Protein AF-W4Q1V9-F1 (afdb_monomer_lite)

Sequence (516 aa):
MKSIEAEVHQLEKLLIAHEKKQRSFQIAVAKEKLAHKQEQLDQVKESLDREKEKRAEAERMYQSIRLALHKKDRDNGNDQLTVLKLQIDRLDQELDVDDLKGQLERNEREIRGYFITLKEQFDKEANELEHERRTQENLLNTEKDQLEKETKLWLELDKSCGILESRLDDWQDQLAKLADKLNLDLEKETIHDVQKRWSLEAQTLDESITKLKTSNKKLDQEAIEKTREREALQAKLVTVGSDLTRVESIKEQMEAQHDEVKGQLRFLDRRFELIASLFTQQETLLGQMSDQMKQLADKKEQLLKRERVAYRFVDDYQEIPTFFADRIIYDAMQNWKNQFHYLATGVEFLKHTGVELHSMQNQHYWPISLITTTEEKSHLIERINKLQAEMQFPIIVLSNDEAHALLEQTPHWDTIQPKHWERNLNAEVFQQWKEQLLAQATLIKEERIEAEATLEKWKTVYNQLKVFYDQHTLADYQEVVQEIQELKKAKEQEEEKKSVIKYTVARDSRKTLKPG

Structure (mmCIF, N/CA/C/O backbone):
data_AF-W4Q1V9-F1
#
_entry.id   AF-W4Q1V9-F1
#
loop_
_atom_site.group_PDB
_atom_site.id
_atom_site.type_symbol
_atom_site.label_atom_id
_atom_site.label_alt_id
_atom_site.label_comp_id
_atom_site.label_asym_id
_atom_site.label_entity_id
_atom_site.label_seq_id
_atom_site.pdbx_PDB_ins_code
_atom_site.Cartn_x
_atom_site.Cartn_y
_atom_site.Cartn_z
_atom_site.occupancy
_atom_site.B_iso_or_equiv
_atom_site.auth_seq_id
_atom_site.auth_comp_id
_atom_site.auth_asym_id
_atom_site.auth_atom_id
_atom_site.pdbx_PDB_model_num
ATOM 1 N N . MET A 1 1 ? 35.988 -14.933 -131.415 1.00 52.06 1 MET A N 1
ATOM 2 C CA . MET A 1 1 ? 36.087 -15.388 -130.009 1.00 52.06 1 MET A CA 1
ATOM 3 C C . MET A 1 1 ? 36.593 -14.303 -129.054 1.00 52.06 1 MET A C 1
ATOM 5 O O . MET A 1 1 ? 35.884 -14.046 -128.099 1.00 52.06 1 MET A O 1
ATOM 9 N N . LYS A 1 2 ? 37.681 -13.559 -129.336 1.00 54.12 2 LYS A N 1
ATOM 10 C CA . LYS A 1 2 ? 38.169 -12.464 -128.453 1.00 54.12 2 LYS A CA 1
ATOM 11 C C . LYS A 1 2 ? 37.204 -11.274 -128.220 1.00 54.12 2 LYS A C 1
ATOM 13 O O . LYS A 1 2 ? 37.379 -10.543 -127.257 1.00 54.12 2 LYS A O 1
ATOM 18 N N . SER A 1 3 ? 36.198 -11.073 -129.079 1.00 55.69 3 SER A N 1
ATOM 19 C CA . SER A 1 3 ? 35.201 -9.988 -128.941 1.00 55.69 3 SER A CA 1
ATOM 20 C C . SER A 1 3 ? 34.086 -10.308 -127.938 1.00 55.69 3 SER A C 1
ATOM 22 O O . SER A 1 3 ? 33.593 -9.412 -127.268 1.00 55.69 3 SER A O 1
ATOM 24 N N . ILE A 1 4 ? 33.713 -11.587 -127.809 1.00 59.28 4 ILE A N 1
ATOM 25 C CA . ILE A 1 4 ? 32.593 -12.022 -126.958 1.00 59.28 4 ILE A CA 1
ATOM 26 C C . ILE A 1 4 ? 33.042 -12.099 -125.491 1.00 59.28 4 ILE A C 1
ATOM 28 O O . ILE A 1 4 ? 32.313 -11.688 -124.598 1.00 59.28 4 ILE A O 1
ATOM 32 N N . GLU A 1 5 ? 34.280 -12.532 -125.229 1.00 60.00 5 GLU A N 1
ATOM 33 C CA . GLU A 1 5 ? 34.861 -12.527 -123.875 1.00 60.00 5 GLU A CA 1
ATOM 34 C C . GLU A 1 5 ? 35.038 -11.103 -123.320 1.00 60.00 5 GLU A C 1
ATOM 36 O O . GLU A 1 5 ? 34.852 -10.875 -122.126 1.00 60.00 5 GLU A O 1
ATOM 41 N N . ALA A 1 6 ? 35.337 -10.123 -124.182 1.00 64.62 6 ALA A N 1
ATOM 42 C CA . ALA A 1 6 ? 35.430 -8.719 -123.785 1.00 64.62 6 ALA A CA 1
ATOM 43 C C . ALA A 1 6 ? 34.059 -8.124 -123.411 1.00 64.62 6 ALA A C 1
ATOM 45 O O . ALA A 1 6 ? 33.968 -7.376 -122.436 1.00 64.62 6 ALA A O 1
ATOM 46 N N . GLU A 1 7 ? 32.998 -8.487 -124.137 1.00 67.25 7 GLU A N 1
ATOM 47 C CA . GLU A 1 7 ? 31.621 -8.065 -123.846 1.00 67.25 7 GLU A CA 1
ATOM 48 C C . GLU A 1 7 ? 31.065 -8.728 -122.579 1.00 67.25 7 GLU A C 1
ATOM 50 O O . GLU A 1 7 ? 30.489 -8.040 -121.738 1.00 67.25 7 GLU A O 1
ATOM 55 N N . VAL A 1 8 ? 31.302 -10.030 -122.376 1.00 71.25 8 VAL A N 1
ATOM 56 C CA . VAL A 1 8 ? 30.910 -10.731 -121.137 1.00 71.25 8 VAL A CA 1
ATOM 57 C C . VAL A 1 8 ? 31.622 -10.123 -119.929 1.00 71.25 8 VAL A C 1
ATOM 59 O O . VAL A 1 8 ? 30.982 -9.818 -118.924 1.00 71.25 8 VAL A O 1
ATOM 62 N N . HIS A 1 9 ? 32.919 -9.831 -120.044 1.00 71.62 9 HIS A N 1
ATOM 63 C CA . HIS A 1 9 ? 33.666 -9.212 -118.952 1.00 71.62 9 HIS A CA 1
ATOM 64 C C . HIS A 1 9 ? 33.253 -7.748 -118.691 1.00 71.62 9 HIS A C 1
ATOM 66 O O . HIS A 1 9 ? 33.325 -7.266 -117.557 1.00 71.62 9 HIS A O 1
ATOM 72 N N . GLN A 1 10 ? 32.786 -7.018 -119.712 1.00 75.50 10 GLN A N 1
ATOM 73 C CA . GLN A 1 10 ? 32.161 -5.703 -119.528 1.00 75.50 10 GLN A CA 1
ATOM 74 C C . GLN A 1 10 ? 30.795 -5.808 -118.838 1.00 75.50 10 GLN A C 1
ATOM 76 O O . GLN A 1 10 ? 30.519 -5.018 -117.934 1.00 75.50 10 GLN A O 1
ATOM 81 N N . LEU A 1 11 ? 29.968 -6.787 -119.204 1.00 73.38 11 LEU A N 1
ATOM 82 C CA . LEU A 1 11 ? 28.663 -7.019 -118.581 1.00 73.38 11 LEU A CA 1
ATOM 83 C C . LEU A 1 11 ? 28.792 -7.440 -117.112 1.00 73.38 11 LEU A C 1
ATOM 85 O O . LEU A 1 11 ? 28.078 -6.901 -116.270 1.00 73.38 11 LEU A O 1
ATOM 89 N N . GLU A 1 12 ? 29.746 -8.306 -116.770 1.00 77.44 12 GLU A N 1
ATOM 90 C CA . GLU A 1 12 ? 30.042 -8.668 -115.375 1.00 77.44 12 GLU A CA 1
ATOM 91 C C . GLU A 1 12 ? 30.489 -7.452 -114.553 1.00 77.44 12 GLU A C 1
ATOM 93 O O . GLU A 1 12 ? 30.021 -7.242 -113.431 1.00 77.44 12 GLU A O 1
ATOM 98 N N . LYS A 1 13 ? 31.342 -6.588 -115.120 1.00 79.44 13 LYS A N 1
ATOM 99 C CA . LYS A 1 13 ? 31.746 -5.333 -114.467 1.00 79.44 13 LYS A CA 1
ATOM 100 C C . LYS A 1 13 ? 30.565 -4.389 -114.253 1.00 79.44 13 LYS A C 1
ATOM 102 O O . LYS A 1 13 ? 30.482 -3.763 -113.195 1.00 79.44 13 LYS A O 1
ATOM 107 N N . LEU A 1 14 ? 29.653 -4.290 -115.221 1.00 79.88 14 LEU A N 1
ATOM 108 C CA . LEU A 1 14 ? 28.439 -3.479 -115.101 1.00 79.88 14 LEU A CA 1
ATOM 109 C C . LEU A 1 14 ? 27.470 -4.047 -114.058 1.00 79.88 14 LEU A C 1
ATOM 111 O O . LEU A 1 14 ? 26.904 -3.276 -113.283 1.00 79.88 14 LEU A O 1
ATOM 115 N N . LEU A 1 15 ? 27.328 -5.371 -113.980 1.00 81.25 15 LEU A N 1
ATOM 116 C CA . LEU A 1 15 ? 26.462 -6.044 -113.012 1.00 81.25 15 LEU A CA 1
ATOM 117 C C . LEU A 1 15 ? 26.983 -5.860 -111.579 1.00 81.25 15 LEU A C 1
ATOM 119 O O . LEU A 1 15 ? 26.242 -5.406 -110.709 1.00 81.25 15 LEU A O 1
ATOM 123 N N . ILE A 1 16 ? 28.288 -6.053 -111.358 1.00 81.94 16 ILE A N 1
ATOM 124 C CA . ILE A 1 16 ? 28.938 -5.772 -110.066 1.00 81.94 16 ILE A CA 1
ATOM 125 C C . ILE A 1 16 ? 28.814 -4.282 -109.699 1.00 81.94 16 ILE A C 1
ATOM 127 O O . ILE A 1 16 ? 28.589 -3.937 -108.536 1.00 81.94 16 ILE A O 1
ATOM 131 N N . ALA A 1 17 ? 28.947 -3.370 -110.669 1.00 81.25 17 ALA A N 1
ATOM 132 C CA . ALA A 1 17 ? 28.770 -1.938 -110.431 1.00 81.25 17 ALA A CA 1
ATOM 133 C C . ALA A 1 17 ? 27.319 -1.581 -110.061 1.00 81.25 17 ALA A C 1
ATOM 135 O O . ALA A 1 17 ? 27.103 -0.738 -109.186 1.00 81.25 17 ALA A O 1
ATOM 136 N N . HIS A 1 18 ? 26.329 -2.228 -110.681 1.00 81.38 18 HIS A N 1
ATOM 137 C CA . HIS A 1 18 ? 24.916 -2.051 -110.357 1.00 81.38 18 HIS A CA 1
ATOM 138 C C . HIS A 1 18 ? 24.583 -2.583 -108.957 1.00 81.38 18 HIS A C 1
ATOM 140 O O . HIS A 1 18 ? 23.968 -1.871 -108.165 1.00 81.38 18 HIS A O 1
ATOM 146 N N . GLU A 1 19 ? 25.057 -3.778 -108.595 1.00 82.50 19 GLU A N 1
ATOM 147 C CA . GLU A 1 19 ? 24.876 -4.335 -107.248 1.00 82.50 19 GLU A CA 1
ATOM 148 C C . GLU A 1 19 ? 25.516 -3.456 -106.167 1.00 82.50 19 GLU A C 1
ATOM 150 O O . GLU A 1 19 ? 24.910 -3.207 -105.121 1.00 82.50 19 GLU A O 1
ATOM 155 N N . LYS A 1 20 ? 26.716 -2.917 -106.424 1.00 82.25 20 LYS A N 1
ATOM 156 C CA . LYS A 1 20 ? 27.358 -1.945 -105.524 1.00 82.25 20 LYS A CA 1
ATOM 157 C C . LYS A 1 20 ? 26.512 -0.684 -105.361 1.00 82.25 20 LYS A C 1
ATOM 159 O O . LYS A 1 20 ? 26.343 -0.220 -104.233 1.00 82.25 20 LYS A O 1
ATOM 164 N N . LYS A 1 21 ? 25.940 -0.157 -106.450 1.00 84.56 21 LYS A N 1
ATOM 165 C CA . LYS A 1 21 ? 25.024 0.993 -106.394 1.00 84.56 21 LYS A CA 1
ATOM 166 C C . LYS A 1 21 ? 23.763 0.667 -105.593 1.00 84.56 21 LYS A C 1
ATOM 168 O O . LYS A 1 21 ? 23.415 1.434 -104.700 1.00 84.56 21 LYS A O 1
ATOM 173 N N . GLN A 1 22 ? 23.139 -0.487 -105.816 1.00 85.62 22 GLN A N 1
ATOM 174 C CA . GLN A 1 22 ? 21.941 -0.906 -105.086 1.00 85.62 22 GLN A CA 1
ATOM 175 C C . GLN A 1 22 ? 22.207 -1.082 -103.582 1.00 85.62 22 GLN A C 1
ATOM 177 O O . GLN A 1 22 ? 21.430 -0.590 -102.763 1.00 85.62 22 GLN A O 1
ATOM 182 N N . ARG A 1 23 ? 23.337 -1.692 -103.199 1.00 85.19 23 ARG A N 1
ATOM 183 C CA . ARG A 1 23 ? 23.751 -1.794 -101.788 1.00 85.19 23 ARG A CA 1
ATOM 184 C C . ARG A 1 23 ? 24.067 -0.428 -101.184 1.00 85.19 23 ARG A C 1
ATOM 186 O O . ARG A 1 23 ? 23.648 -0.155 -100.065 1.00 85.19 23 ARG A O 1
ATOM 193 N N . SER A 1 24 ? 24.749 0.457 -101.916 1.00 86.19 24 SER A N 1
ATOM 194 C CA . SER A 1 24 ? 25.021 1.821 -101.438 1.00 86.19 24 SER A CA 1
ATOM 195 C C . SER A 1 24 ? 23.741 2.635 -101.231 1.00 86.19 24 SER A C 1
ATOM 197 O O . SER A 1 24 ? 23.632 3.349 -100.238 1.00 86.19 24 SER A O 1
ATOM 199 N N . PHE A 1 25 ? 22.741 2.457 -102.099 1.00 89.50 25 PHE A N 1
ATOM 200 C CA . PHE A 1 25 ? 21.425 3.073 -101.958 1.00 89.50 25 PHE A CA 1
ATOM 201 C C . PHE A 1 25 ? 20.683 2.531 -100.730 1.00 89.50 25 PHE A C 1
ATOM 203 O O . PHE A 1 25 ? 20.179 3.308 -99.926 1.00 89.50 25 PHE A O 1
ATOM 210 N N . GLN A 1 26 ? 20.687 1.211 -100.515 1.00 89.56 26 GLN A N 1
ATOM 211 C CA . GLN A 1 26 ? 20.106 0.607 -99.309 1.00 89.56 26 GLN A CA 1
ATOM 212 C C . GLN A 1 26 ? 20.792 1.096 -98.024 1.00 89.56 26 GLN A C 1
ATOM 214 O O . GLN A 1 26 ? 20.110 1.383 -97.042 1.00 89.56 26 GLN A O 1
ATOM 219 N N . ILE A 1 27 ? 22.120 1.247 -98.036 1.00 88.38 27 ILE A N 1
ATOM 220 C CA . ILE A 1 27 ? 22.878 1.815 -96.913 1.00 88.38 27 ILE A CA 1
ATOM 221 C C . ILE A 1 27 ? 22.501 3.284 -96.690 1.00 88.38 27 ILE A C 1
ATOM 223 O O . ILE A 1 27 ? 22.335 3.688 -95.543 1.00 88.38 27 ILE A O 1
ATOM 227 N N . ALA A 1 28 ? 22.340 4.079 -97.750 1.00 90.56 28 ALA A N 1
ATOM 228 C CA . ALA A 1 28 ? 21.921 5.477 -97.639 1.00 90.56 28 ALA A CA 1
ATOM 229 C C . ALA A 1 28 ? 20.516 5.599 -97.025 1.00 90.56 28 ALA A C 1
ATOM 231 O O . ALA A 1 28 ? 20.345 6.311 -96.040 1.00 90.56 28 ALA A O 1
ATOM 232 N N . VAL A 1 29 ? 19.550 4.810 -97.508 1.00 92.25 29 VAL A N 1
ATOM 233 C CA . VAL A 1 29 ? 18.188 4.758 -96.948 1.00 92.25 29 VAL A CA 1
ATOM 234 C C . VAL A 1 29 ? 18.200 4.297 -95.485 1.00 92.25 29 VAL A C 1
ATOM 236 O O . VAL A 1 29 ? 17.456 4.821 -94.657 1.00 92.25 29 VAL A O 1
ATOM 239 N N . ALA A 1 30 ? 19.043 3.323 -95.130 1.00 87.88 30 ALA A N 1
ATOM 240 C CA . ALA A 1 30 ? 19.187 2.880 -93.744 1.00 87.88 30 ALA A CA 1
ATOM 241 C C . ALA A 1 30 ? 19.802 3.969 -92.847 1.00 87.88 30 ALA A C 1
ATOM 243 O O . ALA A 1 30 ? 19.355 4.140 -91.714 1.00 87.88 30 ALA A O 1
ATOM 244 N N . LYS A 1 31 ? 20.781 4.733 -93.353 1.00 92.31 31 LYS A N 1
ATOM 245 C CA . LYS A 1 31 ? 21.382 5.870 -92.640 1.00 92.31 31 LYS A CA 1
ATOM 246 C C . LYS A 1 31 ? 20.381 6.998 -92.414 1.00 92.31 31 LYS A C 1
ATOM 248 O O . LYS A 1 31 ? 20.322 7.506 -91.302 1.00 92.31 31 LYS A O 1
ATOM 253 N N . GLU A 1 32 ? 19.565 7.342 -93.408 1.00 91.31 32 GLU A N 1
ATOM 254 C CA . GLU A 1 32 ? 18.496 8.339 -93.244 1.00 91.31 32 GLU A CA 1
ATOM 255 C C . GLU A 1 32 ? 17.463 7.895 -92.203 1.00 91.31 32 GLU A C 1
ATOM 257 O O . GLU A 1 32 ? 17.096 8.669 -91.321 1.00 91.31 32 GLU A O 1
ATOM 262 N N . LYS A 1 33 ? 17.045 6.622 -92.233 1.00 92.25 33 LYS A N 1
ATOM 263 C CA . LYS A 1 33 ? 16.138 6.069 -91.213 1.00 92.25 33 LYS A CA 1
ATOM 264 C C . LYS A 1 33 ? 16.749 6.105 -89.813 1.00 92.25 33 LYS A C 1
ATOM 266 O O . LYS A 1 33 ? 16.036 6.395 -88.856 1.00 92.25 33 LYS A O 1
ATOM 271 N N . LEU A 1 34 ? 18.041 5.805 -89.687 1.00 92.88 34 LEU A N 1
ATOM 272 C CA . LEU A 1 34 ? 18.754 5.849 -88.412 1.00 92.88 34 LEU A CA 1
ATOM 273 C C . LEU A 1 34 ? 18.874 7.286 -87.895 1.00 92.88 34 LEU A C 1
ATOM 275 O O . LEU A 1 34 ? 18.575 7.517 -86.728 1.00 92.88 34 LEU A O 1
ATOM 279 N N . ALA A 1 35 ? 19.216 8.244 -88.760 1.00 92.38 35 ALA A N 1
ATOM 280 C CA . ALA A 1 35 ? 19.278 9.662 -88.412 1.00 92.38 35 ALA A CA 1
ATOM 281 C C . ALA A 1 35 ? 17.911 10.189 -87.947 1.00 92.38 35 ALA A C 1
ATOM 283 O O . ALA A 1 35 ? 17.816 10.798 -86.887 1.00 92.38 35 ALA A O 1
ATOM 284 N N . HIS A 1 36 ? 16.831 9.857 -88.663 1.00 93.31 36 HIS A N 1
ATOM 285 C CA . HIS A 1 36 ? 15.479 10.245 -88.256 1.00 93.31 36 HIS A CA 1
ATOM 286 C C . HIS A 1 36 ? 15.066 9.620 -86.912 1.00 93.31 36 HIS A C 1
ATOM 288 O O . HIS A 1 36 ? 14.396 10.252 -86.098 1.00 93.31 36 HIS A O 1
ATOM 294 N N . LYS A 1 37 ? 15.476 8.373 -86.642 1.00 91.88 37 LYS A N 1
ATOM 295 C CA . LYS A 1 37 ? 15.221 7.719 -85.349 1.00 91.88 37 LYS A CA 1
ATOM 296 C C . LYS A 1 37 ? 16.047 8.314 -84.211 1.00 91.88 37 LYS A C 1
ATOM 298 O O . LYS A 1 37 ? 15.538 8.376 -83.096 1.00 91.88 37 LYS A O 1
ATOM 303 N N . GLN A 1 38 ? 17.276 8.753 -84.478 1.00 93.06 38 GLN A N 1
ATOM 304 C CA . GLN A 1 38 ? 18.095 9.483 -83.508 1.00 93.06 38 GLN A CA 1
ATOM 305 C C . GLN A 1 38 ? 17.466 10.834 -83.169 1.00 93.06 38 GLN A C 1
ATOM 307 O O . GLN A 1 38 ? 17.289 11.127 -81.995 1.00 93.06 38 GLN A O 1
ATOM 312 N N . GLU A 1 39 ? 17.010 11.583 -84.172 1.00 92.81 39 GLU A N 1
ATOM 313 C CA . GLU A 1 39 ? 16.318 12.857 -83.961 1.00 92.81 39 GLU A CA 1
ATOM 314 C C . GLU A 1 39 ? 15.035 12.686 -83.128 1.00 92.81 39 GLU A C 1
ATOM 316 O O . GLU A 1 39 ? 14.808 13.424 -82.173 1.00 92.81 39 GLU A O 1
ATOM 321 N N . GLN A 1 40 ? 14.227 11.656 -83.415 1.00 92.81 40 GLN A N 1
ATOM 322 C CA . GLN A 1 40 ? 13.062 11.315 -82.587 1.00 92.81 40 GLN A CA 1
ATOM 323 C C . GLN A 1 40 ? 13.455 10.971 -81.143 1.00 92.81 40 GLN A C 1
ATOM 325 O O . GLN A 1 40 ? 12.761 11.348 -80.202 1.00 92.81 40 GLN A O 1
ATOM 330 N N . LEU A 1 41 ? 14.554 10.241 -80.957 1.00 92.75 41 LEU A N 1
ATOM 331 C CA . LEU A 1 41 ? 15.036 9.846 -79.638 1.00 92.75 41 LEU A CA 1
ATOM 332 C C . LEU A 1 41 ? 15.533 11.057 -78.838 1.00 92.75 41 LEU A C 1
ATOM 334 O O . LEU A 1 41 ? 15.259 11.139 -77.641 1.00 92.75 41 LEU A O 1
ATOM 338 N N . ASP A 1 42 ? 16.202 12.005 -79.487 1.00 94.19 42 ASP A N 1
ATOM 339 C CA . ASP A 1 42 ? 16.677 13.231 -78.847 1.00 94.19 42 ASP A CA 1
ATOM 340 C C . ASP A 1 42 ? 15.511 14.164 -78.486 1.00 94.19 42 ASP A C 1
ATOM 342 O O . ASP A 1 42 ? 15.451 14.645 -77.356 1.00 94.19 42 ASP A O 1
ATOM 346 N N . GLN A 1 43 ? 14.497 14.298 -79.351 1.00 93.94 43 GLN A N 1
ATOM 347 C CA . GLN A 1 43 ? 13.256 15.017 -79.017 1.00 93.94 43 GLN A CA 1
ATOM 348 C C . GLN A 1 43 ? 12.535 14.402 -77.805 1.00 93.94 43 GLN A C 1
ATOM 350 O O . GLN A 1 43 ? 12.046 15.119 -76.927 1.00 93.94 43 GLN A O 1
ATOM 355 N N . VAL A 1 44 ? 12.487 13.067 -77.720 1.00 92.88 44 VAL A N 1
ATOM 356 C CA . VAL A 1 44 ? 11.893 12.373 -76.568 1.00 92.88 44 VAL A CA 1
ATOM 357 C C . VAL A 1 44 ? 12.720 12.604 -75.302 1.00 92.88 44 VAL A C 1
ATOM 359 O O . VAL A 1 44 ? 12.131 12.867 -74.253 1.00 92.88 44 VAL A O 1
ATOM 362 N N . LYS A 1 45 ? 14.056 12.573 -75.373 1.00 93.19 45 LYS A N 1
ATOM 363 C CA . LYS A 1 45 ? 14.924 12.893 -74.225 1.00 93.19 45 LYS A CA 1
ATOM 364 C C . LYS A 1 45 ? 14.716 14.319 -73.727 1.00 93.19 45 LYS A C 1
ATOM 366 O O . LYS A 1 45 ? 14.514 14.503 -72.533 1.00 93.19 45 LYS A O 1
ATOM 371 N N . GLU A 1 46 ? 14.676 15.302 -74.623 1.00 93.69 46 GLU A N 1
ATOM 372 C CA . GLU A 1 46 ? 14.405 16.690 -74.238 1.00 93.69 46 GLU A CA 1
ATOM 373 C C . GLU A 1 46 ? 13.038 16.835 -73.560 1.00 93.69 46 GLU A C 1
ATOM 375 O O . GLU A 1 46 ? 12.910 17.536 -72.557 1.00 93.69 46 GLU A O 1
ATOM 380 N N . SER A 1 47 ? 12.007 16.148 -74.067 1.00 91.62 47 SER A N 1
ATOM 381 C CA . SER A 1 47 ? 10.686 16.157 -73.429 1.00 91.62 47 SER A CA 1
ATOM 382 C C . SER A 1 47 ? 10.702 15.506 -72.039 1.00 91.62 47 SER A C 1
ATOM 384 O O . SER A 1 47 ? 10.091 16.031 -71.110 1.00 91.62 47 SER A O 1
ATOM 386 N N . LEU A 1 48 ? 11.449 14.409 -71.873 1.00 93.75 48 LEU A N 1
ATOM 387 C CA . LEU A 1 48 ? 11.616 13.713 -70.599 1.00 93.75 48 LEU A CA 1
ATOM 388 C C . LEU A 1 48 ? 12.316 14.610 -69.574 1.00 93.75 48 LEU A C 1
ATOM 390 O O . LEU A 1 48 ? 11.894 14.664 -68.420 1.00 93.75 48 LEU A O 1
ATOM 394 N N . ASP A 1 49 ? 13.373 15.306 -69.982 1.00 93.62 49 ASP A N 1
ATOM 395 C CA . ASP A 1 49 ? 14.139 16.161 -69.080 1.00 93.62 49 ASP A CA 1
ATOM 396 C C . ASP A 1 49 ? 13.331 17.399 -68.665 1.00 93.62 49 ASP A C 1
ATOM 398 O O . ASP A 1 49 ? 13.299 17.720 -67.478 1.00 93.62 49 ASP A O 1
ATOM 402 N N . ARG A 1 50 ? 12.534 17.987 -69.571 1.00 94.25 50 ARG A N 1
ATOM 403 C CA . ARG A 1 50 ? 11.566 19.043 -69.210 1.00 94.25 50 ARG A CA 1
ATOM 404 C C . ARG A 1 50 ? 10.534 18.570 -68.184 1.00 94.25 50 ARG A C 1
ATOM 406 O O . ARG A 1 50 ? 10.199 19.310 -67.263 1.00 94.25 50 ARG A O 1
ATOM 413 N N . GLU A 1 51 ? 10.014 17.351 -68.315 1.00 92.12 51 GLU A N 1
ATOM 414 C CA . GLU A 1 51 ? 9.061 16.809 -67.334 1.00 92.12 51 GLU A CA 1
ATOM 415 C C . GLU A 1 51 ? 9.728 16.469 -65.990 1.00 92.12 51 GLU A C 1
ATOM 417 O O . GLU A 1 51 ? 9.121 16.663 -64.934 1.00 92.12 51 GLU A O 1
ATOM 422 N N . LYS A 1 52 ? 10.995 16.033 -65.988 1.00 92.44 52 LYS A N 1
ATOM 423 C CA . LYS A 1 52 ? 11.769 15.864 -64.745 1.00 92.44 52 LYS A CA 1
ATOM 424 C C . LYS A 1 52 ? 12.003 17.193 -64.033 1.00 92.44 52 LYS A C 1
ATOM 426 O O . LYS A 1 52 ? 11.869 17.241 -62.813 1.00 92.44 52 LYS A O 1
ATOM 431 N N . GLU A 1 53 ? 12.326 18.256 -64.766 1.00 93.62 53 GLU A N 1
ATOM 432 C CA . GLU A 1 53 ? 12.506 19.595 -64.196 1.00 93.62 53 GLU A CA 1
ATOM 433 C C . GLU A 1 53 ? 11.208 20.106 -63.567 1.00 93.62 53 GLU A C 1
ATOM 435 O O . GLU A 1 53 ? 11.207 20.471 -62.391 1.00 93.62 53 GLU A O 1
ATOM 440 N N . LYS A 1 54 ? 10.076 20.008 -64.280 1.00 94.25 54 LYS A N 1
ATOM 441 C CA . LYS A 1 54 ? 8.754 20.353 -63.726 1.00 94.25 54 LYS A CA 1
ATOM 442 C C . LYS A 1 54 ? 8.429 19.562 -62.461 1.00 94.25 54 LYS A C 1
ATOM 444 O O . LYS A 1 54 ? 7.901 20.116 -61.498 1.00 94.25 54 LYS A O 1
ATOM 449 N N . ARG A 1 55 ? 8.749 18.263 -62.440 1.00 92.94 55 ARG A N 1
ATOM 450 C CA . ARG A 1 55 ? 8.566 17.427 -61.250 1.00 92.94 55 ARG A CA 1
ATOM 451 C C . ARG A 1 55 ? 9.441 17.905 -60.090 1.00 92.94 55 ARG A C 1
ATOM 453 O O . ARG A 1 55 ? 8.942 18.014 -58.973 1.00 92.94 55 ARG A O 1
ATOM 460 N N . ALA A 1 56 ? 10.711 18.213 -60.341 1.00 92.19 56 ALA A N 1
ATOM 461 C CA . ALA A 1 56 ? 11.624 18.713 -59.316 1.00 92.19 56 ALA A CA 1
ATOM 462 C C . ALA A 1 56 ? 11.170 20.075 -58.758 1.00 92.19 56 ALA A C 1
ATOM 464 O O . ALA A 1 56 ? 11.244 20.307 -57.551 1.00 92.19 56 ALA A O 1
ATOM 465 N N . GLU A 1 57 ? 10.657 20.967 -59.606 1.00 94.62 57 GLU A N 1
ATOM 466 C CA . GLU A 1 57 ? 10.068 22.241 -59.183 1.00 94.62 57 GLU A CA 1
ATOM 467 C C . GLU A 1 57 ? 8.817 22.037 -58.321 1.00 94.62 57 GLU A C 1
ATOM 469 O O . GLU A 1 57 ? 8.704 22.639 -57.251 1.00 94.62 57 GLU A O 1
ATOM 474 N N . ALA A 1 58 ? 7.914 21.139 -58.728 1.00 92.44 58 ALA A N 1
ATOM 475 C CA . ALA A 1 58 ? 6.722 20.803 -57.955 1.00 92.44 58 ALA A CA 1
ATOM 476 C C . ALA A 1 58 ? 7.072 20.190 -56.586 1.00 92.44 58 ALA A C 1
ATOM 478 O O . ALA A 1 58 ? 6.469 20.553 -55.575 1.00 92.44 58 ALA A O 1
ATOM 479 N N . GLU A 1 59 ? 8.078 19.313 -56.521 1.00 92.75 59 GLU A N 1
ATOM 480 C CA . GLU A 1 59 ? 8.571 18.738 -55.263 1.00 92.75 59 GLU A CA 1
ATOM 481 C C . GLU A 1 59 ? 9.167 19.818 -54.343 1.00 92.75 59 GLU A C 1
ATOM 483 O O . GLU A 1 59 ? 8.869 19.839 -53.145 1.00 92.75 59 GLU A O 1
ATOM 488 N N . ARG A 1 60 ? 9.934 20.774 -54.888 1.00 93.62 60 ARG A N 1
ATOM 489 C CA . ARG A 1 60 ? 10.451 21.925 -54.123 1.00 93.62 60 ARG A CA 1
ATOM 490 C C . ARG A 1 60 ? 9.325 22.803 -53.577 1.00 93.62 60 ARG A C 1
ATOM 492 O O . ARG A 1 60 ? 9.376 23.191 -52.410 1.00 93.62 60 ARG A O 1
ATOM 499 N N . MET A 1 61 ? 8.302 23.094 -54.385 1.00 92.88 61 MET A N 1
ATOM 500 C CA . MET A 1 61 ? 7.127 23.856 -53.939 1.00 92.88 61 MET A CA 1
ATOM 501 C C . MET A 1 61 ? 6.340 23.108 -52.859 1.00 92.88 61 MET A C 1
ATOM 503 O O . MET A 1 61 ? 5.931 23.697 -51.863 1.00 92.88 61 MET A O 1
ATOM 507 N N . TYR A 1 62 ? 6.162 21.797 -53.008 1.00 93.94 62 TYR A N 1
ATOM 508 C CA . TYR A 1 62 ? 5.497 20.983 -51.996 1.00 93.94 62 TYR A CA 1
ATOM 509 C C . TYR A 1 62 ? 6.245 21.023 -50.655 1.00 93.94 62 TYR A C 1
ATOM 511 O O . TYR A 1 62 ? 5.637 21.236 -49.602 1.00 93.94 62 TYR A O 1
ATOM 519 N N . GLN A 1 63 ? 7.573 20.875 -50.683 1.00 91.62 63 GLN A N 1
ATOM 520 C CA . GLN A 1 63 ? 8.387 20.948 -49.469 1.00 91.62 63 GLN A CA 1
ATOM 521 C C . GLN A 1 63 ? 8.380 22.345 -48.837 1.00 91.62 63 GLN A C 1
ATOM 523 O O . GLN A 1 63 ? 8.318 22.448 -47.610 1.00 91.62 63 GLN A O 1
ATOM 528 N N . SER A 1 64 ? 8.383 23.417 -49.635 1.00 95.56 64 SER A N 1
ATOM 529 C CA . SER A 1 64 ? 8.319 24.783 -49.105 1.00 95.56 64 SER A CA 1
ATOM 530 C C . SER A 1 64 ? 6.975 25.079 -48.431 1.00 95.56 64 SER A C 1
ATOM 532 O O . SER A 1 64 ? 6.956 25.651 -47.339 1.00 95.56 64 SER A O 1
ATOM 534 N N . ILE A 1 65 ? 5.861 24.611 -49.007 1.00 94.19 65 ILE A N 1
ATOM 535 C CA . ILE A 1 65 ? 4.525 24.714 -48.400 1.00 94.19 65 ILE A CA 1
ATOM 536 C C . ILE A 1 65 ? 4.469 23.926 -47.090 1.00 94.19 65 ILE A C 1
ATOM 538 O O . ILE A 1 65 ? 4.002 24.442 -46.075 1.00 94.19 65 ILE A O 1
ATOM 542 N N . ARG A 1 66 ? 4.990 22.693 -47.074 1.00 92.38 66 ARG A N 1
ATOM 543 C CA . ARG A 1 66 ? 5.026 21.868 -45.859 1.00 92.38 66 ARG A CA 1
ATOM 544 C C . ARG A 1 66 ? 5.848 22.525 -44.748 1.00 92.38 66 ARG A C 1
ATOM 546 O O . ARG A 1 66 ? 5.426 22.531 -43.594 1.00 92.38 66 ARG A O 1
ATOM 553 N N . LEU A 1 67 ? 6.991 23.118 -45.091 1.00 93.88 67 LEU A N 1
ATOM 554 C CA . LEU A 1 67 ? 7.805 23.872 -44.141 1.00 93.88 67 LEU A CA 1
ATOM 555 C C . LEU A 1 67 ? 7.053 25.096 -43.597 1.00 93.88 67 LEU A C 1
ATOM 557 O O . LEU A 1 67 ? 7.123 25.367 -42.400 1.00 93.88 67 LEU A O 1
ATOM 561 N N . ALA A 1 68 ? 6.327 25.821 -44.451 1.00 93.75 68 ALA A N 1
ATOM 562 C CA . ALA A 1 68 ? 5.525 26.969 -44.036 1.00 93.75 68 ALA A CA 1
ATOM 563 C C . ALA A 1 68 ? 4.397 26.572 -43.066 1.00 93.75 68 ALA A C 1
ATOM 565 O O . ALA A 1 68 ? 4.185 27.265 -42.072 1.00 93.75 68 ALA A O 1
ATOM 566 N N . LEU A 1 69 ? 3.731 25.436 -43.302 1.00 91.56 69 LEU A N 1
ATOM 567 C CA . LEU A 1 69 ? 2.729 24.888 -42.380 1.00 91.56 69 LEU A CA 1
ATOM 568 C C . LEU A 1 69 ? 3.342 24.553 -41.016 1.00 91.56 69 LEU A C 1
ATOM 570 O O . LEU A 1 69 ? 2.852 25.024 -39.996 1.00 91.56 69 LEU A O 1
ATOM 574 N N . HIS A 1 70 ? 4.470 23.839 -40.995 1.00 91.56 70 HIS A N 1
ATOM 575 C CA . HIS A 1 70 ? 5.151 23.510 -39.740 1.00 91.56 70 HIS A CA 1
ATOM 576 C C . HIS A 1 70 ? 5.628 24.750 -38.968 1.00 91.56 70 HIS A C 1
ATOM 578 O O . HIS A 1 70 ? 5.591 24.751 -37.738 1.00 91.56 70 HIS A O 1
ATOM 584 N N . LYS A 1 71 ? 6.059 25.815 -39.660 1.00 94.62 71 LYS A N 1
ATOM 585 C CA . LYS A 1 71 ? 6.391 27.095 -39.013 1.00 94.62 71 LYS A CA 1
ATOM 586 C C . LYS A 1 71 ? 5.164 27.722 -38.357 1.00 94.62 71 LYS A C 1
ATOM 588 O O . LYS A 1 71 ? 5.229 28.069 -37.186 1.00 94.62 71 LYS A O 1
ATOM 593 N N . LYS A 1 72 ? 4.037 27.774 -39.072 1.00 95.00 72 LYS A N 1
ATOM 594 C CA . LYS A 1 72 ? 2.775 28.295 -38.537 1.00 95.00 72 LYS A CA 1
ATOM 595 C C . LYS A 1 72 ? 2.304 27.519 -37.301 1.00 95.00 72 LYS A C 1
ATOM 597 O O . LYS A 1 72 ? 1.883 28.132 -36.327 1.00 95.00 72 LYS A O 1
ATOM 602 N N . ASP A 1 73 ? 2.397 26.190 -37.320 1.00 90.75 73 ASP A N 1
ATOM 603 C CA . ASP A 1 73 ? 2.014 25.357 -36.172 1.00 90.75 73 ASP A CA 1
ATOM 604 C C . ASP A 1 73 ? 2.917 25.607 -34.958 1.00 90.75 73 ASP A C 1
ATOM 606 O O . ASP A 1 73 ? 2.439 25.675 -33.825 1.00 90.75 73 ASP A O 1
ATOM 610 N N . ARG A 1 74 ? 4.222 25.794 -35.191 1.00 91.44 74 ARG A N 1
ATOM 611 C CA . ARG A 1 74 ? 5.181 26.150 -34.140 1.00 91.44 74 ARG A CA 1
ATOM 612 C C . ARG A 1 74 ? 4.872 27.517 -33.529 1.00 91.44 74 ARG A C 1
ATOM 614 O O . ARG A 1 74 ? 4.930 27.644 -32.309 1.00 91.44 74 ARG A O 1
ATOM 621 N N . ASP A 1 75 ? 4.548 28.507 -34.354 1.00 93.44 75 ASP A N 1
ATOM 622 C CA . ASP A 1 75 ? 4.215 29.854 -33.885 1.00 93.44 75 ASP A CA 1
ATOM 623 C C . ASP A 1 75 ? 2.922 29.834 -33.054 1.00 93.44 75 ASP A C 1
ATOM 625 O O . ASP A 1 75 ? 2.924 30.301 -31.918 1.00 93.44 75 ASP A O 1
ATOM 629 N N . ASN A 1 76 ? 1.876 29.142 -33.524 1.00 93.38 76 ASN A N 1
ATOM 630 C CA . ASN A 1 76 ? 0.644 28.939 -32.752 1.00 93.38 76 ASN A CA 1
ATOM 631 C C . ASN A 1 76 ? 0.899 28.243 -31.400 1.00 93.38 76 ASN A C 1
ATOM 633 O O . ASN A 1 76 ? 0.298 28.601 -30.387 1.00 93.38 76 ASN A O 1
ATOM 637 N N . GLY A 1 77 ? 1.779 27.236 -31.370 1.00 89.81 77 GLY A N 1
ATOM 638 C CA . GLY A 1 77 ? 2.155 26.548 -30.133 1.00 89.81 77 GLY A CA 1
ATOM 639 C C . GLY A 1 77 ? 2.909 27.457 -29.156 1.00 89.81 77 GLY A C 1
ATOM 640 O O . GLY A 1 77 ? 2.662 27.411 -27.951 1.00 89.81 77 GLY A O 1
ATOM 641 N N . ASN A 1 78 ? 3.788 28.325 -29.663 1.00 92.19 78 ASN A N 1
ATOM 642 C CA . ASN A 1 78 ? 4.474 29.329 -28.848 1.00 92.19 78 ASN A CA 1
ATOM 643 C C . ASN A 1 78 ? 3.499 30.369 -28.284 1.00 92.19 78 ASN A C 1
ATOM 645 O O . ASN A 1 78 ? 3.601 30.718 -27.106 1.00 92.19 78 ASN A O 1
ATOM 649 N N . ASP A 1 79 ? 2.525 30.815 -29.076 1.00 93.12 79 ASP A N 1
ATOM 650 C CA . ASP A 1 79 ? 1.485 31.738 -28.618 1.00 93.12 79 ASP A CA 1
ATOM 651 C C . ASP A 1 79 ? 0.656 31.110 -27.485 1.00 93.12 79 ASP A C 1
ATOM 653 O O . ASP A 1 79 ? 0.444 31.731 -26.445 1.00 93.12 79 ASP A O 1
ATOM 657 N N . GLN A 1 80 ? 0.277 29.833 -27.602 1.00 92.50 80 GLN A N 1
ATOM 658 C CA . GLN A 1 80 ? -0.407 29.118 -26.515 1.00 92.50 80 GLN A CA 1
ATOM 659 C C . GLN A 1 80 ? 0.460 28.994 -25.257 1.00 92.50 80 GLN A C 1
ATOM 661 O O . GLN A 1 80 ? -0.028 29.211 -24.147 1.00 92.50 80 GLN A O 1
ATOM 666 N N . LEU A 1 81 ? 1.751 28.689 -25.412 1.00 89.62 81 LEU A N 1
ATOM 667 C CA . LEU A 1 81 ? 2.684 28.615 -24.287 1.00 89.62 81 LEU A CA 1
ATOM 668 C C . LEU A 1 81 ? 2.842 29.960 -23.575 1.00 89.62 81 LEU A C 1
ATOM 670 O O . LEU A 1 81 ? 2.923 29.987 -22.350 1.00 89.62 81 LEU A O 1
ATOM 674 N N . THR A 1 82 ? 2.892 31.072 -24.310 1.00 93.88 82 THR A N 1
ATOM 675 C CA . THR A 1 82 ? 2.992 32.403 -23.690 1.00 93.88 82 THR A CA 1
ATOM 676 C C . THR A 1 82 ? 1.725 32.767 -22.922 1.00 93.88 82 THR A C 1
ATOM 678 O O . THR A 1 82 ? 1.829 33.253 -21.797 1.00 93.88 82 THR A O 1
ATOM 681 N N . VAL A 1 83 ? 0.540 32.453 -23.456 1.00 92.31 83 VAL A N 1
ATOM 682 C CA . VAL A 1 83 ? -0.732 32.640 -22.738 1.00 92.31 83 VAL A CA 1
ATOM 683 C C . VAL A 1 83 ? -0.782 31.793 -21.464 1.00 92.31 83 VAL A C 1
ATOM 685 O O . VAL A 1 83 ? -1.146 32.311 -20.411 1.00 92.31 83 VAL A O 1
ATOM 688 N N . LEU A 1 84 ? -0.378 30.521 -21.530 1.00 86.94 84 LEU A N 1
ATOM 689 C CA . LEU A 1 84 ? -0.350 29.634 -20.362 1.00 86.94 84 LEU A CA 1
ATOM 690 C C . LEU A 1 84 ? 0.644 30.108 -19.298 1.00 86.94 84 LEU A C 1
ATOM 692 O O . LEU A 1 84 ? 0.313 30.090 -18.118 1.00 86.94 84 LEU A O 1
ATOM 696 N N . LYS A 1 85 ? 1.830 30.586 -19.693 1.00 90.12 85 LYS A N 1
ATOM 697 C CA . LYS A 1 85 ? 2.798 31.178 -18.753 1.00 90.12 85 LYS A CA 1
ATOM 698 C C . LYS A 1 85 ? 2.218 32.392 -18.036 1.00 90.12 85 LYS A C 1
ATOM 700 O O . LYS A 1 85 ? 2.272 32.451 -16.819 1.00 90.12 85 LYS A O 1
ATOM 705 N N . LEU A 1 86 ? 1.573 33.297 -18.773 1.00 88.88 86 LEU A N 1
ATOM 706 C CA . LEU A 1 86 ? 0.904 34.456 -18.175 1.00 88.88 86 LEU A CA 1
ATOM 707 C C . LEU A 1 86 ? -0.242 34.061 -17.232 1.00 88.88 86 LEU A C 1
ATOM 709 O O . LEU A 1 86 ? -0.520 34.783 -16.280 1.00 88.88 86 LEU A O 1
ATOM 713 N N . GLN A 1 87 ? -0.929 32.945 -17.492 1.00 86.00 87 GLN A N 1
ATOM 714 C CA . GLN A 1 87 ? -1.946 32.415 -16.580 1.00 86.00 87 GLN A CA 1
ATOM 715 C C . GLN A 1 87 ? -1.326 31.817 -15.315 1.00 86.00 87 GLN A C 1
ATOM 717 O O . GLN A 1 87 ? -1.854 32.056 -14.235 1.00 86.00 87 GLN A O 1
ATOM 722 N N . ILE A 1 88 ? -0.209 31.095 -15.431 1.00 78.56 88 ILE A N 1
ATOM 723 C CA . ILE A 1 88 ? 0.536 30.561 -14.282 1.00 78.56 88 ILE A CA 1
ATOM 724 C C . ILE A 1 88 ? 1.059 31.708 -13.414 1.00 78.56 88 ILE A C 1
ATOM 726 O O . ILE A 1 88 ? 0.778 31.729 -12.224 1.00 78.56 88 ILE A O 1
ATOM 730 N N . ASP A 1 89 ? 1.698 32.714 -14.014 1.00 81.19 89 ASP A N 1
ATOM 731 C CA . ASP A 1 89 ? 2.236 33.864 -13.278 1.00 81.19 89 ASP A CA 1
ATOM 732 C C . ASP A 1 89 ? 1.132 34.653 -12.549 1.00 81.19 89 ASP A C 1
ATOM 734 O O . ASP A 1 89 ? 1.355 35.189 -11.467 1.00 81.19 89 ASP A O 1
ATOM 738 N N . ARG A 1 90 ? -0.080 34.723 -13.121 1.00 78.56 90 ARG A N 1
ATOM 739 C CA . ARG A 1 90 ? -1.245 35.314 -12.441 1.00 78.56 90 ARG A CA 1
ATOM 740 C C . ARG A 1 90 ? -1.751 34.449 -11.294 1.00 78.56 90 ARG A C 1
ATOM 742 O O . ARG A 1 90 ? -2.107 35.001 -10.264 1.00 78.56 90 ARG A O 1
ATOM 749 N N . LEU A 1 91 ? -1.789 33.129 -11.457 1.00 71.75 91 LEU A N 1
ATOM 750 C CA . LEU A 1 91 ? -2.194 32.214 -10.386 1.00 71.75 91 LEU A CA 1
ATOM 751 C C . LEU A 1 91 ? -1.193 32.230 -9.224 1.00 71.75 91 LEU A C 1
ATOM 753 O O . LEU A 1 91 ? -1.614 32.195 -8.073 1.00 71.75 91 LEU A O 1
ATOM 757 N N . ASP A 1 92 ? 0.101 32.365 -9.518 1.00 68.00 92 ASP A N 1
ATOM 758 C CA . ASP A 1 92 ? 1.150 32.542 -8.510 1.00 68.00 92 ASP A CA 1
ATOM 759 C C . ASP A 1 92 ? 1.034 33.893 -7.780 1.00 68.00 92 ASP A C 1
ATOM 761 O O . ASP A 1 92 ? 1.426 33.996 -6.623 1.00 68.00 92 ASP A O 1
ATOM 765 N N . GLN A 1 93 ? 0.467 34.922 -8.423 1.00 67.50 93 GLN A N 1
ATOM 766 C CA . GLN A 1 93 ? 0.180 36.223 -7.799 1.00 67.50 93 GLN A CA 1
ATOM 767 C C . GLN A 1 93 ? -1.159 36.263 -7.044 1.00 67.50 93 GLN A C 1
ATOM 769 O O . GLN A 1 93 ? -1.282 37.014 -6.086 1.00 67.50 93 GLN A O 1
ATOM 774 N N . GLU A 1 94 ? -2.172 35.498 -7.464 1.00 62.06 94 GLU A N 1
ATOM 775 C CA . GLU A 1 94 ? -3.477 35.427 -6.781 1.00 62.06 94 GLU A CA 1
ATOM 776 C C . GLU A 1 94 ? -3.457 34.502 -5.551 1.00 62.06 94 GLU A C 1
ATOM 778 O O . GLU A 1 94 ? -4.323 34.603 -4.680 1.00 62.06 94 GLU A O 1
ATOM 783 N N . LEU A 1 95 ? -2.465 33.615 -5.446 1.00 57.94 95 LEU A N 1
ATOM 784 C CA . LEU A 1 95 ? -2.220 32.795 -4.266 1.00 57.94 95 LEU A CA 1
ATOM 785 C C . LEU A 1 95 ? -1.164 33.467 -3.374 1.00 57.94 95 LEU A C 1
ATOM 787 O O . LEU A 1 95 ? -0.002 33.066 -3.373 1.00 57.94 95 LEU A O 1
ATOM 791 N N . ASP A 1 96 ? -1.587 34.430 -2.546 1.00 66.56 96 ASP A N 1
ATOM 792 C CA . ASP A 1 96 ? -0.810 34.959 -1.408 1.00 66.56 96 ASP A CA 1
ATOM 793 C C . ASP A 1 96 ? -0.661 33.883 -0.309 1.00 66.56 96 ASP A C 1
ATOM 795 O O . ASP A 1 96 ? -1.135 33.994 0.827 1.00 66.56 96 ASP A O 1
ATOM 799 N N . VAL A 1 97 ? -0.009 32.773 -0.660 1.00 66.50 97 VAL A N 1
ATOM 800 C CA . VAL A 1 97 ? 0.296 31.650 0.232 1.00 66.50 97 VAL A CA 1
ATOM 801 C C . VAL A 1 97 ? 1.067 32.142 1.454 1.00 66.50 97 VAL A C 1
ATOM 803 O O . VAL A 1 97 ? 0.900 31.599 2.545 1.00 66.50 97 VAL A O 1
ATOM 806 N N . ASP A 1 98 ? 1.877 33.183 1.290 1.00 69.81 98 ASP A N 1
ATOM 807 C CA . ASP A 1 98 ? 2.655 33.765 2.374 1.00 69.81 98 ASP A CA 1
ATOM 808 C C . ASP A 1 98 ? 1.794 34.602 3.335 1.00 69.81 98 ASP A C 1
ATOM 810 O O . ASP A 1 98 ? 1.994 34.506 4.549 1.00 69.81 98 ASP A O 1
ATOM 814 N N . ASP A 1 99 ? 0.757 35.300 2.857 1.00 76.75 99 ASP A N 1
ATOM 815 C CA . ASP A 1 99 ? -0.191 35.984 3.749 1.00 76.75 99 ASP A CA 1
ATOM 816 C C . ASP A 1 99 ? -1.082 34.987 4.490 1.00 76.75 99 ASP A C 1
ATOM 818 O O . ASP A 1 99 ? -1.326 35.145 5.690 1.00 76.75 99 ASP A O 1
ATOM 822 N N . LEU A 1 100 ? -1.522 33.918 3.819 1.00 77.62 100 LEU A N 1
ATOM 823 C CA . LEU A 1 100 ? -2.296 32.849 4.455 1.00 77.62 100 LEU A CA 1
ATOM 824 C C . LEU A 1 100 ? -1.474 32.094 5.506 1.00 77.62 100 LEU A C 1
ATOM 826 O O . LEU A 1 100 ? -1.981 31.827 6.597 1.00 77.62 100 LEU A O 1
ATOM 830 N N . LYS A 1 101 ? -0.195 31.805 5.234 1.00 77.56 101 LYS A N 1
ATOM 831 C CA . LYS A 1 101 ? 0.731 31.258 6.241 1.00 77.56 101 LYS A CA 1
ATOM 832 C C . LYS A 1 101 ? 0.913 32.224 7.407 1.00 77.56 101 LYS A C 1
ATOM 834 O O . LYS A 1 101 ? 0.839 31.805 8.559 1.00 77.56 101 LYS A O 1
ATOM 839 N N . GLY A 1 102 ? 1.076 33.517 7.127 1.00 83.06 102 GLY A N 1
ATOM 840 C CA . GLY A 1 102 ? 1.186 34.546 8.157 1.00 83.06 102 GLY A CA 1
ATOM 841 C C . GLY A 1 102 ? -0.055 34.637 9.052 1.00 83.06 102 GLY A C 1
ATOM 842 O O . GLY A 1 102 ? 0.070 34.780 10.269 1.00 83.06 102 GLY A O 1
ATOM 843 N N . GLN A 1 103 ? -1.257 34.523 8.482 1.00 85.44 103 GLN A N 1
ATOM 844 C CA . GLN A 1 103 ? -2.510 34.480 9.245 1.00 85.44 103 GLN A CA 1
ATOM 845 C C . GLN A 1 103 ? -2.642 33.190 10.060 1.00 85.44 103 GLN A C 1
ATOM 847 O O . GLN A 1 103 ? -3.032 33.243 11.227 1.00 85.44 103 GLN A O 1
ATOM 852 N N . LEU A 1 104 ? -2.269 32.046 9.483 1.00 84.06 104 LEU A N 1
ATOM 853 C CA . LEU A 1 104 ? -2.293 30.760 10.174 1.00 84.06 104 LEU A CA 1
ATOM 854 C C . LEU A 1 104 ? -1.360 30.761 11.391 1.00 84.06 104 LEU A C 1
ATOM 856 O O . LEU A 1 104 ? -1.784 30.397 12.485 1.00 84.06 104 LEU A O 1
ATOM 860 N N . GLU A 1 105 ? -0.127 31.246 11.242 1.00 88.19 105 GLU A N 1
ATOM 861 C CA . GLU A 1 105 ? 0.829 31.335 12.350 1.00 88.19 105 GLU A CA 1
ATOM 862 C C . GLU A 1 105 ? 0.355 32.266 13.472 1.00 88.19 105 GLU A C 1
ATOM 864 O O . GLU A 1 105 ? 0.585 31.985 14.652 1.00 88.19 105 GLU A O 1
ATOM 869 N N . ARG A 1 106 ? -0.311 33.377 13.132 1.00 90.31 106 ARG A N 1
ATOM 870 C CA . ARG A 1 106 ? -0.904 34.279 14.133 1.00 90.31 106 ARG A CA 1
ATOM 871 C C . ARG A 1 106 ? -2.017 33.577 14.903 1.00 90.31 106 ARG A C 1
ATOM 873 O O . ARG A 1 106 ? -1.975 33.562 16.132 1.00 90.31 106 ARG A O 1
ATOM 880 N N . ASN A 1 107 ? -2.931 32.921 14.191 1.00 88.62 107 ASN A N 1
ATOM 881 C CA . ASN A 1 107 ? -4.031 32.180 14.803 1.00 88.62 107 ASN A CA 1
ATOM 882 C C . ASN A 1 107 ? -3.513 31.043 15.697 1.00 88.62 107 ASN A C 1
ATOM 884 O O . ASN A 1 107 ? -3.998 30.860 16.812 1.00 88.62 107 ASN A O 1
ATOM 888 N N . GLU A 1 108 ? -2.483 30.313 15.262 1.00 83.69 108 GLU A N 1
ATOM 889 C CA . GLU A 1 108 ? -1.858 29.274 16.083 1.00 83.69 108 GLU A CA 1
ATOM 890 C C . GLU A 1 108 ? -1.282 29.830 17.389 1.00 83.69 108 GLU A C 1
ATOM 892 O O . GLU A 1 108 ? -1.435 29.211 18.445 1.00 83.69 108 GLU A O 1
ATOM 897 N N . ARG A 1 109 ? -0.619 30.991 17.344 1.00 92.31 109 ARG A N 1
ATOM 898 C CA . ARG A 1 109 ? -0.050 31.623 18.543 1.00 92.31 109 ARG A CA 1
ATOM 899 C C . ARG A 1 109 ? -1.135 32.085 19.509 1.00 92.31 109 ARG A C 1
ATOM 901 O O . ARG A 1 109 ? -0.989 31.864 20.709 1.00 92.31 109 ARG A O 1
ATOM 908 N N . GLU A 1 110 ? -2.216 32.675 19.006 1.00 92.44 110 GLU A N 1
ATOM 909 C CA . GLU A 1 110 ? -3.345 33.119 19.832 1.00 92.44 110 GLU A CA 1
ATOM 910 C C . GLU A 1 110 ? -4.045 31.942 20.517 1.00 92.44 110 GLU A C 1
ATOM 912 O O . GLU A 1 110 ? -4.252 31.966 21.731 1.00 92.44 110 GLU A O 1
ATOM 917 N N . ILE A 1 111 ? -4.321 30.871 19.768 1.00 91.38 111 ILE A N 1
ATOM 918 C CA . ILE A 1 111 ? -4.942 29.654 20.304 1.00 91.38 111 ILE A CA 1
ATOM 919 C C . ILE A 1 111 ? -4.046 29.016 21.373 1.00 91.38 111 ILE A C 1
ATOM 921 O O . ILE A 1 111 ? -4.522 28.658 22.452 1.00 91.38 111 ILE A O 1
ATOM 925 N N . ARG A 1 112 ? -2.735 28.907 21.119 1.00 91.88 112 ARG A N 1
ATOM 926 C CA . ARG A 1 112 ? -1.784 28.385 22.115 1.00 91.88 112 ARG A CA 1
ATOM 927 C C . ARG A 1 112 ? -1.749 29.253 23.370 1.00 91.88 112 ARG A C 1
ATOM 929 O O . ARG A 1 112 ? -1.769 28.707 24.470 1.00 91.88 112 ARG A O 1
ATOM 936 N N . GLY A 1 113 ? -1.730 30.577 23.217 1.00 93.75 113 GLY A N 1
ATOM 937 C CA . GLY A 1 113 ? -1.784 31.513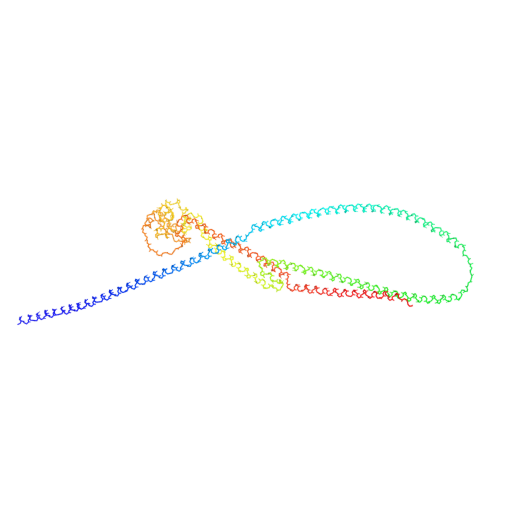 24.339 1.00 93.75 113 GLY A CA 1
ATOM 938 C C . GLY A 1 113 ? -3.036 31.308 25.192 1.00 93.75 113 GLY A C 1
ATOM 939 O O . GLY A 1 113 ? -2.930 31.156 26.408 1.00 93.75 113 GLY A O 1
ATOM 940 N N . TYR A 1 114 ? -4.202 31.198 24.552 1.00 94.44 114 TYR A N 1
ATOM 941 C CA . TYR A 1 114 ? -5.467 30.934 25.235 1.00 94.44 114 TYR A CA 1
ATOM 942 C C . TYR A 1 114 ? -5.428 29.629 26.042 1.00 94.44 114 TYR A C 1
ATOM 944 O O . TYR A 1 114 ? -5.745 29.629 27.233 1.00 94.44 114 TYR A O 1
ATOM 952 N N . PHE A 1 115 ? -4.959 28.527 25.449 1.00 92.25 115 PHE A N 1
ATOM 953 C CA . PHE A 1 115 ? -4.880 27.247 26.159 1.00 92.25 115 PHE A CA 1
ATOM 954 C C . PHE A 1 115 ? -3.878 27.245 27.316 1.00 92.25 115 PHE A C 1
ATOM 956 O O . PHE A 1 115 ? -4.136 26.597 28.327 1.00 92.25 115 PHE A O 1
ATOM 963 N N . ILE A 1 116 ? -2.769 27.982 27.209 1.00 94.81 116 ILE A N 1
ATOM 964 C CA . ILE A 1 116 ? -1.831 28.149 28.327 1.00 94.81 116 ILE A CA 1
ATOM 965 C C . ILE A 1 116 ? -2.519 28.888 29.477 1.00 94.81 116 ILE A C 1
ATOM 967 O O . ILE A 1 116 ? -2.485 28.408 30.607 1.00 94.81 116 ILE A O 1
ATOM 971 N N . THR A 1 117 ? -3.213 29.994 29.192 1.00 93.88 117 THR A N 1
ATOM 972 C CA . THR A 1 117 ? -3.928 30.745 30.237 1.00 93.88 117 THR A CA 1
ATOM 973 C C . THR A 1 117 ? -5.047 29.931 30.883 1.00 93.88 117 THR A C 1
ATOM 975 O O . THR A 1 117 ? -5.219 29.981 32.097 1.00 93.88 117 THR A O 1
ATOM 978 N N . LEU A 1 118 ? -5.769 29.133 30.093 1.00 92.81 118 LEU A N 1
ATOM 979 C CA . LEU A 1 118 ? -6.829 28.262 30.590 1.00 92.81 118 LEU A CA 1
ATOM 980 C C . LEU A 1 118 ? -6.261 27.146 31.477 1.00 92.81 118 LEU A C 1
ATOM 982 O O . LEU A 1 118 ? -6.820 26.834 32.523 1.00 92.81 118 LEU A O 1
ATOM 986 N N . LYS A 1 119 ? -5.112 26.578 31.096 1.00 92.44 119 LYS A N 1
ATOM 987 C CA . LYS A 1 119 ? -4.413 25.587 31.915 1.00 92.44 119 LYS A CA 1
ATOM 988 C C . LYS A 1 119 ? -3.973 26.178 33.255 1.00 92.44 119 LYS A C 1
ATOM 990 O O . LYS A 1 119 ? -4.210 25.566 34.287 1.00 92.44 119 LYS A O 1
ATOM 995 N N . GLU A 1 120 ? -3.392 27.376 33.252 1.00 93.75 120 GLU A N 1
ATOM 996 C CA . GLU A 1 120 ? -3.001 28.061 34.489 1.00 93.75 120 GLU A CA 1
ATOM 997 C C . GLU A 1 120 ? -4.199 28.372 35.399 1.00 93.75 120 GLU A C 1
ATOM 999 O O . GLU A 1 120 ? -4.055 28.360 36.621 1.00 93.75 120 GLU A O 1
ATOM 1004 N N . GLN A 1 121 ? -5.375 28.652 34.828 1.00 94.44 121 GLN A N 1
ATOM 1005 C CA . GLN A 1 121 ? -6.615 28.819 35.593 1.00 94.44 121 GLN A CA 1
ATOM 1006 C C . GLN A 1 121 ? -7.046 27.502 36.243 1.00 94.44 121 GLN A C 1
ATOM 1008 O O . GLN A 1 121 ? -7.247 27.474 37.455 1.00 94.44 121 GLN A O 1
ATOM 1013 N N . PHE A 1 122 ? -7.092 26.405 35.483 1.00 92.12 122 PHE A N 1
ATOM 1014 C CA . PHE A 1 122 ? -7.439 25.094 36.038 1.00 92.12 122 PHE A CA 1
ATOM 1015 C C . PHE A 1 122 ? -6.441 24.606 37.089 1.00 92.12 122 PHE A C 1
ATOM 1017 O O . PHE A 1 122 ? -6.851 24.041 38.099 1.00 92.12 122 PHE A O 1
ATOM 1024 N N . ASP A 1 123 ? -5.144 24.856 36.902 1.00 92.44 123 ASP A N 1
ATOM 1025 C CA . ASP A 1 123 ? -4.126 24.497 37.892 1.00 92.44 123 ASP A CA 1
ATOM 1026 C C . ASP A 1 123 ? -4.315 25.294 39.199 1.00 92.44 123 ASP A C 1
ATOM 1028 O O . ASP A 1 123 ? -4.112 24.760 40.290 1.00 92.44 123 ASP A O 1
ATOM 1032 N N . LYS A 1 124 ? -4.741 26.564 39.126 1.00 94.56 124 LYS A N 1
ATOM 1033 C CA . LYS A 1 124 ? -5.082 27.360 40.319 1.00 94.56 124 LYS A CA 1
ATOM 1034 C C . LYS A 1 124 ? -6.330 26.829 41.018 1.00 94.56 124 LYS A C 1
ATOM 1036 O O . LYS A 1 124 ? -6.268 26.582 42.218 1.00 94.56 124 LYS A O 1
ATOM 1041 N N . GLU A 1 125 ? -7.408 26.590 40.274 1.00 93.56 125 GLU A N 1
ATOM 1042 C CA . GLU A 1 125 ? -8.655 26.033 40.819 1.00 93.56 125 GLU A CA 1
ATOM 1043 C C . GLU A 1 125 ? -8.425 24.660 41.470 1.00 93.56 125 GLU A C 1
ATOM 1045 O O . GLU A 1 125 ? -8.923 24.393 42.562 1.00 93.56 125 GLU A O 1
ATOM 1050 N N . ALA A 1 126 ? -7.613 23.798 40.852 1.00 91.19 126 ALA A N 1
ATOM 1051 C CA . ALA A 1 126 ? -7.267 22.492 41.407 1.00 91.19 126 ALA A CA 1
ATOM 1052 C C . ALA A 1 126 ? -6.509 22.608 42.739 1.00 91.19 126 ALA A C 1
ATOM 1054 O O . ALA A 1 126 ? -6.810 21.878 43.684 1.00 91.19 126 ALA A O 1
ATOM 1055 N N . ASN A 1 127 ? -5.555 23.540 42.833 1.00 93.38 127 ASN A N 1
ATOM 1056 C CA . ASN A 1 127 ? -4.823 23.790 44.074 1.00 93.38 127 ASN A CA 1
ATOM 1057 C C . ASN A 1 127 ? -5.739 24.360 45.169 1.00 93.38 127 ASN A C 1
ATOM 1059 O O . ASN A 1 127 ? -5.639 23.945 46.324 1.00 93.38 127 ASN A O 1
ATOM 1063 N N . GLU A 1 128 ? -6.647 25.277 44.826 1.00 94.12 128 GLU A N 1
ATOM 1064 C CA . GLU A 1 128 ? -7.640 25.825 45.760 1.00 94.12 128 GLU A CA 1
ATOM 1065 C C . GLU A 1 128 ? -8.565 24.724 46.299 1.00 94.12 128 GLU A C 1
ATOM 1067 O O . GLU A 1 128 ? -8.698 24.575 47.515 1.00 94.12 128 GLU A O 1
ATOM 1072 N N . LEU A 1 129 ? -9.103 23.873 45.420 1.00 92.44 129 LEU A N 1
ATOM 1073 C CA . LEU A 1 129 ? -9.924 22.723 45.808 1.00 92.44 129 LEU A CA 1
ATOM 1074 C C . LEU A 1 129 ? -9.149 21.706 46.655 1.00 92.44 129 LEU A C 1
ATOM 1076 O O . LEU A 1 129 ? -9.705 21.114 47.582 1.00 92.44 129 LEU A O 1
ATOM 1080 N N . GLU A 1 130 ? -7.861 21.487 46.380 1.00 91.69 130 GLU A N 1
ATOM 1081 C CA . GLU A 1 130 ? -7.039 20.605 47.208 1.00 91.69 130 GLU A CA 1
ATOM 1082 C C . GLU A 1 130 ? -6.822 21.191 48.610 1.00 91.69 130 GLU A C 1
ATOM 1084 O O . GLU A 1 130 ? -6.887 20.461 49.607 1.00 91.69 130 GLU A O 1
ATOM 1089 N N . HIS A 1 131 ? -6.609 22.505 48.709 1.00 93.12 131 HIS A N 1
ATOM 1090 C CA . HIS A 1 131 ? -6.541 23.201 49.989 1.00 93.12 131 HIS A CA 1
ATOM 1091 C C . HIS A 1 131 ? -7.860 23.093 50.763 1.00 93.12 131 HIS A C 1
ATOM 1093 O O . HIS A 1 131 ? -7.826 22.750 51.946 1.00 93.12 131 HIS A O 1
ATOM 1099 N N . GLU A 1 132 ? -9.007 23.301 50.112 1.00 92.56 132 GLU A N 1
ATOM 1100 C CA . GLU A 1 132 ? -10.332 23.119 50.721 1.00 92.56 132 GLU A CA 1
ATOM 1101 C C . GLU A 1 132 ? -10.572 21.675 51.173 1.00 92.56 132 GLU A C 1
ATOM 1103 O O . GLU A 1 132 ? -11.039 21.431 52.285 1.00 92.56 132 GLU A O 1
ATOM 1108 N N . ARG A 1 133 ? -10.189 20.683 50.364 1.00 92.06 133 ARG A N 1
ATOM 1109 C CA . ARG A 1 133 ? -10.299 19.273 50.756 1.00 92.06 133 ARG A CA 1
ATOM 1110 C C . ARG A 1 133 ? -9.497 18.983 52.023 1.00 92.06 133 ARG A C 1
ATOM 1112 O O . ARG A 1 133 ? -10.008 18.339 52.935 1.00 92.06 133 ARG A O 1
ATOM 1119 N N . ARG A 1 134 ? -8.257 19.478 52.108 1.00 92.81 134 ARG A N 1
ATOM 1120 C CA . ARG A 1 134 ? -7.397 19.285 53.289 1.00 92.81 134 ARG A CA 1
ATOM 1121 C C . ARG A 1 134 ? -7.970 19.959 54.536 1.00 92.81 134 ARG A C 1
ATOM 1123 O O . ARG A 1 134 ? -7.862 19.401 55.626 1.00 92.81 134 ARG A O 1
ATOM 1130 N N . THR A 1 135 ? -8.577 21.142 54.411 1.00 93.19 135 THR A N 1
ATOM 1131 C CA . THR A 1 135 ? -9.214 21.801 55.564 1.00 93.19 135 THR A CA 1
ATOM 1132 C C . THR A 1 135 ? -10.443 21.028 56.038 1.00 93.19 135 THR A C 1
ATOM 1134 O O . THR A 1 135 ? -10.582 20.818 57.243 1.00 93.19 135 THR A O 1
ATOM 1137 N N . GLN A 1 136 ? -11.273 20.521 55.122 1.00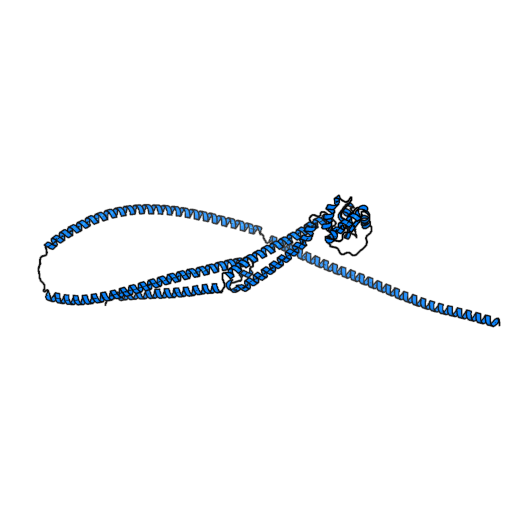 89.88 136 GLN A N 1
ATOM 1138 C CA . GLN A 1 136 ? -12.428 19.681 55.457 1.00 89.88 136 GLN A CA 1
ATOM 1139 C C . GLN A 1 136 ? -12.022 18.335 56.076 1.00 89.88 136 GLN A C 1
ATOM 1141 O O . GLN A 1 136 ? -12.623 17.910 57.060 1.00 89.88 136 GLN A O 1
ATOM 1146 N N . GLU A 1 137 ? -10.971 17.680 55.572 1.00 91.00 137 GLU A N 1
ATOM 1147 C CA . GLU A 1 137 ? -10.435 16.446 56.170 1.00 91.00 137 GLU A CA 1
ATOM 1148 C C . GLU A 1 137 ? -9.950 16.673 57.611 1.00 91.00 137 GLU A C 1
ATOM 1150 O O . GLU A 1 137 ? -10.214 15.853 58.494 1.00 91.00 137 GLU A O 1
ATOM 1155 N N . ASN A 1 138 ? -9.293 17.806 57.876 1.00 92.19 138 ASN A N 1
ATOM 1156 C CA . ASN A 1 138 ? -8.871 18.167 59.227 1.00 92.19 138 ASN A CA 1
ATOM 1157 C C . ASN A 1 138 ? -10.068 18.415 60.156 1.00 92.19 138 ASN A C 1
ATOM 1159 O O . ASN A 1 138 ? -10.063 17.921 61.282 1.00 92.19 138 ASN A O 1
ATOM 1163 N N . LEU A 1 139 ? -11.102 19.126 59.688 1.00 93.25 139 LEU A N 1
ATOM 1164 C CA . LEU A 1 139 ? -12.334 19.342 60.455 1.00 93.25 139 LEU A CA 1
ATOM 1165 C C . LEU A 1 139 ? -13.027 18.013 60.779 1.00 93.25 139 LEU A C 1
ATOM 1167 O O . LEU A 1 139 ? -13.319 17.745 61.944 1.00 93.25 139 LEU A O 1
ATOM 1171 N N . LEU A 1 140 ? -13.184 17.134 59.788 1.00 91.50 140 LEU A N 1
ATOM 1172 C CA . LEU A 1 140 ? -13.780 15.812 59.975 1.00 91.50 140 LEU A CA 1
ATOM 1173 C C . LEU A 1 140 ? -13.015 14.977 61.011 1.00 91.50 140 LEU A C 1
ATOM 1175 O O . LEU A 1 140 ? -13.628 14.292 61.828 1.00 91.50 140 LEU A O 1
ATOM 1179 N N . ASN A 1 141 ? -11.681 15.021 60.996 1.00 91.50 141 ASN A N 1
ATOM 1180 C CA . ASN A 1 141 ? -10.876 14.321 61.996 1.00 91.50 141 ASN A CA 1
ATOM 1181 C C . ASN A 1 141 ? -11.096 14.899 63.401 1.00 91.50 141 ASN A C 1
ATOM 1183 O O . ASN A 1 141 ? -11.262 14.133 64.347 1.00 91.50 141 ASN A O 1
ATOM 1187 N N . THR A 1 142 ? -11.195 16.225 63.542 1.00 92.69 142 THR A N 1
ATOM 1188 C CA . THR A 1 142 ? -11.514 16.832 64.845 1.00 92.69 142 THR A CA 1
ATOM 1189 C C . THR A 1 142 ? -12.918 16.480 65.344 1.00 92.69 142 THR A C 1
ATOM 1191 O O . THR A 1 142 ? -13.088 16.256 66.541 1.00 92.69 142 THR A O 1
ATOM 1194 N N . GLU A 1 143 ? -13.911 16.377 64.457 1.00 90.88 143 GLU A N 1
ATOM 1195 C CA . GLU A 1 143 ? -15.268 15.938 64.812 1.00 90.88 143 GLU A CA 1
ATOM 1196 C C . GLU A 1 143 ? -15.303 14.459 65.209 1.00 90.88 143 GLU A C 1
ATOM 1198 O O . GLU A 1 143 ? -15.949 14.102 66.193 1.00 90.88 143 GLU A O 1
ATOM 1203 N N . LYS A 1 144 ? -14.560 13.592 64.507 1.00 90.75 144 LYS A N 1
ATOM 1204 C CA . LYS A 1 144 ? -14.400 12.180 64.894 1.00 90.75 144 LYS A CA 1
ATOM 1205 C C . LYS A 1 144 ? -13.791 12.046 66.287 1.00 90.75 144 LYS A C 1
ATOM 1207 O O . LYS A 1 144 ? -14.327 11.305 67.107 1.00 90.75 144 LYS A O 1
ATOM 1212 N N . ASP A 1 145 ? -12.739 12.807 66.584 1.00 91.81 145 ASP A N 1
ATOM 1213 C CA . ASP A 1 145 ? -12.110 12.816 67.909 1.00 91.81 145 ASP A CA 1
ATOM 1214 C C . ASP A 1 145 ? -13.072 13.304 69.010 1.00 91.81 145 ASP A C 1
ATOM 1216 O O . ASP A 1 145 ? -12.998 12.851 70.156 1.00 91.81 145 ASP A O 1
ATOM 1220 N N . GLN A 1 146 ? -13.975 14.241 68.695 1.00 91.75 146 GLN A N 1
ATOM 1221 C CA . GLN A 1 146 ? -15.026 14.689 69.617 1.00 91.75 146 GLN A CA 1
ATOM 1222 C C . GLN A 1 146 ? -16.085 13.606 69.828 1.00 91.75 146 GLN A C 1
ATOM 1224 O O . GLN A 1 146 ? -16.399 13.286 70.975 1.00 91.75 146 GLN A O 1
ATOM 1229 N N . LEU A 1 147 ? -16.564 12.976 68.754 1.00 90.81 147 LEU A N 1
ATOM 1230 C CA . LEU A 1 147 ? -17.532 11.882 68.825 1.00 90.81 147 LEU A CA 1
ATOM 1231 C C . LEU A 1 147 ? -16.979 10.692 69.626 1.00 90.81 147 LEU A C 1
ATOM 1233 O O . LEU A 1 147 ? -17.680 10.102 70.447 1.00 90.81 147 LEU A O 1
ATOM 1237 N N . GLU A 1 148 ? -15.699 10.353 69.460 1.00 90.94 148 GLU A N 1
ATOM 1238 C CA . GLU A 1 148 ? -15.038 9.320 70.265 1.00 90.94 148 GLU A CA 1
ATOM 1239 C C . GLU A 1 148 ? -14.989 9.663 71.760 1.00 90.94 148 GLU A C 1
ATOM 1241 O O . GLU A 1 148 ? -15.070 8.775 72.611 1.00 90.94 148 GLU A O 1
ATOM 1246 N N . LYS A 1 149 ? -14.854 10.944 72.115 1.00 92.12 149 LYS A N 1
ATOM 1247 C CA . LYS A 1 149 ? -14.926 11.381 73.517 1.00 92.12 149 LYS A CA 1
ATOM 1248 C C . LYS A 1 149 ? -16.354 11.305 74.049 1.00 92.12 149 LYS A C 1
ATOM 1250 O O . LYS A 1 149 ? -16.555 10.798 75.149 1.00 92.12 149 LYS A O 1
ATOM 1255 N N . GLU A 1 150 ? -17.339 11.753 73.277 1.00 88.19 150 GLU A N 1
ATOM 1256 C CA . GLU A 1 150 ? -18.751 11.701 73.670 1.00 88.19 150 GLU A CA 1
ATOM 1257 C C . GLU A 1 150 ? -19.260 10.267 73.820 1.00 88.19 150 GLU A C 1
ATOM 1259 O O . GLU A 1 150 ? -19.942 9.956 74.790 1.00 88.19 150 GLU A O 1
ATOM 1264 N N . THR A 1 151 ? -18.887 9.365 72.913 1.00 88.62 151 THR A N 1
ATOM 1265 C CA . THR A 1 151 ? -19.245 7.940 73.008 1.00 88.62 151 THR A CA 1
ATOM 1266 C C . THR A 1 151 ? -18.648 7.277 74.249 1.00 88.62 151 THR A C 1
ATOM 1268 O O . THR A 1 151 ? -19.331 6.483 74.895 1.00 88.62 151 THR A O 1
ATOM 1271 N N . LYS A 1 152 ? -17.416 7.632 74.645 1.00 91.00 152 LYS A N 1
ATOM 1272 C CA . LYS A 1 152 ? -16.823 7.180 75.918 1.00 91.00 152 LYS A CA 1
ATOM 1273 C C . LYS A 1 152 ? -17.617 7.687 77.123 1.00 91.00 152 LYS A C 1
ATOM 1275 O O . LYS A 1 152 ? -17.917 6.891 78.009 1.00 91.00 152 LYS A O 1
ATOM 1280 N N . LEU A 1 153 ? -18.011 8.962 77.127 1.00 91.94 153 LEU A N 1
ATOM 1281 C CA . LEU A 1 153 ? -18.850 9.539 78.187 1.00 91.94 153 LEU A CA 1
ATOM 1282 C C . LEU A 1 153 ? -20.227 8.866 78.259 1.00 91.94 153 LEU A C 1
ATOM 1284 O O . LEU A 1 153 ? -20.691 8.533 79.346 1.00 91.94 153 LEU A O 1
ATOM 1288 N N . TRP A 1 154 ? -20.861 8.610 77.114 1.00 86.94 154 TRP A N 1
ATOM 1289 C CA . TRP A 1 154 ? -22.124 7.874 77.043 1.00 86.94 154 TRP A CA 1
ATOM 1290 C C . TRP A 1 154 ? -21.997 6.458 77.595 1.00 86.94 154 TRP A C 1
ATOM 1292 O O . TRP A 1 154 ? -22.858 6.032 78.357 1.00 86.94 154 TRP A O 1
ATOM 1302 N N . LEU A 1 155 ? -20.916 5.745 77.270 1.00 90.44 155 LEU A N 1
ATOM 1303 C CA . LEU A 1 155 ? -20.658 4.404 77.796 1.00 90.44 155 LEU A CA 1
ATOM 1304 C C . LEU A 1 155 ? -20.462 4.412 79.322 1.00 90.44 155 LEU A C 1
ATOM 1306 O O . LEU A 1 155 ? -20.860 3.474 80.011 1.00 90.44 155 LEU A O 1
ATOM 1310 N N . GLU A 1 156 ? -19.824 5.448 79.867 1.00 90.38 156 GLU A N 1
ATOM 1311 C CA . GLU A 1 156 ? -19.695 5.634 81.316 1.00 90.38 156 GLU A CA 1
ATOM 1312 C C . GLU A 1 156 ? -21.047 5.935 81.975 1.00 90.38 156 GLU A C 1
ATOM 1314 O O . GLU A 1 156 ? -21.354 5.375 83.032 1.00 90.38 156 GLU A O 1
ATOM 1319 N N . LEU A 1 157 ? -21.879 6.758 81.333 1.00 87.94 157 LEU A N 1
ATOM 1320 C CA . LEU A 1 157 ? -23.216 7.089 81.815 1.00 87.94 157 LEU A CA 1
ATOM 1321 C C . LEU A 1 157 ? -24.153 5.873 81.776 1.00 87.94 157 LEU A C 1
ATOM 1323 O O . LEU A 1 157 ? -24.829 5.599 82.763 1.00 87.94 157 LEU A O 1
ATOM 1327 N N . ASP A 1 158 ? -24.137 5.102 80.693 1.00 86.31 158 ASP A N 1
ATOM 1328 C CA . ASP A 1 158 ? -24.923 3.875 80.523 1.00 86.31 158 ASP A CA 1
ATOM 1329 C C . ASP A 1 158 ? -24.596 2.836 81.605 1.00 86.31 158 ASP A C 1
ATOM 1331 O O . ASP A 1 158 ? -25.485 2.311 82.274 1.00 86.31 158 ASP A O 1
ATOM 1335 N N . LYS A 1 159 ? -23.303 2.644 81.904 1.00 87.75 159 LYS A N 1
ATOM 1336 C CA . LYS A 1 159 ? -22.866 1.821 83.044 1.00 87.75 159 LYS A CA 1
ATOM 1337 C C . LYS A 1 159 ? -23.435 2.324 84.370 1.00 87.75 159 LYS A C 1
ATOM 1339 O O . LYS A 1 159 ? -23.802 1.514 85.218 1.00 87.75 159 LYS A O 1
ATOM 1344 N N . SER A 1 160 ? -23.498 3.640 84.572 1.00 83.38 160 SER A N 1
ATOM 1345 C CA . SER A 1 160 ? -24.061 4.215 85.798 1.00 83.38 160 SER A CA 1
ATOM 1346 C C . SER A 1 160 ? -25.581 4.025 85.894 1.00 83.38 160 SER A C 1
ATOM 1348 O O . SER A 1 160 ? -26.077 3.686 86.969 1.00 83.38 160 SER A O 1
ATOM 1350 N N . CYS A 1 161 ? -26.305 4.153 84.776 1.00 84.12 161 CYS A N 1
ATOM 1351 C CA . CYS A 1 161 ? -27.737 3.877 84.689 1.00 84.12 161 CYS A CA 1
ATOM 1352 C C . CYS A 1 161 ? -28.033 2.399 84.956 1.00 84.12 161 CYS A C 1
ATOM 1354 O O . CYS A 1 161 ? -28.882 2.113 85.792 1.00 84.12 161 CYS A O 1
ATOM 1356 N N . GLY A 1 162 ? -27.269 1.471 84.372 1.00 80.94 162 GLY A N 1
ATOM 1357 C CA . GLY A 1 162 ? -27.430 0.035 84.628 1.00 80.94 162 GLY A CA 1
ATOM 1358 C C . GLY A 1 162 ? -27.237 -0.348 86.104 1.00 80.94 162 GLY A C 1
ATOM 1359 O O . GLY A 1 162 ? -27.955 -1.198 86.623 1.00 80.94 162 GLY A O 1
ATOM 1360 N N . ILE A 1 163 ? -26.329 0.324 86.825 1.00 86.25 163 ILE A N 1
ATOM 1361 C CA . ILE A 1 163 ? -26.161 0.143 88.283 1.00 86.25 163 ILE A CA 1
ATOM 1362 C C . ILE A 1 163 ? -27.375 0.677 89.064 1.00 86.25 163 ILE A C 1
ATOM 1364 O O . ILE A 1 163 ? -27.716 0.159 90.130 1.00 86.25 163 ILE A O 1
ATOM 1368 N N . LEU A 1 164 ? -28.013 1.746 88.583 1.00 81.50 164 LEU A N 1
ATOM 1369 C CA . LEU A 1 164 ? -29.216 2.299 89.207 1.00 81.50 164 LEU A CA 1
ATOM 1370 C C . LEU A 1 164 ? -30.453 1.447 88.911 1.00 81.50 164 LEU A C 1
ATOM 1372 O O . LEU A 1 164 ? -31.252 1.239 89.819 1.00 81.50 164 LEU A O 1
ATOM 1376 N N . GLU A 1 165 ? -30.587 0.921 87.695 1.00 82.62 165 GLU A N 1
ATOM 1377 C CA . GLU A 1 165 ? -31.657 -0.001 87.302 1.00 82.62 165 GLU A CA 1
ATOM 1378 C C . GLU A 1 165 ? -31.573 -1.314 88.074 1.00 82.62 165 GLU A C 1
ATOM 1380 O O . GLU A 1 165 ? -32.575 -1.733 88.642 1.00 82.62 165 GLU A O 1
ATOM 1385 N N . SER A 1 166 ? -30.378 -1.899 88.228 1.00 75.31 166 SER A N 1
ATOM 1386 C CA . SER A 1 166 ? -30.217 -3.111 89.042 1.00 75.31 166 SER A CA 1
ATOM 1387 C C . SER A 1 166 ? -30.626 -2.879 90.499 1.00 75.31 166 SER A C 1
ATOM 1389 O O . SER A 1 166 ? -31.232 -3.739 91.129 1.00 75.31 166 SER A O 1
ATOM 1391 N N . ARG A 1 167 ? -30.340 -1.686 91.042 1.00 83.25 167 ARG A N 1
ATOM 1392 C CA . ARG A 1 167 ? -30.843 -1.294 92.364 1.00 83.25 167 ARG A CA 1
ATOM 1393 C C . ARG A 1 167 ? -32.357 -1.128 92.349 1.00 83.25 167 ARG A C 1
ATOM 1395 O O . ARG A 1 167 ? -32.999 -1.496 93.317 1.00 83.25 167 ARG A O 1
ATOM 1402 N N . LEU A 1 168 ? -32.943 -0.564 91.303 1.00 79.31 168 LEU A N 1
ATOM 1403 C CA . LEU A 1 168 ? -34.390 -0.383 91.221 1.00 79.31 168 LEU A CA 1
ATOM 1404 C C . LEU A 1 168 ? -35.113 -1.739 91.174 1.00 79.31 168 LEU A C 1
ATOM 1406 O O . LEU A 1 168 ? -36.089 -1.914 91.903 1.00 79.31 168 LEU A O 1
ATOM 1410 N N . ASP A 1 169 ? -34.579 -2.708 90.430 1.00 80.00 169 ASP A N 1
ATOM 1411 C CA . ASP A 1 169 ? -35.053 -4.096 90.406 1.00 80.00 169 ASP A CA 1
ATOM 1412 C C . ASP A 1 169 ? -34.919 -4.766 91.782 1.00 80.00 169 ASP A C 1
ATOM 1414 O O . ASP A 1 169 ? -35.886 -5.345 92.274 1.00 80.00 169 ASP A O 1
ATOM 1418 N N . ASP A 1 170 ? -33.790 -4.596 92.481 1.00 78.31 170 ASP A N 1
ATOM 1419 C CA . ASP A 1 170 ? -33.625 -5.100 93.855 1.00 78.31 170 ASP A CA 1
ATOM 1420 C C . ASP A 1 170 ? -34.694 -4.534 94.815 1.00 78.31 170 ASP A C 1
ATOM 1422 O O . ASP A 1 170 ? -35.158 -5.223 95.731 1.00 78.31 170 ASP A O 1
ATOM 1426 N N . TRP A 1 171 ? -35.094 -3.272 94.628 1.00 74.75 171 TRP A N 1
ATOM 1427 C CA . TRP A 1 171 ? -36.141 -2.621 95.423 1.00 74.75 171 TRP A CA 1
ATOM 1428 C C . TRP A 1 171 ? -37.546 -3.069 95.010 1.00 74.75 171 TRP A C 1
ATOM 1430 O O . TRP A 1 171 ? -38.409 -3.232 95.876 1.00 74.75 171 TRP A O 1
ATOM 1440 N N . GLN A 1 172 ? -37.787 -3.307 93.719 1.00 78.06 172 GLN A N 1
ATOM 1441 C CA . GLN A 1 172 ? -39.039 -3.888 93.234 1.00 78.06 172 GLN A CA 1
ATOM 1442 C C . GLN A 1 172 ? -39.221 -5.320 93.735 1.00 78.06 172 GLN A C 1
ATOM 1444 O O . GLN A 1 172 ? -40.305 -5.655 94.203 1.00 78.06 172 GLN A O 1
ATOM 1449 N N . ASP A 1 173 ? -38.164 -6.127 93.768 1.00 74.50 173 ASP A N 1
ATOM 1450 C CA . ASP A 1 173 ? -38.182 -7.466 94.357 1.00 74.50 173 ASP A CA 1
ATOM 1451 C C . ASP A 1 173 ? -38.457 -7.429 95.867 1.00 74.50 173 ASP A C 1
ATOM 1453 O O . ASP A 1 173 ? -39.142 -8.301 96.410 1.00 74.50 173 ASP A O 1
ATOM 1457 N N . GLN A 1 174 ? -37.953 -6.415 96.577 1.00 70.00 174 GLN A N 1
ATOM 1458 C CA . GLN A 1 174 ? -38.287 -6.190 97.988 1.00 70.00 174 GLN A CA 1
ATOM 1459 C C . GLN A 1 174 ? -39.752 -5.767 98.175 1.00 70.00 174 GLN A C 1
ATOM 1461 O O . GLN A 1 174 ? -40.397 -6.222 99.123 1.00 70.00 174 GLN A O 1
ATOM 1466 N N . LEU A 1 175 ? -40.293 -4.950 97.267 1.00 64.31 175 LEU A N 1
ATOM 1467 C CA . LEU A 1 175 ? -41.700 -4.544 97.253 1.00 64.31 175 LEU A CA 1
ATOM 1468 C C . LEU A 1 175 ? -42.639 -5.696 96.876 1.00 64.31 175 LEU A C 1
ATOM 1470 O O . LEU A 1 175 ? -43.671 -5.849 97.518 1.00 64.31 175 LEU A O 1
ATOM 1474 N N . ALA A 1 176 ? -42.279 -6.550 95.918 1.00 65.94 176 ALA A N 1
ATOM 1475 C CA . ALA A 1 176 ? -43.035 -7.748 95.554 1.00 65.94 176 ALA A CA 1
ATOM 1476 C C . ALA A 1 176 ? -43.073 -8.754 96.716 1.00 65.94 176 ALA A C 1
ATOM 1478 O O . ALA A 1 176 ? -44.135 -9.257 97.072 1.00 65.94 176 ALA A O 1
ATOM 1479 N N . LYS A 1 177 ? -41.947 -8.939 97.423 1.00 62.69 177 LYS A N 1
ATOM 1480 C CA . LYS A 1 177 ? -41.879 -9.732 98.669 1.00 62.69 177 LYS A CA 1
ATOM 1481 C C . LYS A 1 177 ? -42.691 -9.133 99.831 1.00 62.69 177 LYS A C 1
ATOM 1483 O O . LYS A 1 177 ? -42.985 -9.850 100.791 1.00 62.69 177 LYS A O 1
ATOM 1488 N N . LEU A 1 178 ? -43.023 -7.839 99.784 1.00 52.12 178 LEU A N 1
ATOM 1489 C CA . LEU A 1 178 ? -43.947 -7.171 100.713 1.00 52.12 178 LEU A CA 1
ATOM 1490 C C . LEU A 1 178 ? -45.407 -7.264 100.238 1.00 52.12 178 LEU A C 1
ATOM 1492 O O . LEU A 1 178 ? -46.292 -7.448 101.070 1.00 52.12 178 LEU A O 1
ATOM 1496 N N . ALA A 1 179 ? -45.655 -7.193 98.930 1.00 52.22 179 ALA A N 1
ATOM 1497 C CA . ALA A 1 179 ? -46.976 -7.310 98.315 1.00 52.22 179 ALA A CA 1
ATOM 1498 C C . ALA A 1 179 ? -47.548 -8.735 98.436 1.00 52.22 179 ALA A C 1
ATOM 1500 O O . ALA A 1 179 ? -48.708 -8.892 98.813 1.00 52.22 179 ALA A O 1
ATOM 1501 N N . ASP A 1 180 ? -46.717 -9.768 98.261 1.00 52.97 180 ASP A N 1
ATOM 1502 C CA . ASP A 1 180 ? -47.096 -11.176 98.470 1.00 52.97 180 ASP A CA 1
ATOM 1503 C C . ASP A 1 180 ? -47.409 -11.506 99.942 1.00 52.97 180 ASP A C 1
ATOM 1505 O O . ASP A 1 180 ? -48.047 -12.513 100.241 1.00 52.97 180 ASP A O 1
ATOM 1509 N N . LYS A 1 181 ? -47.008 -10.645 100.888 1.00 53.44 181 LYS A N 1
ATOM 1510 C CA . LYS A 1 181 ? -47.382 -10.757 102.310 1.00 53.44 181 LYS A CA 1
ATOM 1511 C C . LYS A 1 181 ? -48.699 -10.055 102.655 1.00 53.44 181 LYS A C 1
ATOM 1513 O O . LYS A 1 181 ? -49.170 -10.208 103.779 1.00 53.44 181 LYS A O 1
ATOM 1518 N N . LEU A 1 182 ? -49.274 -9.280 101.733 1.00 42.91 182 LEU A N 1
ATOM 1519 C CA . LEU A 1 182 ? -50.407 -8.385 101.995 1.00 42.91 182 LEU A CA 1
ATOM 1520 C C . LEU A 1 182 ? -51.719 -8.795 101.316 1.00 42.91 182 LEU A C 1
ATOM 1522 O O . LEU A 1 182 ? -52.740 -8.181 101.607 1.00 42.91 182 LEU A O 1
ATOM 1526 N N . ASN A 1 183 ? -51.733 -9.850 100.498 1.00 41.38 183 ASN A N 1
ATOM 1527 C CA . ASN A 1 183 ? -52.957 -10.340 99.863 1.00 41.38 183 ASN A CA 1
ATOM 1528 C C . ASN A 1 183 ? -53.324 -11.757 100.326 1.00 41.38 183 ASN A C 1
ATOM 1530 O O . ASN A 1 183 ? -52.992 -12.751 99.686 1.00 41.38 183 ASN A O 1
ATOM 1534 N N . LEU A 1 184 ? -54.072 -11.815 101.431 1.00 34.25 184 LEU A N 1
ATOM 1535 C CA . LEU A 1 184 ? -55.029 -12.883 101.720 1.00 34.25 184 LEU A CA 1
ATOM 1536 C C . LEU A 1 184 ? -56.446 -12.307 101.581 1.00 34.25 184 LEU A C 1
ATOM 1538 O O . LEU A 1 184 ? -56.817 -11.398 102.318 1.00 34.25 184 LEU A O 1
ATOM 1542 N N . ASP A 1 185 ? -57.160 -12.869 100.604 1.00 34.06 185 ASP A N 1
ATOM 1543 C CA . ASP A 1 185 ? -58.608 -13.040 100.419 1.00 34.06 185 ASP A CA 1
ATOM 1544 C C . ASP A 1 185 ? -59.606 -11.936 100.799 1.00 34.06 185 ASP A C 1
ATOM 1546 O O . ASP A 1 185 ? -59.773 -11.597 101.965 1.00 34.06 185 ASP A O 1
ATOM 1550 N N . LEU A 1 186 ? -60.453 -11.572 99.821 1.00 34.75 186 LEU A N 1
ATOM 1551 C CA . LEU A 1 186 ? -61.909 -11.466 100.018 1.00 34.75 186 LEU A CA 1
ATOM 1552 C C . LEU A 1 186 ? -62.672 -11.517 98.672 1.00 34.75 186 LEU A C 1
ATOM 1554 O O . LEU A 1 186 ? -62.799 -10.528 97.957 1.00 34.75 186 LEU A O 1
ATOM 1558 N N . GLU A 1 187 ? -63.134 -12.725 98.321 1.00 36.41 187 GLU A N 1
ATOM 1559 C CA . GLU A 1 187 ? -64.551 -13.076 98.071 1.00 36.41 187 GLU A CA 1
ATOM 1560 C C . GLU A 1 187 ? -65.540 -11.892 97.887 1.00 36.41 187 GLU A C 1
ATOM 1562 O O . GLU A 1 187 ? -65.577 -10.997 98.719 1.00 36.41 187 GLU A O 1
ATOM 1567 N N . LYS A 1 188 ? -66.494 -11.817 96.949 1.00 36.59 188 LYS A N 1
ATOM 1568 C CA . LYS A 1 188 ? -67.239 -12.785 96.126 1.00 36.59 188 LYS A CA 1
ATOM 1569 C C . LYS A 1 188 ? -68.100 -11.961 95.149 1.00 36.59 188 LYS A C 1
ATOM 1571 O O . LYS A 1 188 ? -68.891 -11.140 95.599 1.00 36.59 188 LYS A O 1
ATOM 1576 N N . GLU A 1 189 ? -68.069 -12.285 93.862 1.00 36.22 189 GLU A N 1
ATOM 1577 C CA . GLU A 1 189 ? -69.242 -12.180 92.985 1.00 36.22 189 GLU A CA 1
ATOM 1578 C C . GLU A 1 189 ? -69.389 -13.516 92.250 1.00 36.22 189 GLU A C 1
ATOM 1580 O O . GLU A 1 189 ? -68.421 -14.248 92.046 1.00 36.22 189 GLU A O 1
ATOM 1585 N N . THR A 1 190 ? -70.628 -13.899 91.974 1.00 49.94 190 THR A N 1
ATOM 1586 C CA . THR A 1 190 ? -71.084 -15.256 91.663 1.00 49.94 190 THR A CA 1
ATOM 1587 C C . THR A 1 190 ? -70.297 -15.913 90.518 1.00 49.94 190 THR A C 1
ATOM 1589 O O . THR A 1 190 ? -70.581 -15.712 89.340 1.00 49.94 190 THR A O 1
ATOM 1592 N N . ILE A 1 191 ? -69.326 -16.754 90.888 1.00 54.31 191 ILE A N 1
ATOM 1593 C CA . ILE A 1 191 ? -68.356 -17.404 89.991 1.00 54.31 191 ILE A CA 1
ATOM 1594 C C . ILE A 1 191 ? -69.048 -18.206 88.874 1.00 54.31 191 ILE A C 1
ATOM 1596 O O . ILE A 1 191 ? -68.543 -18.263 87.765 1.00 54.31 191 ILE A O 1
ATOM 1600 N N . HIS A 1 192 ? -70.231 -18.778 89.103 1.00 52.59 192 HIS A N 1
ATOM 1601 C CA . HIS A 1 192 ? -70.799 -19.787 88.202 1.00 52.59 192 HIS A CA 1
ATOM 1602 C C . HIS A 1 192 ? -71.310 -19.260 86.840 1.00 52.59 192 HIS A C 1
ATOM 1604 O O . HIS A 1 192 ? -71.154 -19.947 85.829 1.00 52.59 192 HIS A O 1
ATOM 1610 N N . ASP A 1 193 ? -71.881 -18.051 86.778 1.00 52.38 193 ASP A N 1
ATOM 1611 C CA . ASP A 1 193 ? -72.456 -17.507 85.530 1.00 52.38 193 ASP A CA 1
ATOM 1612 C C . ASP A 1 193 ? -71.414 -16.777 84.674 1.00 52.38 193 ASP A C 1
ATOM 1614 O O . ASP A 1 193 ? -71.399 -16.910 83.447 1.00 52.38 193 ASP A O 1
ATOM 1618 N N . VAL A 1 194 ? -70.474 -16.085 85.322 1.00 57.66 194 VAL A N 1
ATOM 1619 C CA . VAL A 1 194 ? -69.306 -15.483 84.665 1.00 57.66 194 VAL A CA 1
ATOM 1620 C C . VAL A 1 194 ? -68.394 -16.577 84.101 1.00 57.66 194 VAL A C 1
ATOM 1622 O O . VAL A 1 194 ? -67.940 -16.478 82.965 1.00 57.66 194 VAL A O 1
ATOM 1625 N N . GLN A 1 195 ? -68.224 -17.688 84.823 1.00 59.19 195 GLN A N 1
ATOM 1626 C CA . GLN A 1 195 ? -67.418 -18.833 84.393 1.00 59.19 195 GLN A CA 1
ATOM 1627 C C . GLN A 1 195 ? -68.032 -19.580 83.200 1.00 59.19 195 GLN A C 1
ATOM 1629 O O . GLN A 1 195 ? -67.290 -20.036 82.333 1.00 59.19 195 GLN A O 1
ATOM 1634 N N . LYS A 1 196 ? -69.368 -19.653 83.080 1.00 67.12 196 LYS A N 1
ATOM 1635 C CA . LYS A 1 196 ? -70.025 -20.191 81.872 1.00 67.12 196 LYS A CA 1
ATOM 1636 C C . LYS A 1 196 ? -69.883 -19.265 80.666 1.00 67.12 196 LYS A C 1
ATOM 1638 O O . LYS A 1 196 ? -69.614 -19.751 79.570 1.00 67.12 196 LYS A O 1
ATOM 1643 N N . ARG A 1 197 ? -70.028 -17.948 80.849 1.00 66.44 197 ARG A N 1
ATOM 1644 C CA . ARG A 1 197 ? -69.870 -16.974 79.756 1.00 66.44 197 ARG A CA 1
ATOM 1645 C C . ARG A 1 197 ? -68.425 -16.907 79.264 1.00 66.44 197 ARG A C 1
ATOM 1647 O O . ARG A 1 197 ? -68.199 -16.995 78.063 1.00 66.44 197 ARG A O 1
ATOM 1654 N N . TRP A 1 198 ? -67.465 -16.881 80.187 1.00 70.31 198 TRP A N 1
ATOM 1655 C CA . TRP A 1 198 ? -66.039 -16.981 79.880 1.00 70.31 198 TRP A CA 1
ATOM 1656 C C . TRP A 1 198 ? -65.658 -18.331 79.290 1.00 70.31 198 TRP A C 1
ATOM 1658 O O . TRP A 1 198 ? -64.812 -18.363 78.413 1.00 70.31 198 TRP A O 1
ATOM 1668 N N . SER A 1 199 ? -66.286 -19.438 79.700 1.00 73.25 199 SER A N 1
ATOM 1669 C CA . SER A 1 199 ? -66.048 -20.747 79.078 1.00 73.25 199 SER A CA 1
ATOM 1670 C C . SER A 1 199 ? -66.476 -20.766 77.611 1.00 73.25 199 SER A C 1
ATOM 1672 O O . SER A 1 199 ? -65.792 -21.377 76.797 1.00 73.25 199 SER A O 1
ATOM 1674 N N . LEU A 1 200 ? -67.597 -20.124 77.272 1.00 76.81 200 LEU A N 1
ATOM 1675 C CA . LEU A 1 200 ? -68.132 -20.099 75.910 1.00 76.81 200 LEU A CA 1
ATOM 1676 C C . LEU A 1 200 ? -67.368 -19.093 75.034 1.00 76.81 200 LEU A C 1
ATOM 1678 O O . LEU A 1 200 ? -66.976 -19.432 73.920 1.00 76.81 200 LEU A O 1
ATOM 1682 N N . GLU A 1 201 ? -67.054 -17.904 75.563 1.00 77.75 201 GLU A N 1
ATOM 1683 C CA . GLU A 1 201 ? -66.140 -16.947 74.920 1.00 77.75 201 GLU A CA 1
ATOM 1684 C C . GLU A 1 201 ? -64.747 -17.559 74.717 1.00 77.75 201 GLU A C 1
ATOM 1686 O O . GLU A 1 201 ? -64.218 -17.482 73.611 1.00 77.75 201 GLU A O 1
ATOM 1691 N N . ALA A 1 202 ? -64.187 -18.250 75.714 1.00 77.69 202 ALA A N 1
ATOM 1692 C CA . ALA A 1 202 ? -62.898 -18.934 75.600 1.00 77.69 202 ALA A CA 1
ATOM 1693 C C . ALA A 1 202 ? -62.919 -20.025 74.526 1.00 77.69 202 ALA A C 1
ATOM 1695 O O . ALA A 1 202 ? -61.970 -20.125 73.759 1.00 77.69 202 ALA A O 1
ATOM 1696 N N . GLN A 1 203 ? -64.007 -20.792 74.405 1.00 80.25 203 GLN A N 1
ATOM 1697 C CA . GLN A 1 203 ? -64.128 -21.830 73.380 1.00 80.25 203 GLN A CA 1
ATOM 1698 C C . GLN A 1 203 ? -64.229 -21.228 71.968 1.00 80.25 203 GLN A C 1
ATOM 1700 O O . GLN A 1 203 ? -63.553 -21.689 71.050 1.00 80.25 203 GLN A O 1
ATOM 1705 N N . THR A 1 204 ? -64.997 -20.144 71.794 1.00 82.06 204 THR A N 1
ATOM 1706 C CA . THR A 1 204 ? -65.049 -19.415 70.511 1.00 82.06 204 THR A CA 1
ATOM 1707 C C . THR A 1 204 ? -63.719 -18.740 70.166 1.00 82.06 204 THR A C 1
ATOM 1709 O O . THR A 1 204 ? -63.307 -18.742 69.002 1.00 82.06 204 THR A O 1
ATOM 1712 N N . LEU A 1 205 ? -63.007 -18.216 71.168 1.00 80.50 205 LEU A N 1
ATOM 1713 C CA . LEU A 1 205 ? -61.672 -17.653 71.008 1.00 80.50 205 LEU A CA 1
ATOM 1714 C C . LEU A 1 205 ? -60.662 -18.744 70.649 1.00 80.50 205 LEU A C 1
ATOM 1716 O O . LEU A 1 205 ? -59.919 -18.550 69.694 1.00 80.50 205 LEU A O 1
ATOM 1720 N N . ASP A 1 206 ? -60.679 -19.911 71.291 1.00 81.50 206 ASP A N 1
ATOM 1721 C CA . ASP A 1 206 ? -59.793 -21.037 70.966 1.00 81.50 206 ASP A CA 1
ATOM 1722 C C . ASP A 1 206 ? -60.041 -21.583 69.552 1.00 81.50 206 ASP A C 1
ATOM 1724 O O . ASP A 1 206 ? -59.097 -21.850 68.799 1.00 81.50 206 ASP A O 1
ATOM 1728 N N . GLU A 1 207 ? -61.301 -21.685 69.123 1.00 85.44 207 GLU A N 1
ATOM 1729 C CA . GLU A 1 207 ? -61.638 -22.024 67.738 1.00 85.44 207 GLU A CA 1
ATOM 1730 C C . GLU A 1 207 ? -61.157 -20.956 66.745 1.00 85.44 207 GLU A C 1
ATOM 1732 O O . GLU A 1 207 ? -60.653 -21.282 65.666 1.00 85.44 207 GLU A O 1
ATOM 1737 N N . SER A 1 208 ? -61.270 -19.672 67.094 1.00 83.69 208 SER A N 1
ATOM 1738 C CA . SER A 1 208 ? -60.751 -18.583 66.259 1.00 83.69 208 SER A CA 1
ATOM 1739 C C . SER A 1 208 ? -59.218 -18.602 66.194 1.00 83.69 208 SER A C 1
ATOM 1741 O O . SER A 1 208 ? -58.645 -18.474 65.113 1.00 83.69 208 SER A O 1
ATOM 1743 N N . ILE A 1 209 ? -58.542 -18.878 67.312 1.00 84.06 209 ILE A N 1
ATOM 1744 C CA . ILE A 1 209 ? -57.084 -18.964 67.427 1.00 84.06 209 ILE A CA 1
ATOM 1745 C C . ILE A 1 209 ? -56.559 -20.159 66.632 1.00 84.06 209 ILE A C 1
ATOM 1747 O O . ILE A 1 209 ? -55.548 -20.038 65.945 1.00 84.06 209 ILE A O 1
ATOM 1751 N N . THR A 1 210 ? -57.224 -21.313 66.678 1.00 84.56 210 THR A N 1
ATOM 1752 C CA . THR A 1 210 ? -56.825 -22.496 65.895 1.00 84.56 210 THR A CA 1
ATOM 1753 C C . THR A 1 210 ? -57.037 -22.289 64.391 1.00 84.56 210 THR A C 1
ATOM 1755 O O . THR A 1 210 ? -56.154 -22.633 63.596 1.00 84.56 210 THR A O 1
ATOM 1758 N N . LYS A 1 211 ? -58.139 -21.646 63.977 1.00 86.12 211 LYS A N 1
ATOM 1759 C CA . LYS A 1 211 ? -58.370 -21.230 62.578 1.00 86.12 211 LYS A CA 1
ATOM 1760 C C . LYS A 1 211 ? -57.330 -20.208 62.103 1.00 86.12 211 LYS A C 1
ATOM 1762 O O . LYS A 1 211 ? -56.748 -20.382 61.035 1.00 86.12 211 LYS A O 1
ATOM 1767 N N . LEU A 1 212 ? -57.015 -19.199 62.914 1.00 81.06 212 LEU A N 1
ATOM 1768 C CA . LEU A 1 212 ? -55.976 -18.211 62.603 1.00 81.06 212 LEU A CA 1
ATOM 1769 C C . LEU A 1 212 ? -54.581 -18.848 62.548 1.00 81.06 212 LEU A C 1
ATOM 1771 O O . LEU A 1 212 ? -53.832 -18.586 61.613 1.00 81.06 212 LEU A O 1
ATOM 1775 N N . LYS A 1 213 ? -54.243 -19.755 63.474 1.00 86.25 213 LYS A N 1
ATOM 1776 C CA . LYS A 1 213 ? -52.967 -20.494 63.464 1.00 86.25 213 LYS A CA 1
ATOM 1777 C C . LYS A 1 213 ? -52.818 -21.383 62.230 1.00 86.25 213 LYS A C 1
ATOM 1779 O O . LYS A 1 213 ? -51.728 -21.465 61.673 1.00 86.25 213 LYS A O 1
ATOM 1784 N N . THR A 1 214 ? -53.881 -22.061 61.798 1.00 86.38 214 THR A N 1
ATOM 1785 C CA . THR A 1 214 ? -53.844 -22.884 60.576 1.00 86.38 214 THR A CA 1
ATOM 1786 C C . THR A 1 214 ? -53.779 -22.030 59.311 1.00 86.38 214 THR A C 1
ATOM 1788 O O . THR A 1 214 ? -53.052 -22.392 58.389 1.00 86.38 214 THR A O 1
ATOM 1791 N N . SER A 1 215 ? -54.456 -20.878 59.284 1.00 84.81 215 SER A N 1
ATOM 1792 C CA . SER A 1 215 ? -54.344 -19.900 58.196 1.00 84.81 215 SER A CA 1
ATOM 1793 C C . SER A 1 215 ? -52.940 -19.294 58.107 1.00 84.81 215 SER A C 1
ATOM 1795 O O . SER A 1 215 ? -52.376 -19.260 57.019 1.00 84.81 215 SER A O 1
ATOM 1797 N N . ASN A 1 216 ? -52.339 -18.888 59.233 1.00 82.44 216 ASN A N 1
ATOM 1798 C CA . ASN A 1 216 ? -50.962 -18.380 59.261 1.00 82.44 216 ASN A CA 1
ATOM 1799 C C . ASN A 1 216 ? -49.965 -19.429 58.774 1.00 82.44 216 ASN A C 1
ATOM 1801 O O . ASN A 1 216 ? -49.142 -19.120 57.928 1.00 82.44 216 ASN A O 1
ATOM 1805 N N . LYS A 1 217 ? -50.089 -20.690 59.209 1.00 87.19 217 LYS A N 1
ATOM 1806 C CA . LYS A 1 217 ? -49.208 -21.765 58.723 1.00 87.19 217 LYS A CA 1
ATOM 1807 C C . LYS A 1 217 ? -49.281 -21.966 57.205 1.00 87.19 217 LYS A C 1
ATOM 1809 O O . LYS A 1 217 ? -48.259 -22.266 56.598 1.00 87.19 217 LYS A O 1
ATOM 1814 N N . LYS A 1 218 ? -50.464 -21.822 56.597 1.00 87.12 218 LYS A N 1
ATOM 1815 C CA . LYS A 1 218 ? -50.624 -21.899 55.134 1.00 87.12 218 LYS A CA 1
ATOM 1816 C C . LYS A 1 218 ? -49.989 -20.697 54.434 1.00 87.12 218 LYS A C 1
ATOM 1818 O O . LYS A 1 218 ? -49.255 -20.890 53.475 1.00 87.12 218 LYS A O 1
ATOM 1823 N N . LEU A 1 219 ? -50.210 -19.489 54.952 1.00 82.44 219 LEU A N 1
ATOM 1824 C CA . LEU A 1 219 ? -49.594 -18.267 54.426 1.00 82.44 219 LEU A CA 1
ATOM 1825 C C . LEU A 1 219 ? -48.063 -18.290 54.553 1.00 82.44 219 LEU A C 1
ATOM 1827 O O . LEU A 1 219 ? -47.378 -17.872 53.627 1.00 82.44 219 LEU A O 1
ATOM 1831 N N . ASP A 1 220 ? -47.524 -18.824 55.650 1.00 82.94 220 ASP A N 1
ATOM 1832 C CA . ASP A 1 220 ? -46.081 -19.001 55.841 1.00 82.94 220 ASP A CA 1
ATOM 1833 C C . ASP A 1 220 ? -45.502 -19.985 54.814 1.00 82.94 220 ASP A C 1
ATOM 1835 O O . ASP A 1 220 ? -44.440 -19.737 54.245 1.00 82.94 220 ASP A O 1
ATOM 1839 N N . GLN A 1 221 ? -46.205 -21.088 54.528 1.00 87.94 221 GLN A N 1
ATOM 1840 C CA . GLN A 1 221 ? -45.802 -22.047 53.493 1.00 87.94 221 GLN A CA 1
ATOM 1841 C C . GLN A 1 221 ? -45.836 -21.425 52.090 1.00 87.94 221 GLN A C 1
ATOM 1843 O O . GLN A 1 221 ? -44.852 -21.537 51.361 1.00 87.94 221 GLN A O 1
ATOM 1848 N N . GLU A 1 222 ? -46.910 -20.712 51.740 1.00 86.44 222 GLU A N 1
ATOM 1849 C CA . GLU A 1 222 ? -47.029 -19.993 50.464 1.00 86.44 222 GLU A CA 1
ATOM 1850 C C . GLU A 1 222 ? -45.956 -18.900 50.326 1.00 86.44 222 GLU A C 1
ATOM 1852 O O . GLU A 1 222 ? -45.369 -18.732 49.256 1.00 86.44 222 GLU A O 1
ATOM 1857 N N . ALA A 1 223 ? -45.635 -18.185 51.410 1.00 82.06 223 ALA A N 1
ATOM 1858 C CA . ALA A 1 223 ? -44.566 -17.194 51.427 1.00 82.06 223 ALA A CA 1
ATOM 1859 C C . ALA A 1 223 ? -43.193 -17.836 51.179 1.00 82.06 223 ALA A C 1
ATOM 1861 O O . ALA A 1 223 ? -42.421 -17.307 50.380 1.00 82.06 223 ALA A O 1
ATOM 1862 N N . ILE A 1 224 ? -42.905 -18.984 51.807 1.00 87.88 224 ILE A N 1
ATOM 1863 C CA . ILE A 1 224 ? -41.660 -19.744 51.605 1.00 87.88 224 ILE A CA 1
ATOM 1864 C C . ILE A 1 224 ? -41.564 -20.297 50.173 1.00 87.88 224 ILE A C 1
ATOM 1866 O O . ILE A 1 224 ? -40.490 -20.287 49.571 1.00 87.88 224 ILE A O 1
ATOM 1870 N N . GLU A 1 225 ? -42.664 -20.781 49.596 1.00 88.75 225 GLU A N 1
ATOM 1871 C CA . GLU A 1 225 ? -42.684 -21.236 48.201 1.00 88.75 225 GLU A CA 1
ATOM 1872 C C . GLU A 1 225 ? -42.444 -20.074 47.231 1.00 88.75 225 GLU A C 1
ATOM 1874 O O . GLU A 1 225 ? -41.606 -20.181 46.335 1.00 88.75 225 GLU A O 1
ATOM 1879 N N . LYS A 1 226 ? -43.093 -18.924 47.449 1.00 84.81 226 LYS A N 1
ATOM 1880 C CA . LYS A 1 226 ? -42.908 -17.732 46.609 1.00 84.81 226 LYS A CA 1
ATOM 1881 C C . LYS A 1 226 ? -41.516 -17.120 46.741 1.00 84.81 226 LYS A C 1
ATOM 1883 O O . LYS A 1 226 ? -40.989 -16.620 45.745 1.00 84.81 226 LYS A O 1
ATOM 1888 N N . THR A 1 227 ? -40.889 -17.156 47.920 1.00 85.56 227 THR A N 1
ATOM 1889 C CA . THR A 1 227 ? -39.491 -16.721 48.071 1.00 85.56 227 THR A CA 1
ATOM 1890 C C . THR A 1 227 ? -38.533 -17.660 47.349 1.00 85.56 227 THR A C 1
ATOM 1892 O O . THR A 1 227 ? -37.675 -17.168 46.620 1.00 85.56 227 THR A O 1
ATOM 1895 N N . ARG A 1 228 ? -38.731 -18.983 47.435 1.00 89.12 228 ARG A N 1
ATOM 1896 C CA . ARG A 1 228 ? -37.943 -19.966 46.666 1.00 89.12 228 ARG A CA 1
ATOM 1897 C C . ARG A 1 228 ? -38.103 -19.796 45.157 1.00 89.12 228 ARG A C 1
ATOM 1899 O O . ARG A 1 228 ? -37.107 -19.802 44.438 1.00 89.12 228 ARG A O 1
ATOM 1906 N N . GLU A 1 229 ? -39.329 -19.598 44.667 1.00 88.88 229 GLU A N 1
ATOM 1907 C CA . GLU A 1 229 ? -39.581 -19.281 43.254 1.00 88.88 229 GLU A CA 1
ATOM 1908 C C . GLU A 1 229 ? -38.845 -17.999 42.839 1.00 88.88 229 GLU A C 1
ATOM 1910 O O . GLU A 1 229 ? -38.187 -17.970 41.797 1.00 88.88 229 GLU A O 1
ATOM 1915 N N . ARG A 1 230 ? -38.891 -16.949 43.673 1.00 85.38 230 ARG A N 1
ATOM 1916 C CA . ARG A 1 230 ? -38.188 -15.684 43.418 1.00 85.38 230 ARG A CA 1
ATOM 1917 C C . ARG A 1 230 ? -36.673 -15.867 43.358 1.00 85.38 230 ARG A C 1
ATOM 1919 O O . ARG A 1 230 ? -36.039 -15.283 42.484 1.00 85.38 230 ARG A O 1
ATOM 1926 N N . GLU A 1 231 ? -36.096 -16.633 44.276 1.00 89.12 231 GLU A N 1
ATOM 1927 C CA . GLU A 1 231 ? -34.659 -16.924 44.317 1.00 89.12 231 GLU A CA 1
ATOM 1928 C C . GLU A 1 231 ? -34.214 -17.740 43.099 1.00 89.12 231 GLU A C 1
ATOM 1930 O O . GLU A 1 231 ? -33.213 -17.399 42.471 1.00 89.12 231 GLU A O 1
ATOM 1935 N N . ALA A 1 232 ? -34.994 -18.747 42.693 1.00 90.38 232 ALA A N 1
ATOM 1936 C CA . ALA A 1 232 ? -34.717 -19.533 41.493 1.00 90.38 232 ALA A CA 1
ATOM 1937 C C . ALA A 1 232 ? -34.777 -18.683 40.209 1.00 90.38 232 ALA A C 1
ATOM 1939 O O . ALA A 1 232 ? -33.903 -18.799 39.349 1.00 90.38 232 ALA A O 1
ATOM 1940 N N . LEU A 1 233 ? -35.769 -17.793 40.082 1.00 90.00 233 LEU A N 1
ATOM 1941 C CA . LEU A 1 233 ? -35.856 -16.826 38.978 1.00 90.00 233 LEU A CA 1
ATOM 1942 C C . LEU A 1 233 ? -34.709 -15.812 39.001 1.00 90.00 233 LEU A C 1
ATOM 1944 O O . LEU A 1 233 ? -34.158 -15.479 37.955 1.00 90.00 233 LEU A O 1
ATOM 1948 N N . GLN A 1 234 ? -34.321 -15.330 40.184 1.00 89.50 234 GLN A N 1
ATOM 1949 C CA . GLN A 1 234 ? -33.177 -14.434 40.339 1.00 89.50 234 GLN A CA 1
ATOM 1950 C C . GLN A 1 234 ? -31.884 -15.120 39.873 1.00 89.50 234 GLN A C 1
ATOM 1952 O O . GLN A 1 234 ? -31.114 -14.500 39.146 1.00 89.50 234 GLN A O 1
ATOM 1957 N N . ALA A 1 235 ? -31.671 -16.389 40.233 1.00 91.69 235 ALA A N 1
ATOM 1958 C CA . ALA A 1 235 ? -30.518 -17.163 39.782 1.00 91.69 235 ALA A CA 1
ATOM 1959 C C . ALA A 1 235 ? -30.504 -17.331 38.253 1.00 91.69 235 ALA A C 1
ATOM 1961 O O . ALA A 1 235 ? -29.482 -17.061 37.629 1.00 91.69 235 ALA A O 1
ATOM 1962 N N . LYS A 1 236 ? -31.645 -17.676 37.638 1.00 92.00 236 LYS A N 1
ATOM 1963 C CA . LYS A 1 236 ? -31.770 -17.775 36.171 1.00 92.00 236 LYS A CA 1
ATOM 1964 C C . LYS A 1 236 ? -31.509 -16.449 35.455 1.00 92.00 236 LYS A C 1
ATOM 1966 O O . LYS A 1 236 ? -30.841 -16.428 34.430 1.00 92.00 236 LYS A O 1
ATOM 1971 N N . LEU A 1 237 ? -32.005 -15.333 35.990 1.00 90.88 237 LEU A N 1
ATOM 1972 C CA . LEU A 1 237 ? -31.729 -14.007 35.426 1.00 90.88 237 LEU A CA 1
ATOM 1973 C C . LEU A 1 237 ? -30.245 -13.649 35.496 1.00 90.88 237 LEU A C 1
ATOM 1975 O O . LEU A 1 237 ? -29.730 -13.022 34.575 1.00 90.88 237 LEU A O 1
ATOM 1979 N N . VAL A 1 238 ? -29.557 -14.050 36.569 1.00 93.00 238 VAL A N 1
ATOM 1980 C CA . VAL A 1 238 ? -28.109 -13.853 36.690 1.00 93.00 238 VAL A CA 1
ATOM 1981 C C . VAL A 1 238 ? -27.362 -14.695 35.657 1.00 93.00 238 VAL A C 1
ATOM 1983 O O . VAL A 1 238 ? -26.488 -14.148 34.995 1.00 93.00 238 VAL A O 1
ATOM 1986 N N . THR A 1 239 ? -27.726 -15.968 35.457 1.00 93.75 239 THR A N 1
ATOM 1987 C CA . THR A 1 239 ? -27.061 -16.828 34.459 1.00 93.75 239 THR A CA 1
ATOM 1988 C C . THR A 1 239 ? -27.313 -16.355 33.027 1.00 93.75 239 THR A C 1
ATOM 1990 O O . THR A 1 239 ? -26.369 -16.176 32.268 1.00 93.75 239 THR A O 1
ATOM 1993 N N . VAL A 1 240 ? -28.568 -16.051 32.672 1.00 93.50 240 VAL A N 1
ATOM 1994 C CA . VAL A 1 240 ? -28.903 -15.493 31.349 1.00 93.50 240 VAL A CA 1
ATOM 1995 C C . VAL A 1 240 ? -28.213 -14.143 31.145 1.00 93.50 240 VAL A C 1
ATOM 1997 O O . VAL A 1 240 ? -27.731 -13.851 30.055 1.00 93.50 240 VAL A O 1
ATOM 2000 N N . GLY A 1 241 ? -28.124 -13.324 32.197 1.00 90.88 241 GLY A N 1
ATOM 2001 C CA . GLY A 1 241 ? -27.392 -12.063 32.172 1.00 90.88 241 GLY A CA 1
ATOM 2002 C C . GLY A 1 241 ? -25.899 -12.254 31.909 1.00 90.88 241 GLY A C 1
ATOM 2003 O O . GLY A 1 241 ? -25.357 -11.574 31.042 1.00 90.88 241 GLY A O 1
ATOM 2004 N N . SER A 1 242 ? -25.240 -13.188 32.603 1.00 93.44 242 SER A N 1
ATOM 2005 C CA . SER A 1 242 ? -23.819 -13.474 32.381 1.00 93.44 242 SER A CA 1
ATOM 2006 C C . SER A 1 242 ? -23.559 -14.034 30.985 1.00 93.44 242 SER A C 1
ATOM 2008 O O . SER A 1 242 ? -22.622 -13.592 30.323 1.00 93.44 242 SER A O 1
ATOM 2010 N N . ASP A 1 243 ? -24.413 -14.939 30.505 1.00 93.62 243 ASP A N 1
ATOM 2011 C CA . ASP A 1 243 ? -24.291 -15.505 29.161 1.00 93.62 243 ASP A CA 1
ATOM 2012 C C . ASP A 1 243 ? -24.471 -14.425 28.093 1.00 93.62 243 ASP A C 1
ATOM 2014 O O . ASP A 1 243 ? -23.663 -14.338 27.171 1.00 93.62 243 ASP A O 1
ATOM 2018 N N . LEU A 1 244 ? -25.444 -13.526 28.271 1.00 93.75 244 LEU A N 1
ATOM 2019 C CA . LEU A 1 244 ? -25.640 -12.388 27.377 1.00 93.75 244 LEU A CA 1
ATOM 2020 C C . LEU A 1 244 ? -24.397 -11.491 27.333 1.00 93.75 244 LEU A C 1
ATOM 2022 O O . LEU A 1 244 ? -23.912 -11.199 26.245 1.00 93.75 244 LEU A O 1
ATOM 2026 N N . THR A 1 245 ? -23.830 -11.119 28.488 1.00 93.12 245 THR A N 1
ATOM 2027 C CA . THR A 1 245 ? -22.601 -10.303 28.518 1.00 93.12 245 THR A CA 1
ATOM 2028 C C . THR A 1 245 ? -21.407 -11.006 27.872 1.00 93.12 245 THR A C 1
ATOM 2030 O O . THR A 1 245 ? -20.584 -10.365 27.219 1.00 93.12 245 THR A O 1
ATOM 2033 N N . ARG A 1 246 ? -21.321 -12.336 27.997 1.00 96.06 246 ARG A N 1
ATOM 2034 C CA . ARG A 1 246 ? -20.266 -13.134 27.367 1.00 96.06 246 ARG A CA 1
ATOM 2035 C C . ARG A 1 246 ? -20.399 -13.087 25.847 1.00 96.06 246 ARG A C 1
ATOM 2037 O O . ARG A 1 246 ? -19.422 -12.786 25.172 1.00 96.06 246 ARG A O 1
ATOM 2044 N N . VAL A 1 247 ? -21.588 -13.344 25.308 1.00 94.38 247 VAL A N 1
ATOM 2045 C CA . VAL A 1 247 ? -21.813 -13.365 23.853 1.00 94.38 247 VAL A CA 1
ATOM 2046 C C . VAL A 1 247 ? -21.733 -11.954 23.255 1.00 94.38 247 VAL A C 1
ATOM 2048 O O . VAL A 1 247 ? -21.156 -11.775 22.185 1.00 94.38 247 VAL A O 1
ATOM 2051 N N . GLU A 1 248 ? -22.212 -10.928 23.966 1.00 93.69 248 GLU A N 1
ATOM 2052 C CA . GLU A 1 248 ? -22.043 -9.526 23.559 1.00 93.69 248 GLU A CA 1
ATOM 2053 C C . GLU A 1 248 ? -20.560 -9.130 23.487 1.00 93.69 248 GLU A C 1
ATOM 2055 O O . GLU A 1 248 ? -20.158 -8.508 22.507 1.00 93.69 248 GLU A O 1
ATOM 2060 N N . SER A 1 249 ? -19.719 -9.575 24.430 1.00 94.31 249 SER A N 1
ATOM 2061 C CA . SER A 1 249 ? -18.275 -9.297 24.351 1.00 94.31 249 SER A CA 1
ATOM 2062 C C . SER A 1 249 ? -17.583 -10.013 23.181 1.00 94.31 249 SER A C 1
ATOM 2064 O O . SER A 1 249 ? -16.689 -9.440 22.562 1.00 94.31 249 SER A O 1
ATOM 2066 N N . ILE A 1 250 ? -18.021 -11.224 22.811 1.00 93.38 250 ILE A N 1
ATOM 2067 C CA . ILE A 1 250 ? -17.549 -11.912 21.594 1.00 93.38 250 ILE A CA 1
ATOM 2068 C C . ILE A 1 250 ? -17.930 -11.108 20.343 1.00 93.38 250 ILE A C 1
ATOM 2070 O O . ILE A 1 250 ? -17.088 -10.893 19.471 1.00 93.38 250 ILE A O 1
ATOM 2074 N N . LYS A 1 251 ? -19.174 -10.615 20.262 1.00 93.81 251 LYS A N 1
ATOM 2075 C CA . LYS A 1 251 ? -19.624 -9.765 19.148 1.00 93.81 251 LYS A CA 1
ATOM 2076 C C . LYS A 1 251 ? -18.791 -8.487 19.039 1.00 93.81 251 LYS A C 1
ATOM 2078 O O . LYS A 1 251 ? -18.374 -8.136 17.940 1.00 93.81 251 LYS A O 1
ATOM 2083 N N . GLU A 1 252 ? -18.535 -7.811 20.156 1.00 94.06 252 GLU A N 1
ATOM 2084 C CA . GLU A 1 252 ? -17.707 -6.599 20.181 1.00 94.06 252 GLU A CA 1
ATOM 2085 C C . GLU A 1 252 ? -16.276 -6.871 19.702 1.00 94.06 252 GLU A C 1
ATOM 2087 O O . GLU A 1 252 ? -15.726 -6.076 18.944 1.00 94.06 252 GLU A O 1
ATOM 2092 N N . GLN A 1 253 ? -15.682 -8.009 20.076 1.00 92.94 253 GLN A N 1
ATOM 2093 C CA . GLN A 1 253 ? -14.359 -8.407 19.581 1.00 92.94 253 GLN A CA 1
ATOM 2094 C C . GLN A 1 253 ? -14.355 -8.639 18.065 1.00 92.94 253 GLN A C 1
ATOM 2096 O O . GLN A 1 253 ? -13.462 -8.141 17.378 1.00 92.94 253 GLN A O 1
ATOM 2101 N N . MET A 1 254 ? -15.365 -9.339 17.536 1.00 92.38 254 MET A N 1
ATOM 2102 C CA . MET A 1 254 ? -15.518 -9.546 16.091 1.00 92.38 254 MET A CA 1
ATOM 2103 C C . MET A 1 254 ? -15.686 -8.217 15.340 1.00 92.38 254 MET A C 1
ATOM 2105 O O . MET A 1 254 ? -15.092 -8.023 14.280 1.00 92.38 254 MET A O 1
ATOM 2109 N N . GLU A 1 255 ? -16.478 -7.286 15.882 1.00 91.75 255 GLU A N 1
ATOM 2110 C CA . GLU A 1 255 ? -16.709 -5.961 15.289 1.00 91.75 255 GLU A CA 1
ATOM 2111 C C . GLU A 1 255 ? -15.454 -5.076 15.350 1.00 91.75 255 GLU A C 1
ATOM 2113 O O . GLU A 1 255 ? -15.126 -4.413 14.366 1.00 91.75 255 GLU A O 1
ATOM 2118 N N . ALA A 1 256 ? -14.689 -5.131 16.443 1.00 92.50 256 ALA A N 1
ATOM 2119 C CA . ALA A 1 256 ? -13.422 -4.414 16.564 1.00 92.50 256 ALA A CA 1
ATOM 2120 C C . ALA A 1 256 ? -12.387 -4.890 15.530 1.00 92.50 256 ALA A C 1
ATOM 2122 O O . ALA A 1 256 ? -11.755 -4.071 14.862 1.00 92.50 256 ALA A O 1
ATOM 2123 N N . GLN A 1 257 ? -12.245 -6.206 15.350 1.00 91.06 257 GLN A N 1
ATOM 2124 C CA . GLN A 1 257 ? -11.344 -6.770 14.340 1.00 91.06 257 GLN A CA 1
ATOM 2125 C C . GLN A 1 257 ? -11.823 -6.493 12.913 1.00 91.06 257 GLN A C 1
ATOM 2127 O O . GLN A 1 257 ? -11.013 -6.199 12.032 1.00 91.06 257 GLN A O 1
ATOM 2132 N N . HIS A 1 258 ? -13.138 -6.535 12.680 1.00 92.06 258 HIS A N 1
ATOM 2133 C CA . HIS A 1 258 ? -13.729 -6.114 11.414 1.00 92.06 258 HIS A CA 1
ATOM 2134 C C . HIS A 1 258 ? -13.331 -4.671 11.073 1.00 92.06 258 HIS A C 1
ATOM 2136 O O . HIS A 1 258 ? -12.881 -4.399 9.957 1.00 92.06 258 HIS A O 1
ATOM 2142 N N . ASP A 1 259 ? -13.464 -3.748 12.026 1.00 90.75 259 ASP A N 1
ATOM 2143 C CA . ASP A 1 259 ? -13.155 -2.336 11.813 1.00 90.75 259 ASP A CA 1
ATOM 2144 C C . ASP A 1 259 ? -11.652 -2.076 11.654 1.00 90.75 259 ASP A C 1
ATOM 2146 O O . ASP A 1 259 ? -11.263 -1.240 10.834 1.00 90.75 259 ASP A O 1
ATOM 2150 N N . GLU A 1 260 ? -10.800 -2.833 12.351 1.00 92.12 260 GLU A N 1
ATOM 2151 C CA . GLU A 1 260 ? -9.346 -2.786 12.177 1.00 92.12 260 GLU A CA 1
ATOM 2152 C C . GLU A 1 260 ? -8.939 -3.175 10.746 1.00 92.12 260 GLU A C 1
ATOM 2154 O O . GLU A 1 260 ? -8.273 -2.401 10.047 1.00 92.12 260 GLU A O 1
ATOM 2159 N N . VAL A 1 261 ? -9.392 -4.341 10.272 1.00 91.75 261 VAL A N 1
ATOM 2160 C CA . VAL A 1 261 ? -9.080 -4.839 8.921 1.00 91.75 261 VAL A CA 1
ATOM 2161 C C . VAL A 1 261 ? -9.674 -3.914 7.856 1.00 91.75 261 VAL A C 1
ATOM 2163 O O . VAL A 1 261 ? -9.025 -3.593 6.856 1.00 91.75 261 VAL A O 1
ATOM 2166 N N . LYS A 1 262 ? -10.888 -3.404 8.080 1.00 90.88 262 LYS A N 1
ATOM 2167 C CA . LYS A 1 262 ? -11.525 -2.425 7.192 1.00 90.88 262 LYS A CA 1
ATOM 2168 C C . LYS A 1 262 ? -10.753 -1.105 7.145 1.00 90.88 262 LYS A C 1
ATOM 2170 O O . LYS A 1 262 ? -10.629 -0.512 6.072 1.00 90.88 262 LYS A O 1
ATOM 2175 N N . GLY A 1 263 ? -10.205 -0.650 8.270 1.00 89.94 263 GLY A N 1
ATOM 2176 C CA . GLY A 1 263 ? -9.331 0.521 8.341 1.00 89.94 263 GLY A CA 1
ATOM 2177 C C . GLY A 1 263 ? -8.058 0.348 7.511 1.00 89.94 263 GLY A C 1
ATOM 2178 O O . GLY A 1 263 ? -7.692 1.238 6.742 1.00 89.94 263 GLY A O 1
ATOM 2179 N N . GLN A 1 264 ? -7.429 -0.824 7.588 1.00 90.38 264 GLN A N 1
ATOM 2180 C CA . GLN A 1 264 ? -6.242 -1.154 6.791 1.00 90.38 264 GLN A CA 1
ATOM 2181 C C . GLN A 1 264 ? -6.554 -1.212 5.288 1.00 90.38 264 GLN A C 1
ATOM 2183 O O . GLN A 1 264 ? -5.802 -0.668 4.478 1.00 90.38 264 GLN A O 1
ATOM 2188 N N . LEU A 1 265 ? -7.697 -1.791 4.907 1.00 90.25 265 LEU A N 1
ATOM 2189 C CA . LEU A 1 265 ? -8.159 -1.805 3.516 1.00 90.25 265 LEU A CA 1
ATOM 2190 C C . LEU A 1 265 ? -8.396 -0.392 2.965 1.00 90.25 265 LEU A C 1
ATOM 2192 O O . LEU A 1 265 ? -7.998 -0.103 1.837 1.00 90.25 265 LEU A O 1
ATOM 2196 N N . ARG A 1 266 ? -8.982 0.509 3.765 1.00 88.62 266 ARG A N 1
ATOM 2197 C CA . ARG A 1 266 ? -9.184 1.920 3.384 1.00 88.62 266 ARG A CA 1
ATOM 2198 C C . ARG A 1 266 ? -7.876 2.650 3.105 1.00 88.62 266 ARG A C 1
ATOM 2200 O O . ARG A 1 266 ? -7.829 3.483 2.205 1.00 88.62 266 ARG A O 1
ATOM 2207 N N . PHE A 1 267 ? -6.826 2.346 3.866 1.00 87.62 267 PHE A N 1
ATOM 2208 C CA . PHE A 1 267 ? -5.512 2.949 3.658 1.00 87.62 267 PHE A CA 1
ATOM 2209 C C . PHE A 1 267 ? -4.828 2.444 2.377 1.00 87.62 267 PHE A C 1
ATOM 2211 O O . PHE A 1 267 ? -4.035 3.172 1.783 1.00 87.62 267 PHE A O 1
ATOM 2218 N N . LEU A 1 268 ? -5.136 1.219 1.929 1.00 88.19 268 LEU A N 1
ATOM 2219 C CA . LEU A 1 268 ? -4.602 0.675 0.678 1.00 88.19 268 LEU A CA 1
ATOM 2220 C C . LEU A 1 268 ? -5.251 1.275 -0.569 1.00 88.19 268 LEU A C 1
ATOM 2222 O O . LEU A 1 268 ? -4.545 1.685 -1.488 1.00 88.19 268 LEU A O 1
ATOM 2226 N N . ASP A 1 269 ? -6.582 1.286 -0.628 1.00 85.19 269 ASP A N 1
ATOM 2227 C CA . ASP A 1 269 ? -7.328 1.875 -1.740 1.00 85.19 269 ASP A CA 1
ATOM 2228 C C . ASP A 1 269 ? -8.666 2.416 -1.231 1.00 85.19 269 ASP A C 1
ATOM 2230 O O . ASP A 1 269 ? -9.439 1.736 -0.550 1.00 85.19 269 ASP A O 1
ATOM 2234 N N . ARG A 1 270 ? -8.978 3.647 -1.637 1.00 84.19 270 ARG A N 1
ATOM 2235 C CA . ARG A 1 270 ? -10.236 4.326 -1.330 1.00 84.19 270 ARG A CA 1
ATOM 2236 C C . ARG A 1 270 ? -11.461 3.545 -1.813 1.00 84.19 270 ARG A C 1
ATOM 2238 O O . ARG A 1 270 ? -12.534 3.675 -1.235 1.00 84.19 270 ARG A O 1
ATOM 2245 N N . ARG A 1 271 ? -11.330 2.695 -2.837 1.00 83.94 271 ARG A N 1
ATOM 2246 C CA . ARG A 1 271 ? -12.430 1.832 -3.310 1.00 83.94 271 ARG A CA 1
ATOM 2247 C C . ARG A 1 271 ? -12.975 0.905 -2.222 1.00 83.94 271 ARG A C 1
ATOM 2249 O O . ARG A 1 271 ? -14.172 0.627 -2.222 1.00 83.94 271 ARG A O 1
ATOM 2256 N N . PHE A 1 272 ? -12.137 0.477 -1.278 1.00 84.69 272 PHE A N 1
ATOM 2257 C CA . PHE A 1 272 ? -12.561 -0.381 -0.171 1.00 84.69 272 PHE A CA 1
ATOM 2258 C C . PHE A 1 272 ? -13.353 0.371 0.912 1.00 84.69 272 PHE A C 1
ATOM 2260 O O . PHE A 1 272 ? -13.976 -0.252 1.768 1.00 84.69 272 PHE A O 1
ATOM 2267 N N . GLU A 1 273 ? -13.404 1.705 0.865 1.00 81.19 273 GLU A N 1
ATOM 2268 C CA . GLU A 1 273 ? -14.215 2.512 1.782 1.00 81.19 273 GLU A CA 1
ATOM 2269 C C . GLU A 1 273 ? -15.719 2.253 1.620 1.00 81.19 273 GLU A C 1
ATOM 2271 O O . GLU A 1 273 ? -16.455 2.257 2.609 1.00 81.19 273 GLU A O 1
ATOM 2276 N N . LEU A 1 274 ? -16.151 1.970 0.385 1.00 82.38 274 LEU A N 1
ATOM 2277 C CA . LEU A 1 274 ? -17.549 1.745 0.004 1.00 82.38 274 LEU A CA 1
ATOM 2278 C C . LEU A 1 274 ? -18.113 0.410 0.511 1.00 82.38 274 LEU A C 1
ATOM 2280 O O . LEU A 1 274 ? -19.312 0.154 0.391 1.00 82.38 274 LEU A O 1
ATOM 2284 N N . ILE A 1 275 ? -17.267 -0.456 1.065 1.00 82.31 275 ILE A N 1
ATOM 2285 C CA . ILE A 1 275 ? -17.676 -1.776 1.531 1.00 82.31 275 ILE A CA 1
ATOM 2286 C C . ILE A 1 275 ? -18.397 -1.635 2.865 1.00 82.31 275 ILE A C 1
ATOM 2288 O O . ILE A 1 275 ? -17.843 -1.152 3.854 1.00 82.31 275 ILE A O 1
ATOM 2292 N N . ALA A 1 276 ? -19.656 -2.072 2.897 1.00 78.00 276 ALA A N 1
ATOM 2293 C CA . ALA A 1 276 ? -20.477 -2.017 4.098 1.00 78.00 276 ALA A CA 1
ATOM 2294 C C . ALA A 1 276 ? -19.966 -2.996 5.168 1.00 78.00 276 ALA A C 1
ATOM 2296 O O . ALA A 1 276 ? -19.687 -2.572 6.289 1.00 78.00 276 ALA A O 1
ATOM 2297 N N . SER A 1 277 ? -19.772 -4.265 4.800 1.00 84.62 277 SER A N 1
ATOM 2298 C CA . SER A 1 277 ? -19.395 -5.349 5.711 1.00 84.62 277 SER A CA 1
ATOM 2299 C C . SER A 1 277 ? -18.419 -6.317 5.046 1.00 84.62 277 SER A C 1
ATOM 2301 O O . SER A 1 277 ? -18.653 -6.742 3.911 1.00 84.62 277 SER A O 1
ATOM 2303 N N . LEU A 1 278 ? -17.349 -6.683 5.760 1.00 86.75 278 LEU A N 1
ATOM 2304 C CA . LEU A 1 278 ? -16.391 -7.693 5.297 1.00 86.75 278 LEU A CA 1
ATOM 2305 C C . LEU A 1 278 ? -17.035 -9.086 5.252 1.00 86.75 278 LEU A C 1
ATOM 2307 O O . LEU A 1 278 ? -16.825 -9.830 4.299 1.00 86.75 278 LEU A O 1
ATOM 2311 N N . PHE A 1 279 ? -17.910 -9.403 6.210 1.00 83.75 279 PHE A N 1
ATOM 2312 C CA . PHE A 1 279 ? -18.532 -10.726 6.346 1.00 83.75 279 PHE A CA 1
ATOM 2313 C C . PHE A 1 279 ? -19.321 -11.170 5.104 1.00 83.75 279 PHE A C 1
ATOM 2315 O O . PHE A 1 279 ? -19.425 -12.357 4.823 1.00 83.75 279 PHE A O 1
ATOM 2322 N N . THR A 1 280 ? -19.892 -10.235 4.340 1.00 83.75 280 THR A N 1
ATOM 2323 C CA . THR A 1 280 ? -20.751 -10.562 3.187 1.00 83.75 280 THR A CA 1
ATOM 2324 C C . THR A 1 280 ? -19.978 -10.688 1.872 1.00 83.75 280 THR A C 1
ATOM 2326 O O . THR A 1 280 ? -20.474 -11.298 0.930 1.00 83.75 280 THR A O 1
ATOM 2329 N N . GLN A 1 281 ? -18.783 -10.097 1.771 1.00 83.38 281 GLN A N 1
ATOM 2330 C CA . GLN A 1 281 ? -18.074 -9.916 0.495 1.00 83.38 281 GLN A CA 1
ATOM 2331 C C . GLN A 1 281 ? -16.755 -10.696 0.399 1.00 83.38 281 GLN A C 1
ATOM 2333 O O . GLN A 1 281 ? -15.901 -10.342 -0.413 1.00 83.38 281 GLN A O 1
ATOM 2338 N N . GLN A 1 282 ? -16.593 -11.770 1.176 1.00 86.44 282 GLN A N 1
ATOM 2339 C CA . GLN A 1 282 ? -15.348 -12.540 1.282 1.00 86.44 282 GLN A CA 1
ATOM 2340 C C . GLN A 1 282 ? -14.722 -12.913 -0.071 1.00 86.44 282 GLN A C 1
ATOM 2342 O O . GLN A 1 282 ? -13.599 -12.499 -0.362 1.00 86.44 282 GLN A O 1
ATOM 2347 N N . GLU A 1 283 ? -15.432 -13.666 -0.916 1.00 85.62 283 GLU A N 1
ATOM 2348 C CA . GLU A 1 283 ? -14.877 -14.153 -2.190 1.00 85.62 283 GLU A CA 1
ATOM 2349 C C . GLU A 1 283 ? -14.536 -13.009 -3.149 1.00 85.62 283 GLU A C 1
ATOM 2351 O O . GLU A 1 283 ? -13.504 -13.030 -3.819 1.00 85.62 283 GLU A O 1
ATOM 2356 N N . THR A 1 284 ? -15.383 -11.976 -3.182 1.00 87.88 284 THR A N 1
ATOM 2357 C CA . THR A 1 284 ? -15.184 -10.815 -4.057 1.00 87.88 284 THR A CA 1
ATOM 2358 C C . THR A 1 284 ? -13.958 -10.014 -3.626 1.00 87.88 284 THR A C 1
ATOM 2360 O O . THR A 1 284 ? -13.136 -9.659 -4.466 1.00 87.88 284 THR A O 1
ATOM 2363 N N . LEU A 1 285 ? -13.800 -9.771 -2.323 1.00 89.25 285 LEU A N 1
ATOM 2364 C CA . LEU A 1 285 ? -12.666 -9.040 -1.761 1.00 89.25 285 LEU A CA 1
ATOM 2365 C C . LEU A 1 285 ? -11.349 -9.792 -1.936 1.00 89.25 285 LEU A C 1
ATOM 2367 O O . LEU A 1 285 ? -10.369 -9.212 -2.406 1.00 89.25 285 LEU A O 1
ATOM 2371 N N . LEU A 1 286 ? -11.328 -11.086 -1.607 1.00 90.62 286 LEU A N 1
ATOM 2372 C CA . LEU A 1 286 ? -10.142 -11.921 -1.788 1.00 90.62 286 LEU A CA 1
ATOM 2373 C C . LEU A 1 286 ? -9.749 -12.010 -3.267 1.00 90.62 286 LEU A C 1
ATOM 2375 O O . LEU A 1 286 ? -8.566 -11.894 -3.586 1.00 90.62 286 LEU A O 1
ATOM 2379 N N . GLY A 1 287 ? -10.726 -12.146 -4.169 1.00 89.81 287 GLY A N 1
ATOM 2380 C CA . GLY A 1 287 ? -10.500 -12.125 -5.614 1.00 89.81 287 GLY A CA 1
ATOM 2381 C C . GLY A 1 287 ? -9.911 -10.798 -6.095 1.00 89.81 287 GLY A C 1
ATOM 2382 O O . GLY A 1 287 ? -8.849 -10.786 -6.716 1.00 89.81 287 GLY A O 1
ATOM 2383 N N . GLN A 1 288 ? -10.536 -9.672 -5.733 1.00 90.69 288 GLN A N 1
ATOM 2384 C CA . GLN A 1 288 ? -10.062 -8.333 -6.100 1.00 90.69 288 GLN A CA 1
ATOM 2385 C C . GLN A 1 288 ? -8.638 -8.063 -5.603 1.00 90.69 288 GLN A C 1
ATOM 2387 O O . GLN A 1 288 ? -7.803 -7.577 -6.368 1.00 90.69 288 GLN A O 1
ATOM 2392 N N . MET A 1 289 ? -8.335 -8.402 -4.346 1.00 92.56 289 MET A N 1
ATOM 2393 C CA . MET A 1 289 ? -6.983 -8.251 -3.809 1.00 92.56 289 MET A CA 1
ATOM 2394 C C . MET A 1 289 ? -5.984 -9.188 -4.487 1.00 92.56 289 MET A C 1
ATOM 2396 O O . MET A 1 289 ? -4.869 -8.767 -4.788 1.00 92.56 289 MET A O 1
ATOM 2400 N N . SER A 1 290 ? -6.370 -10.437 -4.764 1.00 93.25 290 SER A N 1
ATOM 2401 C CA . SER A 1 290 ? -5.521 -11.394 -5.481 1.00 93.25 290 SER A CA 1
ATOM 2402 C C . SER A 1 290 ? -5.146 -10.881 -6.868 1.00 93.25 290 SER A C 1
ATOM 2404 O O . SER A 1 290 ? -3.973 -10.908 -7.242 1.00 93.25 290 SER A O 1
ATOM 2406 N N . ASP A 1 291 ? -6.113 -10.354 -7.614 1.00 93.69 291 ASP A N 1
ATOM 2407 C CA . ASP A 1 291 ? -5.875 -9.846 -8.961 1.00 93.69 291 ASP A CA 1
ATOM 2408 C C . ASP A 1 291 ? -5.032 -8.569 -8.955 1.00 93.69 291 ASP A C 1
ATOM 2410 O O . ASP A 1 291 ? -4.114 -8.443 -9.766 1.00 93.69 291 ASP A O 1
ATOM 2414 N N . GLN A 1 292 ? -5.254 -7.664 -7.998 1.00 93.56 292 GLN A N 1
ATOM 2415 C CA . GLN A 1 292 ? -4.384 -6.498 -7.817 1.00 93.56 292 GLN A CA 1
ATOM 2416 C C . GLN A 1 292 ? -2.952 -6.898 -7.451 1.00 93.56 292 GLN A C 1
ATOM 2418 O O . GLN A 1 292 ? -1.996 -6.378 -8.027 1.00 93.56 292 GLN A O 1
ATOM 2423 N N . MET A 1 293 ? -2.771 -7.878 -6.564 1.00 95.06 293 MET A N 1
ATOM 2424 C CA . MET A 1 293 ? -1.440 -8.398 -6.247 1.00 95.06 293 MET A CA 1
ATOM 2425 C C . MET A 1 293 ? -0.752 -9.022 -7.465 1.00 95.06 293 MET A C 1
ATOM 2427 O O . MET A 1 293 ? 0.450 -8.821 -7.631 1.00 95.06 293 MET A O 1
ATOM 2431 N N . LYS A 1 294 ? -1.479 -9.741 -8.333 1.00 95.38 294 LYS A N 1
ATOM 2432 C CA . LYS A 1 294 ? -0.920 -10.265 -9.594 1.00 95.38 294 LYS A CA 1
ATOM 2433 C C . LYS A 1 294 ? -0.469 -9.130 -10.510 1.00 95.38 294 LYS A C 1
ATOM 2435 O O . LYS A 1 294 ? 0.666 -9.148 -10.968 1.00 95.38 294 LYS A O 1
ATOM 2440 N N . GLN A 1 295 ? -1.305 -8.107 -10.703 1.00 95.38 295 GLN A N 1
ATOM 2441 C CA . GLN A 1 295 ? -0.954 -6.936 -11.517 1.00 95.38 295 GLN A CA 1
ATOM 2442 C C . GLN A 1 295 ? 0.297 -6.221 -10.988 1.00 95.38 295 GLN A C 1
ATOM 2444 O O . GLN A 1 295 ? 1.188 -5.859 -11.759 1.00 95.38 295 GLN A O 1
ATOM 2449 N N . LEU A 1 296 ? 0.398 -6.049 -9.669 1.00 94.88 296 LEU A N 1
ATOM 2450 C CA . LEU A 1 296 ? 1.573 -5.460 -9.027 1.00 94.88 296 LEU A CA 1
ATOM 2451 C C . LEU A 1 296 ? 2.815 -6.356 -9.149 1.00 94.88 296 LEU A C 1
ATOM 2453 O O . LEU A 1 296 ? 3.915 -5.844 -9.361 1.00 94.88 296 LEU A O 1
ATOM 2457 N N . ALA A 1 297 ? 2.658 -7.678 -9.055 1.00 96.00 297 ALA A N 1
ATOM 2458 C CA . ALA A 1 297 ? 3.749 -8.630 -9.249 1.00 96.00 297 ALA A CA 1
ATOM 2459 C C . ALA A 1 297 ? 4.274 -8.607 -10.693 1.00 96.00 297 ALA A C 1
ATOM 2461 O O . ALA A 1 297 ? 5.486 -8.532 -10.897 1.00 96.00 297 ALA A O 1
ATOM 2462 N N . ASP A 1 298 ? 3.381 -8.572 -11.682 1.00 96.50 298 ASP A N 1
ATOM 2463 C CA . ASP A 1 298 ? 3.745 -8.449 -13.095 1.00 96.50 298 ASP A CA 1
ATOM 2464 C C . ASP A 1 298 ? 4.450 -7.118 -13.371 1.00 96.50 298 ASP A C 1
ATOM 2466 O O . ASP A 1 298 ? 5.470 -7.081 -14.063 1.00 96.50 298 ASP A O 1
ATOM 2470 N N . LYS A 1 299 ? 3.962 -6.019 -12.778 1.00 95.56 299 LYS A N 1
ATOM 2471 C CA . LYS A 1 299 ? 4.616 -4.707 -12.863 1.00 95.56 299 LYS A CA 1
ATOM 2472 C C . LYS A 1 299 ? 6.026 -4.747 -12.270 1.00 95.56 299 LYS A C 1
ATOM 2474 O O . LYS A 1 299 ? 6.957 -4.255 -12.905 1.00 95.56 299 LYS A O 1
ATOM 2479 N N . LYS A 1 300 ? 6.206 -5.355 -11.090 1.00 96.69 300 LYS A N 1
ATOM 2480 C CA . LYS A 1 300 ? 7.530 -5.548 -10.476 1.00 96.69 300 LYS A CA 1
ATOM 2481 C C . LYS A 1 300 ? 8.454 -6.335 -11.407 1.00 96.69 300 LYS A C 1
ATOM 2483 O O . LYS A 1 300 ? 9.597 -5.932 -11.601 1.00 96.69 300 LYS A O 1
ATOM 2488 N N . GLU A 1 301 ? 7.975 -7.431 -11.987 1.00 96.25 301 GLU A N 1
ATOM 2489 C CA . GLU A 1 301 ? 8.770 -8.283 -12.878 1.00 96.25 301 GLU A CA 1
ATOM 2490 C C . GLU A 1 301 ? 9.173 -7.548 -14.166 1.00 96.25 301 GLU A C 1
ATOM 2492 O O . GLU A 1 301 ? 10.313 -7.641 -14.623 1.00 96.25 301 GLU A O 1
ATOM 2497 N N . GLN A 1 302 ? 8.265 -6.753 -14.740 1.00 96.31 302 GLN A N 1
ATOM 2498 C CA . GLN A 1 302 ? 8.576 -5.888 -15.878 1.00 96.31 302 GLN A CA 1
ATOM 2499 C C . GLN A 1 302 ? 9.627 -4.833 -15.521 1.00 96.31 302 GLN A C 1
ATOM 2501 O O . GLN A 1 302 ? 10.567 -4.631 -16.290 1.00 96.31 302 GLN A O 1
ATOM 2506 N N . LEU A 1 303 ? 9.501 -4.185 -14.360 1.00 95.31 303 LEU A N 1
ATOM 2507 C CA . LEU A 1 303 ? 10.479 -3.206 -13.884 1.00 95.31 303 LEU A CA 1
ATOM 2508 C C . LEU A 1 303 ? 11.841 -3.848 -13.625 1.00 95.31 303 LEU A C 1
ATOM 2510 O O . LEU A 1 303 ? 12.848 -3.284 -14.028 1.00 95.31 303 LEU A O 1
ATOM 2514 N N . LEU A 1 304 ? 11.885 -5.058 -13.066 1.00 95.56 304 LEU A N 1
ATOM 2515 C CA . LEU A 1 304 ? 13.126 -5.808 -12.864 1.00 95.56 304 LEU A CA 1
ATOM 2516 C C . LEU A 1 304 ? 13.811 -6.142 -14.198 1.00 95.56 304 LEU A C 1
ATOM 2518 O O . LEU A 1 304 ? 15.023 -5.987 -14.334 1.00 95.56 304 LEU A O 1
ATOM 2522 N N . LYS A 1 305 ? 13.046 -6.539 -15.222 1.00 95.44 305 LYS A N 1
ATOM 2523 C CA . LYS A 1 305 ? 13.585 -6.746 -16.577 1.00 95.44 305 LYS A CA 1
ATOM 2524 C C . LYS A 1 305 ? 14.125 -5.449 -17.179 1.00 95.44 305 LYS A C 1
ATOM 2526 O O . LYS A 1 305 ? 15.203 -5.457 -17.769 1.00 95.44 305 LYS A O 1
ATOM 2531 N N . ARG A 1 306 ? 13.404 -4.334 -17.020 1.00 93.81 306 ARG A N 1
ATOM 2532 C CA . ARG A 1 306 ? 13.848 -3.012 -17.495 1.00 93.81 306 ARG A CA 1
ATOM 2533 C C . ARG A 1 306 ? 15.094 -2.535 -16.755 1.00 93.81 306 ARG A C 1
ATOM 2535 O O . ARG A 1 306 ? 16.002 -2.035 -17.409 1.00 93.81 306 ARG A O 1
ATOM 2542 N N . GLU A 1 307 ? 15.169 -2.757 -15.445 1.00 93.81 307 GLU A N 1
ATOM 2543 C CA . GLU A 1 307 ? 16.345 -2.476 -14.619 1.00 93.81 307 GLU A CA 1
ATOM 2544 C C . GLU A 1 307 ? 17.554 -3.242 -15.160 1.00 93.81 307 GLU A C 1
ATOM 2546 O O . GLU A 1 307 ? 18.576 -2.633 -15.447 1.00 93.81 307 GLU A O 1
ATOM 2551 N N . ARG A 1 308 ? 17.427 -4.552 -15.410 1.00 94.06 308 ARG A N 1
ATOM 2552 C CA . ARG A 1 308 ? 18.524 -5.361 -15.970 1.00 94.06 308 ARG A CA 1
ATOM 2553 C C . ARG A 1 308 ? 19.007 -4.863 -17.328 1.00 94.06 308 ARG A C 1
ATOM 2555 O O . ARG A 1 308 ? 20.209 -4.833 -17.569 1.00 94.06 308 ARG A O 1
ATOM 2562 N N . VAL A 1 309 ? 18.095 -4.461 -18.211 1.00 91.31 309 VAL A N 1
ATOM 2563 C CA . VAL A 1 309 ? 18.470 -3.904 -19.521 1.00 91.31 309 VAL A CA 1
ATOM 2564 C C . VAL A 1 309 ? 19.156 -2.544 -19.372 1.00 91.31 309 VAL A C 1
ATOM 2566 O O . VAL A 1 309 ? 20.127 -2.287 -20.078 1.00 91.31 309 VAL A O 1
ATOM 2569 N N . ALA A 1 310 ? 18.685 -1.692 -18.459 1.00 90.88 310 ALA A N 1
ATOM 2570 C CA . ALA A 1 310 ? 19.279 -0.381 -18.206 1.00 90.88 310 ALA A CA 1
ATOM 2571 C C . ALA A 1 310 ? 20.674 -0.495 -17.573 1.00 90.88 310 ALA A C 1
ATOM 2573 O O . ALA A 1 310 ? 21.607 0.170 -18.020 1.00 90.88 310 ALA A O 1
ATOM 2574 N N . TYR A 1 311 ? 20.834 -1.389 -16.593 1.00 92.62 311 TYR A N 1
ATOM 2575 C CA . TYR A 1 311 ? 22.114 -1.635 -15.936 1.00 92.62 311 TYR A CA 1
ATOM 2576 C C . TYR A 1 311 ? 23.113 -2.388 -16.808 1.00 92.62 311 TYR A C 1
ATOM 2578 O O . TYR A 1 311 ? 24.297 -2.223 -16.574 1.00 92.62 311 TYR A O 1
ATOM 2586 N N . ARG A 1 312 ? 22.694 -3.121 -17.852 1.00 90.25 312 ARG A N 1
ATOM 2587 C CA . ARG A 1 312 ? 23.623 -3.837 -18.747 1.00 90.25 312 ARG A CA 1
ATOM 2588 C C . ARG A 1 312 ? 24.794 -2.955 -19.195 1.00 90.25 312 ARG A C 1
ATOM 2590 O O . ARG A 1 312 ? 25.946 -3.320 -19.019 1.00 90.25 312 ARG A O 1
ATOM 2597 N N . PHE A 1 313 ? 24.496 -1.779 -19.749 1.00 87.12 313 PHE A N 1
ATOM 2598 C CA . PHE A 1 313 ? 25.537 -0.869 -20.230 1.00 87.12 313 PHE A CA 1
ATOM 2599 C C . PHE A 1 313 ? 26.253 -0.129 -19.097 1.00 87.12 313 PHE A C 1
ATOM 2601 O O . PHE A 1 313 ? 27.412 0.240 -19.254 1.00 87.12 313 PHE A O 1
ATOM 2608 N N . VAL A 1 314 ? 25.588 0.099 -17.963 1.00 91.00 314 VAL A N 1
ATOM 2609 C CA . VAL A 1 314 ? 26.240 0.686 -16.785 1.00 91.00 314 VAL A CA 1
ATOM 2610 C C . VAL A 1 314 ? 27.304 -0.278 -16.276 1.00 91.00 314 VAL A C 1
ATOM 2612 O O . VAL A 1 314 ? 28.468 0.099 -16.202 1.00 91.00 314 VAL A O 1
ATOM 2615 N N . ASP A 1 315 ? 26.924 -1.530 -16.037 1.00 90.31 315 ASP A N 1
ATOM 2616 C CA . ASP A 1 315 ? 27.812 -2.591 -15.583 1.00 90.31 315 ASP A CA 1
ATOM 2617 C C . ASP A 1 315 ? 28.988 -2.738 -16.552 1.00 90.31 315 ASP A C 1
ATOM 2619 O O . ASP A 1 315 ? 30.131 -2.779 -16.100 1.00 90.31 315 ASP A O 1
ATOM 2623 N N . ASP A 1 316 ? 28.729 -2.750 -17.866 1.00 88.31 316 ASP A N 1
ATOM 2624 C CA . ASP A 1 316 ? 29.756 -2.938 -18.893 1.00 88.31 316 ASP A CA 1
ATOM 2625 C C . ASP A 1 316 ? 30.743 -1.759 -19.022 1.00 88.31 316 ASP A C 1
ATOM 2627 O O . ASP A 1 316 ? 31.928 -1.975 -19.266 1.00 88.31 316 ASP A O 1
ATOM 2631 N N . TYR A 1 317 ? 30.286 -0.512 -18.871 1.00 88.56 317 TYR A N 1
ATOM 2632 C CA . TYR A 1 317 ? 31.078 0.670 -19.242 1.00 88.56 317 TYR A CA 1
ATOM 2633 C C . TYR A 1 317 ? 31.495 1.577 -18.083 1.00 88.56 317 TYR A C 1
ATOM 2635 O O . TYR A 1 317 ? 32.336 2.453 -18.293 1.00 88.56 317 TYR A O 1
ATOM 2643 N N . GLN A 1 318 ? 30.942 1.417 -16.877 1.00 86.06 318 GLN A N 1
ATOM 2644 C CA . GLN A 1 318 ? 31.156 2.352 -15.764 1.00 86.06 318 GLN A CA 1
ATOM 2645 C C . GLN A 1 318 ? 32.643 2.557 -15.438 1.00 86.06 318 GLN A C 1
ATOM 2647 O O . GLN A 1 318 ? 33.092 3.699 -15.299 1.00 86.06 318 GLN A O 1
ATOM 2652 N N . GLU A 1 319 ? 33.404 1.465 -15.383 1.00 86.56 319 GLU A N 1
ATOM 2653 C CA . GLU A 1 319 ? 34.828 1.456 -15.019 1.00 86.56 319 GLU A CA 1
ATOM 2654 C C . GLU A 1 319 ? 35.762 1.724 -16.209 1.00 86.56 319 GLU A C 1
ATOM 2656 O O . GLU A 1 319 ? 36.951 1.982 -16.024 1.00 86.56 319 GLU A O 1
ATOM 2661 N N . ILE A 1 320 ? 35.235 1.716 -17.438 1.00 88.12 320 ILE A N 1
ATOM 2662 C CA . ILE A 1 320 ? 36.033 1.892 -18.649 1.00 88.12 320 ILE A CA 1
ATOM 2663 C C . ILE A 1 320 ? 36.267 3.399 -18.905 1.00 88.12 320 ILE A C 1
ATOM 2665 O O . ILE A 1 320 ? 35.306 4.179 -18.973 1.00 88.12 320 ILE A O 1
ATOM 2669 N N . PRO A 1 321 ? 37.526 3.853 -19.077 1.00 86.44 321 PRO A N 1
ATOM 2670 C CA . PRO A 1 321 ? 37.848 5.261 -19.327 1.00 86.44 321 PRO A CA 1
ATOM 2671 C C . PRO A 1 321 ? 37.656 5.685 -20.791 1.00 86.44 321 PRO A C 1
ATOM 2673 O O . PRO A 1 321 ? 37.317 6.837 -21.061 1.00 86.44 321 PRO A O 1
ATOM 2676 N N . THR A 1 322 ? 37.864 4.777 -21.747 1.00 86.88 322 THR A N 1
ATOM 2677 C CA . THR A 1 322 ? 37.720 5.051 -23.184 1.00 86.88 322 THR A CA 1
ATOM 2678 C C . THR A 1 322 ? 36.761 4.054 -23.804 1.00 86.88 322 THR A C 1
ATOM 2680 O O . THR A 1 322 ? 36.917 2.856 -23.608 1.00 86.88 322 THR A O 1
ATOM 2683 N N . PHE A 1 323 ? 35.792 4.542 -24.576 1.00 89.69 323 PHE A N 1
ATOM 2684 C CA . PHE A 1 323 ? 34.808 3.685 -25.219 1.00 89.69 323 PHE A CA 1
ATOM 2685 C C . PHE A 1 323 ? 35.462 2.606 -26.093 1.00 89.69 323 PHE A C 1
ATOM 2687 O O . PHE A 1 323 ? 36.305 2.902 -26.938 1.00 89.69 323 PHE A O 1
ATOM 2694 N N . PHE A 1 324 ? 35.038 1.362 -25.898 1.00 90.31 324 PHE A N 1
ATOM 2695 C CA . PHE A 1 324 ? 35.417 0.209 -26.704 1.00 90.31 324 PHE A CA 1
ATOM 2696 C C . PHE A 1 324 ? 34.254 -0.782 -26.699 1.00 90.31 324 PHE A C 1
ATOM 2698 O O . PHE A 1 324 ? 33.669 -1.023 -25.654 1.00 90.31 324 PHE A O 1
ATOM 2705 N N . ALA A 1 325 ? 33.878 -1.335 -27.846 1.00 88.06 325 ALA A N 1
ATOM 2706 C CA . ALA A 1 325 ? 32.623 -2.063 -28.001 1.00 88.06 325 ALA A CA 1
ATOM 2707 C C . ALA A 1 325 ? 32.509 -3.295 -27.087 1.00 88.06 325 ALA A C 1
ATOM 2709 O O . ALA A 1 325 ? 31.428 -3.545 -26.564 1.00 88.06 325 ALA A O 1
ATOM 2710 N N . ASP A 1 326 ? 33.599 -4.032 -26.863 1.00 89.50 326 ASP A N 1
ATOM 2711 C CA . ASP A 1 326 ? 33.582 -5.289 -26.109 1.00 89.50 326 ASP A CA 1
ATOM 2712 C C . ASP A 1 326 ? 34.376 -5.196 -24.795 1.00 89.50 326 ASP A C 1
ATOM 2714 O O . ASP A 1 326 ? 35.608 -5.171 -24.794 1.00 89.50 326 ASP A O 1
ATOM 2718 N N . ARG A 1 327 ? 33.674 -5.178 -23.655 1.00 89.19 327 ARG A N 1
ATOM 2719 C CA . ARG A 1 327 ? 34.309 -5.099 -22.330 1.00 89.19 327 ARG A CA 1
ATOM 2720 C C . ARG A 1 327 ? 35.292 -6.238 -22.070 1.00 89.19 327 ARG A C 1
ATOM 2722 O O . ARG A 1 327 ? 36.372 -5.988 -21.550 1.00 89.19 327 ARG A O 1
ATOM 2729 N N . ILE A 1 328 ? 34.934 -7.475 -22.407 1.00 89.19 328 ILE A N 1
ATOM 2730 C CA . ILE A 1 328 ? 35.735 -8.656 -22.045 1.00 89.19 328 ILE A CA 1
ATOM 2731 C C . ILE A 1 328 ? 37.106 -8.565 -22.713 1.00 89.19 328 ILE A C 1
ATOM 2733 O O . ILE A 1 328 ? 38.143 -8.817 -22.099 1.00 89.19 328 ILE A O 1
ATOM 2737 N N . ILE A 1 329 ? 37.111 -8.120 -23.967 1.00 90.44 329 ILE A N 1
ATOM 2738 C CA . ILE A 1 329 ? 38.334 -7.885 -24.725 1.00 90.44 329 ILE A CA 1
ATOM 2739 C C . ILE A 1 329 ? 39.095 -6.663 -24.204 1.00 90.44 329 ILE A C 1
ATOM 2741 O O . ILE A 1 329 ? 40.323 -6.710 -24.150 1.00 90.44 329 ILE A O 1
ATOM 2745 N N . TYR A 1 330 ? 38.406 -5.601 -23.774 1.00 90.56 330 TYR A N 1
ATOM 2746 C CA . TYR A 1 330 ? 39.051 -4.456 -23.125 1.00 90.56 330 TYR A CA 1
ATOM 2747 C C . TYR A 1 330 ? 39.801 -4.869 -21.849 1.00 90.56 330 TYR A C 1
ATOM 2749 O O . TYR A 1 330 ? 40.983 -4.553 -21.702 1.00 90.56 330 TYR A O 1
ATOM 2757 N N . ASP A 1 331 ? 39.155 -5.630 -20.965 1.00 89.94 331 ASP A N 1
ATOM 2758 C CA . ASP A 1 331 ? 39.735 -6.095 -19.702 1.00 89.94 331 ASP A CA 1
ATOM 2759 C C . ASP A 1 331 ? 40.908 -7.060 -19.951 1.00 89.94 331 ASP A C 1
ATOM 2761 O O . ASP A 1 331 ? 41.981 -6.937 -19.348 1.00 89.94 331 ASP A O 1
ATOM 2765 N N . ALA A 1 332 ? 40.757 -7.987 -20.905 1.00 89.69 332 ALA A N 1
ATOM 2766 C CA . ALA A 1 332 ? 41.839 -8.870 -21.337 1.00 89.69 332 ALA A CA 1
ATOM 2767 C C . ALA A 1 332 ? 43.031 -8.084 -21.911 1.00 89.69 332 ALA A C 1
ATOM 2769 O O . ALA A 1 332 ? 44.184 -8.382 -21.594 1.00 89.69 332 ALA A O 1
ATOM 2770 N N . MET A 1 333 ? 42.760 -7.042 -22.700 1.00 90.31 333 MET A N 1
ATOM 2771 C CA . MET A 1 333 ? 43.778 -6.162 -23.266 1.00 90.31 333 MET A CA 1
ATOM 2772 C C . MET A 1 333 ? 44.553 -5.411 -22.179 1.00 90.31 333 MET A C 1
ATOM 2774 O O . MET A 1 333 ? 45.783 -5.396 -22.235 1.00 90.31 333 MET A O 1
ATOM 2778 N N . GLN A 1 334 ? 43.885 -4.872 -21.152 1.00 89.31 334 GLN A N 1
ATOM 2779 C CA . GLN A 1 334 ? 44.579 -4.212 -20.036 1.00 89.31 334 GLN A CA 1
ATOM 2780 C C . GLN A 1 334 ? 45.545 -5.165 -19.320 1.00 89.31 334 GLN A C 1
ATOM 2782 O O . GLN A 1 334 ? 46.670 -4.781 -18.997 1.00 89.31 334 GLN A O 1
ATOM 2787 N N . ASN A 1 335 ? 45.163 -6.434 -19.156 1.00 89.50 335 ASN A N 1
ATOM 2788 C CA . ASN A 1 335 ? 46.035 -7.461 -18.579 1.00 89.50 335 ASN A CA 1
ATOM 2789 C C . ASN A 1 335 ? 47.226 -7.822 -19.485 1.00 89.50 335 ASN A C 1
ATOM 2791 O O . ASN A 1 335 ? 48.297 -8.202 -19.003 1.00 89.50 335 ASN A O 1
ATOM 2795 N N . TRP A 1 336 ? 47.057 -7.725 -20.804 1.00 90.94 336 TRP A N 1
ATOM 2796 C CA . TRP A 1 336 ? 48.104 -8.027 -21.781 1.00 90.94 336 TRP A CA 1
ATOM 2797 C C . TRP A 1 336 ? 49.006 -6.841 -22.104 1.00 90.94 336 TRP A C 1
ATOM 2799 O O . TRP A 1 336 ? 50.072 -7.054 -22.671 1.00 90.94 336 TRP A O 1
ATOM 2809 N N . LYS A 1 337 ? 48.640 -5.619 -21.713 1.00 86.06 337 LYS A N 1
ATOM 2810 C CA . LYS A 1 337 ? 49.344 -4.382 -22.078 1.00 86.06 337 LYS A CA 1
ATOM 2811 C C . LYS A 1 337 ? 50.844 -4.383 -21.748 1.00 86.06 337 LYS A C 1
ATOM 2813 O O . LYS A 1 337 ? 51.622 -3.788 -22.478 1.00 86.06 337 LYS A O 1
ATOM 2818 N N . ASN A 1 338 ? 51.260 -5.105 -20.704 1.00 84.81 338 ASN A N 1
ATOM 2819 C CA . ASN A 1 338 ? 52.671 -5.243 -20.304 1.00 84.81 338 ASN A CA 1
ATOM 2820 C C . ASN A 1 338 ? 53.450 -6.327 -21.077 1.00 84.81 338 ASN A C 1
ATOM 2822 O O . ASN A 1 338 ? 54.648 -6.490 -20.864 1.00 84.81 338 ASN A O 1
ATOM 2826 N N . GLN A 1 339 ? 52.770 -7.122 -21.905 1.00 87.25 339 GLN A N 1
ATOM 2827 C CA . GLN A 1 339 ? 53.326 -8.274 -22.627 1.00 87.25 339 GLN A CA 1
ATOM 2828 C C . GLN A 1 339 ? 53.542 -7.991 -24.119 1.00 87.25 339 GLN A C 1
ATOM 2830 O O . GLN A 1 339 ? 54.111 -8.829 -24.811 1.00 87.25 339 GLN A O 1
ATOM 2835 N N . PHE A 1 340 ? 53.077 -6.837 -24.594 1.00 88.50 340 PHE A N 1
ATOM 2836 C CA . PHE A 1 340 ? 53.231 -6.350 -25.960 1.00 88.50 340 PHE A CA 1
ATOM 2837 C C . PHE A 1 340 ? 54.021 -5.041 -25.931 1.00 88.50 340 PHE A C 1
ATOM 2839 O O . PHE A 1 340 ? 53.863 -4.244 -25.005 1.00 88.50 340 PHE A O 1
ATOM 2846 N N . HIS A 1 341 ? 54.847 -4.795 -26.946 1.00 86.62 341 HIS A N 1
ATOM 2847 C CA . HIS A 1 341 ? 55.562 -3.527 -27.093 1.00 86.62 341 HIS A CA 1
ATOM 2848 C C . HIS A 1 341 ? 54.607 -2.358 -27.336 1.00 86.62 341 HIS A C 1
ATOM 2850 O O . HIS A 1 341 ? 54.823 -1.258 -26.825 1.00 86.62 341 HIS A O 1
ATOM 2856 N N . TYR A 1 342 ? 53.541 -2.602 -28.098 1.00 88.38 342 TYR A N 1
ATOM 2857 C CA . TYR A 1 342 ? 52.467 -1.643 -28.302 1.00 88.38 342 TYR A CA 1
ATOM 2858 C C . TYR A 1 342 ? 51.123 -2.360 -28.392 1.00 88.38 342 TYR A C 1
ATOM 2860 O O . TYR A 1 342 ? 50.940 -3.272 -29.202 1.00 88.38 342 TYR A O 1
ATOM 2868 N N . LEU A 1 343 ? 50.178 -1.926 -27.562 1.00 90.75 343 LEU A N 1
ATOM 2869 C CA . LEU A 1 343 ? 48.802 -2.396 -27.585 1.00 90.75 343 LEU A CA 1
ATOM 2870 C C . LEU A 1 343 ? 47.876 -1.264 -27.143 1.00 90.75 343 LEU A C 1
ATOM 2872 O O . LEU A 1 343 ? 47.983 -0.764 -26.020 1.00 90.75 343 LEU A O 1
ATOM 2876 N N . ALA A 1 344 ? 46.982 -0.863 -28.038 1.00 89.44 344 ALA A N 1
ATOM 2877 C CA . ALA A 1 344 ? 45.996 0.178 -27.791 1.00 89.44 344 ALA A CA 1
ATOM 2878 C C . ALA A 1 344 ? 44.657 -0.190 -28.433 1.00 89.44 344 ALA A C 1
ATOM 2880 O O . ALA A 1 344 ? 44.596 -0.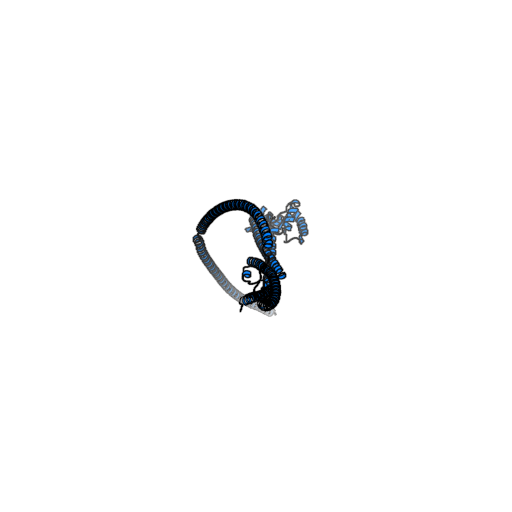933 -29.416 1.00 89.44 344 ALA A O 1
ATOM 2881 N N . THR A 1 345 ? 43.572 0.362 -27.899 1.00 91.19 345 THR A N 1
ATOM 2882 C CA . THR A 1 345 ? 42.288 0.345 -28.614 1.00 91.19 345 THR A CA 1
ATOM 2883 C C . THR A 1 345 ? 42.324 1.294 -29.812 1.00 91.19 345 THR A C 1
ATOM 2885 O O . THR A 1 345 ? 43.057 2.286 -29.821 1.00 91.19 345 THR A O 1
ATOM 2888 N N . GLY A 1 346 ? 41.475 1.043 -30.809 1.00 87.56 346 GLY A N 1
ATOM 2889 C CA . GLY A 1 346 ? 41.298 1.936 -31.953 1.00 87.56 346 GLY A CA 1
ATOM 2890 C C . GLY A 1 346 ? 40.940 3.362 -31.534 1.00 87.56 346 GLY A C 1
ATOM 2891 O O . GLY A 1 346 ? 41.452 4.328 -32.093 1.00 87.56 346 GLY A O 1
ATOM 2892 N N . VAL A 1 347 ? 40.127 3.504 -30.486 1.00 87.06 347 VAL A N 1
ATOM 2893 C CA . VAL A 1 347 ? 39.732 4.809 -29.941 1.00 87.06 347 VAL A CA 1
ATOM 2894 C C . VAL A 1 347 ? 40.896 5.511 -29.227 1.00 87.06 347 VAL A C 1
ATOM 2896 O O . VAL A 1 347 ? 41.054 6.722 -29.361 1.00 87.06 347 VAL A O 1
ATOM 2899 N N . GLU A 1 348 ? 41.754 4.782 -28.507 1.00 87.94 348 GLU A N 1
ATOM 2900 C CA . GLU A 1 348 ? 42.981 5.346 -27.920 1.00 87.94 348 GLU A CA 1
ATOM 2901 C C . GLU A 1 348 ? 43.977 5.797 -28.999 1.00 87.94 348 GLU A C 1
ATOM 2903 O O . GLU A 1 348 ? 44.546 6.883 -28.896 1.00 87.94 348 GLU A O 1
ATOM 2908 N N . PHE A 1 349 ? 44.145 5.025 -30.072 1.00 87.44 349 PHE A N 1
ATOM 2909 C CA . PHE A 1 349 ? 44.996 5.403 -31.204 1.00 87.44 349 PHE A CA 1
ATOM 2910 C C . PHE A 1 349 ? 44.503 6.663 -31.927 1.00 87.44 349 PHE A C 1
ATOM 2912 O O . PHE A 1 349 ? 45.301 7.545 -32.253 1.00 87.44 349 PHE A O 1
ATOM 2919 N N . LEU A 1 350 ? 43.187 6.803 -32.121 1.00 84.12 350 LEU A N 1
ATOM 2920 C CA . LEU A 1 350 ? 42.599 8.026 -32.678 1.00 84.12 350 LEU A CA 1
ATOM 2921 C C . LEU A 1 350 ? 42.890 9.256 -31.809 1.00 84.12 350 LEU A C 1
ATOM 2923 O O . LEU A 1 350 ? 43.227 10.319 -32.328 1.00 84.12 350 LEU A O 1
ATOM 2927 N N . LYS A 1 351 ? 42.831 9.112 -30.480 1.00 80.69 351 LYS A N 1
ATOM 2928 C CA . LYS A 1 351 ? 43.206 10.194 -29.556 1.00 80.69 351 LYS A CA 1
ATOM 2929 C C . LYS A 1 351 ? 44.679 10.582 -29.701 1.00 80.69 351 LYS A C 1
ATOM 2931 O O . LYS A 1 351 ? 44.994 11.767 -29.660 1.00 80.69 351 LYS A O 1
ATOM 2936 N N . HIS A 1 352 ? 45.574 9.610 -29.886 1.00 81.75 352 HIS A N 1
ATOM 2937 C CA . HIS A 1 352 ? 47.008 9.866 -30.057 1.00 81.75 352 HIS A CA 1
ATOM 2938 C C . HIS A 1 352 ? 47.365 10.512 -31.401 1.00 81.75 352 HIS A C 1
ATOM 2940 O O . HIS A 1 352 ? 48.316 11.288 -31.464 1.00 81.75 352 HIS A O 1
ATOM 2946 N N . THR A 1 353 ? 46.611 10.221 -32.461 1.00 77.12 353 THR A N 1
ATOM 2947 C CA . THR A 1 353 ? 46.827 10.796 -33.801 1.00 77.12 353 THR A CA 1
ATOM 2948 C C . THR A 1 353 ? 46.197 12.182 -33.974 1.00 77.12 353 THR A C 1
ATOM 2950 O O . THR A 1 353 ? 46.583 12.909 -34.885 1.00 77.12 353 THR A O 1
ATOM 2953 N N . GLY A 1 354 ? 45.277 12.584 -33.087 1.00 67.50 354 GLY A N 1
ATOM 2954 C CA . GLY A 1 354 ? 44.734 13.947 -33.028 1.00 67.50 354 GLY A CA 1
ATOM 2955 C C . GLY A 1 354 ? 43.796 14.314 -34.183 1.00 67.50 354 GLY A C 1
ATOM 2956 O O . GLY A 1 354 ? 43.554 15.495 -34.421 1.00 67.50 354 GLY A O 1
ATOM 2957 N N . VAL A 1 355 ? 43.284 13.326 -34.920 1.00 69.19 355 VAL A N 1
ATOM 2958 C CA . VAL A 1 355 ? 42.440 13.565 -36.096 1.00 69.19 355 VAL A CA 1
ATOM 2959 C C . VAL A 1 355 ? 40.998 13.883 -35.678 1.00 69.19 355 VAL A C 1
ATOM 2961 O O . VAL A 1 355 ? 40.431 13.227 -34.804 1.00 69.19 355 VAL A O 1
ATOM 2964 N N . GLU A 1 356 ? 40.381 14.884 -36.316 1.00 63.38 356 GLU A N 1
ATOM 2965 C CA . GLU A 1 356 ? 39.000 15.282 -36.030 1.00 63.38 356 GLU A CA 1
ATOM 2966 C C . GLU A 1 356 ? 37.997 14.181 -36.408 1.00 63.38 356 GLU A C 1
ATOM 2968 O O . GLU A 1 356 ? 37.793 13.848 -37.578 1.00 63.38 356 GLU A O 1
ATOM 2973 N N . LEU A 1 357 ? 37.325 13.648 -35.386 1.00 62.75 357 LEU A N 1
ATOM 2974 C CA . LEU A 1 357 ? 36.381 12.535 -35.489 1.00 62.75 357 LEU A CA 1
ATOM 2975 C C . LEU A 1 357 ? 35.238 12.802 -36.481 1.00 62.75 357 LEU A C 1
ATOM 2977 O O . LEU A 1 357 ? 34.845 11.888 -37.197 1.00 62.75 357 LEU A O 1
ATOM 2981 N N . HIS A 1 358 ? 34.731 14.037 -36.579 1.00 55.16 358 HIS A N 1
ATOM 2982 C CA . HIS A 1 358 ? 33.519 14.387 -37.340 1.00 55.16 358 HIS A CA 1
ATOM 2983 C C . HIS A 1 358 ? 33.612 14.202 -38.865 1.00 55.16 358 HIS A C 1
ATOM 2985 O O . HIS A 1 358 ? 32.576 14.140 -39.523 1.00 55.16 358 HIS A O 1
ATOM 2991 N N . SER A 1 359 ? 34.820 14.078 -39.416 1.00 54.84 359 SER A N 1
ATOM 2992 C CA . SER A 1 359 ? 35.062 14.017 -40.866 1.00 54.84 359 SER A CA 1
ATOM 2993 C C . SER A 1 359 ? 35.339 12.597 -41.380 1.00 54.84 359 SER A C 1
ATOM 2995 O O . SER A 1 359 ? 35.510 12.393 -42.581 1.00 54.84 359 SER A O 1
ATOM 2997 N N . MET A 1 360 ? 35.401 11.605 -40.486 1.00 61.12 360 MET A N 1
ATOM 2998 C CA . MET A 1 360 ? 35.781 10.237 -40.838 1.00 61.12 360 MET A CA 1
ATOM 2999 C C . MET A 1 360 ? 34.588 9.385 -41.270 1.00 61.12 360 MET A C 1
ATOM 3001 O O . MET A 1 360 ? 33.654 9.172 -40.505 1.00 61.12 360 MET A O 1
ATOM 3005 N N . GLN A 1 361 ? 34.670 8.795 -42.462 1.00 60.75 361 GLN A N 1
ATOM 3006 C CA . GLN A 1 361 ? 33.689 7.812 -42.944 1.00 60.75 361 GLN A CA 1
ATOM 3007 C C . GLN A 1 361 ? 33.847 6.422 -42.287 1.00 60.75 361 GLN A C 1
ATOM 3009 O O . GLN A 1 361 ? 32.935 5.608 -42.355 1.00 60.75 361 GLN A O 1
ATOM 3014 N N . ASN A 1 362 ? 34.971 6.160 -41.603 1.00 66.19 362 ASN A N 1
ATOM 3015 C CA . ASN A 1 362 ? 35.318 4.861 -41.000 1.00 66.19 362 ASN A CA 1
ATOM 3016 C C . ASN A 1 362 ? 35.050 4.770 -39.485 1.00 66.19 362 ASN A C 1
ATOM 3018 O O . ASN A 1 362 ? 35.607 3.902 -38.813 1.00 66.19 362 ASN A O 1
ATOM 3022 N N . GLN A 1 363 ? 34.211 5.647 -38.921 1.00 69.38 363 GLN A N 1
ATOM 3023 C CA . GLN A 1 363 ? 33.923 5.693 -37.473 1.00 69.38 363 GLN A CA 1
ATOM 3024 C C . GLN A 1 363 ? 33.460 4.343 -36.886 1.00 69.38 363 GLN A C 1
ATOM 3026 O O . GLN A 1 363 ? 33.634 4.099 -35.696 1.00 69.38 363 GLN A O 1
ATOM 3031 N N . HIS A 1 364 ? 32.920 3.458 -37.725 1.00 75.75 364 HIS A N 1
ATOM 3032 C CA . HIS A 1 364 ? 32.320 2.174 -37.359 1.00 75.75 364 HIS A CA 1
ATOM 3033 C C . HIS A 1 364 ? 33.335 1.106 -36.916 1.00 75.75 364 HIS A C 1
ATOM 3035 O O . HIS A 1 364 ? 32.993 0.220 -36.136 1.00 75.75 364 HIS A O 1
ATOM 3041 N N . TYR A 1 365 ? 34.585 1.184 -37.383 1.00 81.25 365 TYR A N 1
ATOM 3042 C CA . TYR A 1 365 ? 35.596 0.149 -37.129 1.00 81.25 365 TYR A CA 1
ATOM 3043 C C . TYR A 1 365 ? 36.405 0.394 -35.856 1.00 81.25 365 TYR A C 1
ATOM 3045 O O . TYR A 1 365 ? 36.859 -0.551 -35.213 1.00 81.25 365 TYR A O 1
ATOM 3053 N N . TRP A 1 366 ? 36.556 1.648 -35.438 1.00 86.81 366 TRP A N 1
ATOM 3054 C CA . TRP A 1 366 ? 37.404 2.010 -34.300 1.00 86.81 366 TRP A CA 1
ATOM 3055 C C . TRP A 1 366 ? 36.928 1.476 -32.940 1.00 86.81 366 TRP A C 1
ATOM 3057 O O . TRP A 1 366 ? 37.788 1.029 -32.178 1.00 86.81 366 TRP A O 1
ATOM 3067 N N . PRO A 1 367 ? 35.613 1.424 -32.627 1.00 88.25 367 PRO A N 1
ATOM 3068 C CA . PRO A 1 367 ? 35.120 0.811 -31.393 1.00 88.25 367 PRO A CA 1
ATOM 3069 C C . PRO A 1 367 ? 35.451 -0.676 -31.248 1.00 88.25 367 PRO A C 1
ATOM 3071 O O . PRO A 1 367 ? 35.468 -1.171 -30.129 1.00 88.25 367 PRO A O 1
ATOM 3074 N N . ILE A 1 368 ? 35.702 -1.382 -32.352 1.00 90.06 368 ILE A N 1
ATOM 3075 C CA . ILE A 1 368 ? 35.980 -2.826 -32.388 1.00 90.06 368 ILE A CA 1
ATOM 3076 C C . ILE A 1 368 ? 37.424 -3.147 -32.801 1.00 90.06 368 ILE A C 1
ATOM 3078 O O . ILE A 1 368 ? 37.755 -4.308 -33.031 1.00 90.06 368 ILE A O 1
ATOM 3082 N N . SER A 1 369 ? 38.291 -2.138 -32.923 1.00 90.19 369 SER A N 1
ATOM 3083 C CA . SER A 1 369 ? 39.667 -2.323 -33.391 1.00 90.19 369 SER A CA 1
ATOM 3084 C C . SER A 1 369 ? 40.665 -2.364 -32.239 1.00 90.19 369 SER A C 1
ATOM 3086 O O . SER A 1 369 ? 40.600 -1.550 -31.318 1.00 90.19 369 SER A O 1
ATOM 3088 N N . LEU A 1 370 ? 41.631 -3.272 -32.326 1.00 91.75 370 LEU A N 1
ATOM 3089 C CA . LEU A 1 370 ? 42.833 -3.310 -31.500 1.00 91.75 370 LEU A CA 1
ATOM 3090 C C . LEU A 1 370 ? 44.052 -3.093 -32.386 1.00 91.75 370 LEU A C 1
ATOM 3092 O O . LEU A 1 370 ? 44.135 -3.654 -33.479 1.00 91.75 370 LEU A O 1
ATOM 3096 N N . ILE A 1 371 ? 44.995 -2.288 -31.908 1.00 91.50 371 ILE A N 1
ATOM 3097 C CA . ILE A 1 371 ? 46.157 -1.866 -32.685 1.00 91.50 371 ILE A CA 1
ATOM 3098 C C . ILE A 1 371 ? 47.421 -2.304 -31.964 1.00 91.50 371 ILE A C 1
ATOM 3100 O O . ILE A 1 371 ? 47.576 -2.081 -30.761 1.00 91.50 371 ILE A O 1
ATOM 3104 N N . THR A 1 372 ? 48.310 -2.951 -32.710 1.00 92.25 372 THR A N 1
ATOM 3105 C CA . THR A 1 372 ? 49.589 -3.467 -32.218 1.00 92.25 372 THR A CA 1
ATOM 3106 C C . THR A 1 372 ? 50.690 -3.307 -33.273 1.00 92.25 372 THR A C 1
ATOM 3108 O O . THR A 1 372 ? 50.474 -2.720 -34.335 1.00 92.25 372 THR A O 1
ATOM 3111 N N . THR A 1 373 ? 51.903 -3.777 -32.989 1.00 90.06 373 THR A N 1
ATOM 3112 C CA . THR A 1 373 ? 53.001 -3.764 -33.962 1.00 90.06 373 THR A CA 1
ATOM 3113 C C . THR A 1 373 ? 52.840 -4.877 -35.003 1.00 90.06 373 THR A C 1
ATOM 3115 O O . THR A 1 373 ? 52.206 -5.905 -34.759 1.00 90.06 373 THR A O 1
ATOM 3118 N N . THR A 1 374 ? 53.420 -4.694 -36.193 1.00 89.19 374 THR A N 1
ATOM 3119 C CA . THR A 1 374 ? 53.330 -5.674 -37.293 1.00 89.19 374 THR A CA 1
ATOM 3120 C C . THR A 1 374 ? 53.905 -7.042 -36.906 1.00 89.19 374 THR A C 1
ATOM 3122 O O . THR A 1 374 ? 53.380 -8.071 -37.328 1.00 89.19 374 THR A O 1
ATOM 3125 N N . GLU A 1 375 ? 54.937 -7.064 -36.059 1.00 87.62 375 GLU A N 1
ATOM 3126 C CA . GLU A 1 375 ? 55.601 -8.287 -35.588 1.00 87.62 375 GLU A CA 1
ATOM 3127 C C . GLU A 1 375 ? 54.753 -9.069 -34.569 1.00 87.62 375 GLU A C 1
ATOM 3129 O O . GLU A 1 375 ? 54.787 -10.298 -34.546 1.00 87.62 375 GLU A O 1
ATOM 3134 N N . GLU A 1 376 ? 53.946 -8.376 -33.761 1.00 88.94 376 GLU A N 1
ATOM 3135 C CA . GLU A 1 376 ? 53.170 -8.971 -32.661 1.00 88.94 376 GLU A CA 1
ATOM 3136 C C . GLU A 1 376 ? 51.713 -9.296 -33.036 1.00 88.94 376 GLU A C 1
ATOM 3138 O O . GLU A 1 376 ? 51.002 -9.976 -32.286 1.00 88.94 376 GLU A O 1
ATOM 3143 N N . LYS A 1 377 ? 51.258 -8.851 -34.214 1.00 90.06 377 LYS A N 1
ATOM 3144 C CA . LYS A 1 377 ? 49.878 -9.017 -34.697 1.00 90.06 377 LYS A CA 1
ATOM 3145 C C . LYS A 1 377 ? 49.399 -10.473 -34.684 1.00 90.06 377 LYS A C 1
ATOM 3147 O O . LYS A 1 377 ? 48.287 -10.746 -34.233 1.00 90.06 377 LYS A O 1
ATOM 3152 N N . SER A 1 378 ? 50.219 -11.417 -35.148 1.00 88.62 378 SER A N 1
ATOM 3153 C CA . SER A 1 378 ? 49.870 -12.848 -35.163 1.00 88.62 378 SER A CA 1
ATOM 3154 C C . SER A 1 378 ? 49.671 -13.408 -33.750 1.00 88.62 378 SER A C 1
ATOM 3156 O O . SER A 1 378 ? 48.711 -14.139 -33.505 1.00 88.62 378 SER A O 1
ATOM 3158 N N . HIS A 1 379 ? 50.517 -12.997 -32.802 1.00 90.31 379 HIS A N 1
ATOM 3159 C CA . HIS A 1 379 ? 50.426 -13.415 -31.406 1.00 90.31 379 HIS A CA 1
ATOM 3160 C C . HIS A 1 379 ? 49.161 -12.875 -30.720 1.00 90.31 379 HIS A C 1
ATOM 3162 O O . HIS A 1 379 ? 48.510 -13.590 -29.955 1.00 90.31 379 HIS A O 1
ATOM 3168 N N . LEU A 1 380 ? 48.771 -11.631 -31.018 1.00 90.19 380 LEU A N 1
ATOM 3169 C CA . LEU A 1 380 ? 47.535 -11.040 -30.499 1.00 90.19 380 LEU A CA 1
ATOM 3170 C C . LEU A 1 380 ? 46.285 -11.760 -31.035 1.00 90.19 380 LEU A C 1
ATOM 3172 O O . LEU A 1 380 ? 45.370 -12.052 -30.263 1.00 90.19 380 LEU A O 1
ATOM 3176 N N . ILE A 1 381 ? 46.269 -12.115 -32.324 1.00 91.44 381 ILE A N 1
ATOM 3177 C CA . ILE A 1 381 ? 45.169 -12.875 -32.942 1.00 91.44 381 ILE A CA 1
ATOM 3178 C C . ILE A 1 381 ? 44.996 -14.242 -32.264 1.00 91.44 381 ILE A C 1
ATOM 3180 O O . ILE A 1 381 ? 43.877 -14.626 -31.927 1.00 91.44 381 ILE A O 1
ATOM 3184 N N . GLU A 1 382 ? 46.087 -14.966 -31.997 1.00 90.88 382 GLU A N 1
ATOM 3185 C CA . GLU A 1 382 ? 46.024 -16.251 -31.287 1.00 90.88 382 GLU A CA 1
ATOM 3186 C C . GLU A 1 382 ? 45.427 -16.129 -29.880 1.00 90.88 382 GLU A C 1
ATOM 3188 O O . GLU A 1 382 ? 44.714 -17.029 -29.431 1.00 90.88 382 GLU A O 1
ATOM 3193 N N . ARG A 1 383 ? 45.693 -15.024 -29.173 1.00 89.50 383 ARG A N 1
ATOM 3194 C CA . ARG A 1 383 ? 45.114 -14.779 -27.845 1.00 89.50 383 ARG A CA 1
ATOM 3195 C C . ARG A 1 383 ? 43.634 -14.440 -27.906 1.00 89.50 383 ARG A C 1
ATOM 3197 O O . ARG A 1 383 ? 42.871 -14.987 -27.115 1.00 89.50 383 ARG A O 1
ATOM 3204 N N . ILE A 1 384 ? 43.223 -13.597 -28.849 1.00 90.19 384 ILE A N 1
ATOM 3205 C CA . ILE A 1 384 ? 41.811 -13.235 -29.036 1.00 90.19 384 ILE A CA 1
ATOM 3206 C C . ILE A 1 384 ? 40.993 -14.465 -29.444 1.00 90.19 384 ILE A C 1
ATOM 3208 O O . ILE A 1 384 ? 39.901 -14.673 -28.923 1.00 90.19 384 ILE A O 1
ATOM 3212 N N . ASN A 1 385 ? 41.550 -15.351 -30.276 1.00 90.75 385 ASN A N 1
ATOM 3213 C CA . ASN A 1 385 ? 40.896 -16.609 -30.646 1.00 90.75 385 ASN A CA 1
ATOM 3214 C C . ASN A 1 385 ? 40.586 -17.508 -29.436 1.00 90.75 385 ASN A C 1
ATOM 3216 O O . ASN A 1 385 ? 39.597 -18.235 -29.456 1.00 90.75 385 ASN A O 1
ATOM 3220 N N . LYS A 1 386 ? 41.375 -17.441 -28.353 1.00 90.44 386 LYS A N 1
ATOM 3221 C CA . LYS A 1 386 ? 41.082 -18.188 -27.114 1.00 90.44 386 LYS A CA 1
ATOM 3222 C C . LYS A 1 386 ? 39.869 -17.641 -26.359 1.00 90.44 386 LYS A C 1
ATOM 3224 O O . LYS A 1 386 ? 39.268 -18.388 -25.597 1.00 90.44 386 LYS A O 1
ATOM 3229 N N . LEU A 1 387 ? 39.506 -16.377 -26.581 1.00 89.50 387 LEU A N 1
ATOM 3230 C CA . LEU A 1 387 ? 38.358 -15.710 -25.960 1.00 89.50 387 LEU A CA 1
ATOM 3231 C C . LEU A 1 387 ? 37.118 -15.696 -26.865 1.00 89.50 387 LEU A C 1
ATOM 3233 O O . LEU A 1 387 ? 36.107 -15.100 -26.511 1.00 89.50 387 LEU A O 1
ATOM 3237 N N . GLN A 1 388 ? 37.159 -16.370 -28.019 1.00 87.38 388 GLN A N 1
ATOM 3238 C CA . GLN A 1 388 ? 36.112 -16.279 -29.039 1.00 87.38 388 GLN A CA 1
ATOM 3239 C C . GLN A 1 388 ? 34.705 -16.631 -28.537 1.00 87.38 388 GLN A C 1
ATOM 3241 O O . GLN A 1 388 ? 33.737 -16.041 -29.006 1.00 87.38 388 GLN A O 1
ATOM 3246 N N . ALA A 1 389 ? 34.586 -17.564 -27.589 1.00 88.06 389 ALA A N 1
ATOM 3247 C CA . ALA A 1 389 ? 33.300 -17.969 -27.020 1.00 88.06 389 ALA A CA 1
ATOM 3248 C C . ALA A 1 389 ? 32.666 -16.903 -26.106 1.00 88.06 389 ALA A C 1
ATOM 3250 O O . ALA A 1 389 ? 31.457 -16.932 -25.888 1.00 88.06 389 ALA A O 1
ATOM 3251 N N . GLU A 1 390 ? 33.474 -15.989 -25.572 1.00 88.31 390 GLU A N 1
ATOM 3252 C CA . GLU A 1 390 ? 33.051 -14.961 -24.618 1.00 88.31 390 GLU A CA 1
ATOM 3253 C C . GLU A 1 390 ? 32.860 -13.591 -25.291 1.00 88.31 390 GLU A C 1
ATOM 3255 O O . GLU A 1 390 ? 32.246 -12.703 -24.705 1.00 88.31 390 GLU A O 1
ATOM 3260 N N . MET A 1 391 ? 33.334 -13.423 -26.533 1.00 87.19 391 MET A N 1
ATOM 3261 C CA . MET A 1 391 ? 33.198 -12.174 -27.287 1.00 87.19 391 MET A CA 1
ATOM 3262 C C . MET A 1 391 ? 31.737 -11.854 -27.622 1.00 87.19 391 MET A C 1
ATOM 3264 O O . MET A 1 391 ? 30.985 -12.698 -28.113 1.00 87.19 391 MET A O 1
ATOM 3268 N N . GLN A 1 392 ? 31.361 -10.591 -27.431 1.00 85.38 392 GLN A N 1
ATOM 3269 C CA . GLN A 1 392 ? 30.059 -10.044 -27.817 1.00 85.38 392 GLN A CA 1
ATOM 3270 C C . GLN A 1 392 ? 30.090 -9.415 -29.214 1.00 85.38 392 GLN A C 1
ATOM 3272 O O . GLN A 1 392 ? 29.059 -9.368 -29.890 1.00 85.38 392 GLN A O 1
ATOM 3277 N N . PHE A 1 393 ? 31.260 -8.940 -29.653 1.00 87.06 393 PHE A N 1
ATOM 3278 C CA . PHE A 1 393 ? 31.439 -8.262 -30.936 1.00 87.06 393 PHE A CA 1
ATOM 3279 C C . PHE A 1 393 ? 32.640 -8.815 -31.715 1.00 87.06 393 PHE A C 1
ATOM 3281 O O . PHE A 1 393 ? 33.604 -9.293 -31.118 1.00 87.06 393 PHE A O 1
ATOM 3288 N N . PRO A 1 394 ? 32.618 -8.751 -33.060 1.00 87.81 394 PRO A N 1
ATOM 3289 C CA . PRO A 1 394 ? 33.791 -9.084 -33.857 1.00 87.81 394 PRO A CA 1
ATOM 3290 C C . PRO A 1 394 ? 34.901 -8.060 -33.606 1.00 87.81 394 PRO A C 1
ATOM 3292 O O . PRO A 1 394 ? 34.647 -6.862 -33.680 1.00 87.81 394 PRO A O 1
ATOM 3295 N N . ILE A 1 395 ? 36.125 -8.529 -33.356 1.00 90.75 395 ILE A N 1
ATOM 3296 C CA . ILE A 1 395 ? 37.291 -7.672 -33.109 1.00 90.75 395 ILE A CA 1
ATOM 3297 C C . ILE A 1 395 ? 38.200 -7.644 -34.334 1.00 90.75 395 ILE A C 1
ATOM 3299 O O . ILE A 1 395 ? 38.547 -8.686 -34.891 1.00 90.75 395 ILE A O 1
ATOM 3303 N N . ILE A 1 396 ? 38.612 -6.444 -34.733 1.00 89.88 396 ILE A N 1
ATOM 3304 C CA . ILE A 1 396 ? 39.547 -6.216 -35.833 1.00 89.88 396 ILE A CA 1
ATOM 3305 C C . ILE A 1 396 ? 40.930 -5.968 -35.239 1.00 89.88 396 ILE A C 1
ATOM 3307 O O . ILE A 1 396 ? 41.101 -5.092 -34.398 1.00 89.88 396 ILE A O 1
ATOM 3311 N N . VAL A 1 397 ? 41.932 -6.727 -35.679 1.00 90.81 397 VAL A N 1
ATOM 3312 C CA . VAL A 1 397 ? 43.323 -6.525 -35.257 1.00 90.81 397 VAL A CA 1
ATOM 3313 C C . VAL A 1 397 ? 44.104 -5.870 -36.387 1.00 90.81 397 VAL A C 1
ATOM 3315 O O . VAL A 1 397 ? 44.245 -6.460 -37.462 1.00 90.81 397 VAL A O 1
ATOM 3318 N N . LEU A 1 398 ? 44.626 -4.675 -36.130 1.00 89.25 398 LEU A N 1
ATOM 3319 C CA . LEU A 1 398 ? 45.379 -3.869 -37.087 1.00 89.25 398 LEU A CA 1
ATOM 3320 C C . LEU A 1 398 ? 46.825 -3.688 -36.618 1.00 89.25 398 LEU A C 1
ATOM 3322 O O . LEU A 1 398 ? 47.091 -3.554 -35.421 1.00 89.25 398 LEU A O 1
ATOM 3326 N N . SER A 1 399 ? 47.767 -3.665 -37.558 1.00 90.62 399 SER A N 1
ATOM 3327 C CA . SER A 1 399 ? 49.086 -3.086 -37.289 1.00 90.62 399 SER A CA 1
ATOM 3328 C C . SER A 1 399 ? 49.015 -1.554 -37.324 1.00 90.62 399 SER A C 1
ATOM 3330 O O . SER A 1 399 ? 48.067 -0.990 -37.871 1.00 90.62 399 SER A O 1
ATOM 3332 N N . ASN A 1 400 ? 50.022 -0.861 -36.785 1.00 86.75 400 ASN A N 1
ATOM 3333 C CA . ASN A 1 400 ? 50.113 0.602 -36.910 1.00 86.75 400 ASN A CA 1
ATOM 3334 C C . ASN A 1 400 ? 50.027 1.075 -38.373 1.00 86.75 400 ASN A C 1
ATOM 3336 O O . ASN A 1 400 ? 49.294 2.018 -38.666 1.00 86.75 400 ASN A O 1
ATOM 3340 N N . ASP A 1 401 ? 50.711 0.393 -39.297 1.00 85.62 401 ASP A N 1
ATOM 3341 C CA . ASP A 1 401 ? 50.703 0.751 -40.722 1.00 85.62 401 ASP A CA 1
ATOM 3342 C C . ASP A 1 401 ? 49.308 0.570 -41.346 1.00 85.62 401 ASP A C 1
ATOM 3344 O O . ASP A 1 401 ? 48.837 1.421 -42.100 1.00 85.62 401 ASP A O 1
ATOM 3348 N N . GLU A 1 402 ? 48.606 -0.511 -40.992 1.00 85.62 402 GLU A N 1
ATOM 3349 C CA . GLU A 1 402 ? 47.238 -0.772 -41.453 1.00 85.62 402 GLU A CA 1
ATOM 3350 C C . GLU A 1 402 ? 46.227 0.211 -40.847 1.00 85.62 402 GLU A C 1
ATOM 3352 O O . GLU A 1 402 ? 45.300 0.640 -41.533 1.00 85.62 402 GLU A O 1
ATOM 3357 N N . ALA A 1 403 ? 46.407 0.596 -39.581 1.00 83.88 403 ALA A N 1
ATOM 3358 C CA . ALA A 1 403 ? 45.570 1.589 -38.915 1.00 83.88 403 ALA A CA 1
ATOM 3359 C C . ALA A 1 403 ? 45.727 2.977 -39.556 1.00 83.88 403 ALA A C 1
ATOM 3361 O O . ALA A 1 403 ? 44.731 3.669 -39.762 1.00 83.88 403 ALA A O 1
ATOM 3362 N N . HIS A 1 404 ? 46.948 3.366 -39.939 1.00 82.81 404 HIS A N 1
ATOM 3363 C CA . HIS A 1 404 ? 47.182 4.592 -40.706 1.00 82.81 404 HIS A CA 1
ATOM 3364 C C . HIS A 1 404 ? 46.588 4.517 -42.119 1.00 82.81 404 HIS A C 1
ATOM 3366 O O . HIS A 1 404 ? 45.938 5.466 -42.551 1.00 82.81 404 HIS A O 1
ATOM 3372 N N . ALA A 1 405 ? 46.711 3.382 -42.812 1.00 82.12 405 ALA A N 1
ATOM 3373 C CA . ALA A 1 405 ? 46.085 3.194 -44.122 1.00 82.12 405 ALA A CA 1
ATOM 3374 C C . ALA A 1 405 ? 44.545 3.287 -44.061 1.00 82.12 405 ALA A C 1
ATOM 3376 O O . ALA A 1 405 ? 43.921 3.850 -44.962 1.00 82.12 405 ALA A O 1
ATOM 3377 N N . LEU A 1 406 ? 43.930 2.801 -42.974 1.00 79.25 406 LEU A N 1
ATOM 3378 C CA . LEU A 1 406 ? 42.486 2.896 -42.733 1.00 79.25 406 LEU A CA 1
ATOM 3379 C C . LEU A 1 406 ? 42.008 4.342 -42.492 1.00 79.25 406 LEU A C 1
ATOM 3381 O O . LEU A 1 406 ? 40.823 4.627 -42.661 1.00 79.25 406 LEU A O 1
ATOM 3385 N N . LEU A 1 407 ? 42.897 5.267 -42.113 1.00 76.31 407 LEU A N 1
ATOM 3386 C CA . LEU A 1 407 ? 42.572 6.697 -42.044 1.00 76.31 407 LEU A CA 1
ATOM 3387 C C . LEU A 1 407 ? 42.489 7.337 -43.439 1.00 76.31 407 LEU A C 1
ATOM 3389 O O . LEU A 1 407 ? 41.715 8.272 -43.629 1.00 76.31 407 LEU A O 1
ATOM 3393 N N . GLU A 1 408 ? 43.264 6.836 -44.406 1.00 72.69 408 GLU A N 1
ATOM 3394 C CA . GLU A 1 408 ? 43.407 7.430 -45.743 1.00 72.69 408 GLU A CA 1
ATOM 3395 C C . GLU A 1 408 ? 42.490 6.802 -46.802 1.00 72.69 408 GLU A C 1
ATOM 3397 O O . GLU A 1 408 ? 42.043 7.494 -47.718 1.00 72.69 408 GLU A O 1
ATOM 3402 N N . GLN A 1 409 ? 42.199 5.501 -46.702 1.00 65.69 409 GLN A N 1
ATOM 3403 C CA . GLN A 1 409 ? 41.388 4.768 -47.677 1.00 65.69 409 GLN A CA 1
ATOM 3404 C C . GLN A 1 409 ? 40.197 4.094 -46.993 1.00 65.69 409 GLN A C 1
ATOM 3406 O O . GLN A 1 409 ? 40.348 3.226 -46.132 1.00 65.69 409 GLN A O 1
ATOM 3411 N N . THR A 1 410 ? 38.987 4.490 -47.392 1.00 59.62 410 THR A N 1
ATOM 3412 C CA . THR A 1 410 ? 37.737 3.971 -46.832 1.00 59.62 410 THR A CA 1
ATOM 3413 C C . THR A 1 410 ? 37.078 2.994 -47.811 1.00 59.62 410 THR A C 1
ATOM 3415 O O . THR A 1 410 ? 36.617 3.387 -48.886 1.00 59.62 410 THR A O 1
ATOM 3418 N N . PRO A 1 411 ? 37.007 1.693 -47.496 1.00 56.66 411 PRO A N 1
ATOM 3419 C CA . PRO A 1 411 ? 36.070 0.818 -48.183 1.00 56.66 411 PRO A CA 1
ATOM 3420 C C . PRO A 1 411 ? 34.639 1.196 -47.766 1.00 56.66 411 PRO A C 1
ATOM 3422 O O . PRO A 1 411 ? 34.280 1.146 -46.592 1.00 56.66 411 PRO A O 1
ATOM 3425 N N . HIS A 1 412 ? 33.824 1.618 -48.733 1.00 54.59 412 HIS A N 1
ATOM 3426 C CA . HIS A 1 412 ? 32.441 2.023 -48.490 1.00 54.59 412 HIS A CA 1
ATOM 3427 C C . HIS A 1 412 ? 31.535 0.788 -48.414 1.00 54.59 412 HIS A C 1
ATOM 3429 O O . HIS A 1 412 ? 31.225 0.172 -49.436 1.00 54.59 412 HIS A O 1
ATOM 3435 N N . TRP A 1 413 ? 31.114 0.432 -47.202 1.00 61.22 413 TRP A N 1
ATOM 3436 C CA . TRP A 1 413 ? 30.114 -0.604 -46.960 1.00 61.22 413 TRP A CA 1
ATOM 3437 C C . TRP A 1 413 ? 28.961 -0.041 -46.132 1.00 61.22 413 TRP A C 1
ATOM 3439 O O . TRP A 1 413 ? 29.182 0.592 -45.098 1.00 61.22 413 TRP A O 1
ATOM 3449 N N . ASP A 1 414 ? 27.729 -0.326 -46.552 1.00 62.44 414 ASP A N 1
ATOM 3450 C CA . ASP A 1 414 ? 26.530 -0.009 -45.779 1.00 62.44 414 ASP A CA 1
ATOM 3451 C C . ASP A 1 414 ? 26.472 -0.911 -44.537 1.00 62.44 414 ASP A C 1
ATOM 3453 O O . ASP A 1 414 ? 26.129 -2.093 -44.617 1.00 62.44 414 ASP A O 1
ATOM 3457 N N . THR A 1 415 ? 26.832 -0.367 -43.375 1.00 68.94 415 THR A N 1
ATOM 3458 C CA . THR A 1 415 ? 26.829 -1.094 -42.098 1.00 68.94 415 THR A CA 1
ATOM 3459 C C . THR A 1 415 ? 25.778 -0.520 -41.147 1.00 68.94 415 THR A C 1
ATOM 3461 O O . THR A 1 415 ? 25.590 0.690 -41.048 1.00 68.94 415 THR A O 1
ATOM 3464 N N . ILE A 1 416 ? 25.051 -1.400 -40.448 1.00 73.06 416 ILE A N 1
ATOM 3465 C CA . ILE A 1 416 ? 24.080 -1.018 -39.412 1.00 73.06 416 ILE A CA 1
ATOM 3466 C C . ILE A 1 416 ? 24.759 -1.180 -38.058 1.00 73.06 416 ILE A C 1
ATOM 3468 O O . ILE A 1 416 ? 25.185 -2.279 -37.709 1.00 73.06 416 ILE A O 1
ATOM 3472 N N . GLN A 1 417 ? 24.817 -0.103 -37.278 1.00 76.06 417 GLN A N 1
ATOM 3473 C CA . GLN A 1 417 ? 25.521 -0.081 -36.000 1.00 76.06 417 GLN A CA 1
ATOM 3474 C C . GLN A 1 417 ? 24.698 0.558 -34.872 1.00 76.06 417 GLN A C 1
ATOM 3476 O O . GLN A 1 417 ? 23.753 1.317 -35.131 1.00 76.06 417 GLN A O 1
ATOM 3481 N N . PRO A 1 418 ? 25.044 0.290 -33.600 1.00 84.38 418 PRO A N 1
ATOM 3482 C CA . PRO A 1 418 ? 24.407 0.959 -32.479 1.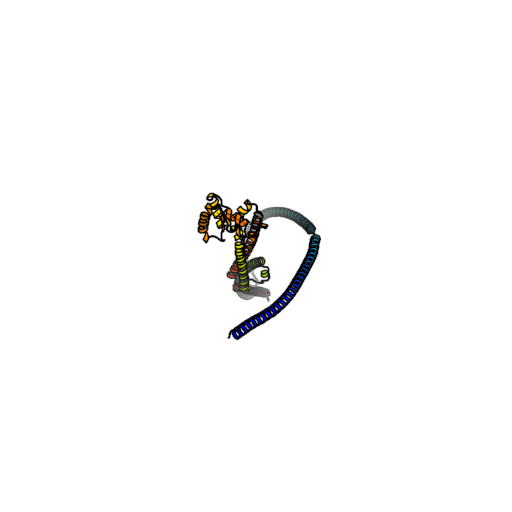00 84.38 418 PRO A CA 1
ATOM 3483 C C . PRO A 1 418 ? 24.664 2.470 -32.507 1.00 84.38 418 PRO A C 1
ATOM 3485 O O . PRO A 1 418 ? 25.801 2.927 -32.553 1.00 84.38 418 PRO A O 1
ATOM 3488 N N . LYS A 1 419 ? 23.595 3.265 -32.389 1.00 80.44 419 LYS A N 1
ATOM 3489 C CA . LYS A 1 419 ? 23.655 4.740 -32.452 1.00 80.44 419 LYS A CA 1
ATOM 3490 C C . LYS A 1 419 ? 24.621 5.385 -31.449 1.00 80.44 419 LYS A C 1
ATOM 3492 O O . LYS A 1 419 ? 25.072 6.503 -31.666 1.00 80.44 419 LYS A O 1
ATOM 3497 N N . HIS A 1 420 ? 24.898 4.718 -30.329 1.00 82.75 420 HIS A N 1
ATOM 3498 C CA . HIS A 1 420 ? 25.800 5.239 -29.303 1.00 82.75 420 HIS A CA 1
ATOM 3499 C C . HIS A 1 420 ? 27.284 5.127 -29.701 1.00 82.75 420 HIS A C 1
ATOM 3501 O O . HIS A 1 420 ? 28.100 5.858 -29.150 1.00 82.75 420 HIS A O 1
ATOM 3507 N N . TRP A 1 421 ? 27.640 4.297 -30.691 1.00 85.44 421 TRP A N 1
ATOM 3508 C CA . TRP A 1 421 ? 29.031 4.118 -31.131 1.00 85.44 421 TRP A CA 1
ATOM 3509 C C . TRP A 1 421 ? 29.617 5.378 -31.775 1.00 85.44 421 TRP A C 1
ATOM 3511 O O . TRP A 1 421 ? 30.769 5.699 -31.524 1.00 85.44 421 TRP A O 1
ATOM 3521 N N . GLU A 1 422 ? 28.822 6.133 -32.537 1.00 76.44 422 GLU A N 1
ATOM 3522 C CA . GLU A 1 422 ? 29.278 7.347 -33.244 1.00 76.44 422 GLU A CA 1
ATOM 3523 C C . GLU A 1 422 ? 29.679 8.466 -32.283 1.00 76.44 422 GLU A C 1
ATOM 3525 O O . GLU A 1 422 ? 30.642 9.196 -32.502 1.00 76.44 422 GLU A O 1
ATOM 3530 N N . ARG A 1 423 ? 28.914 8.614 -31.199 1.00 78.19 423 ARG A N 1
ATOM 3531 C CA . ARG A 1 423 ? 29.038 9.741 -30.270 1.00 78.19 423 ARG A CA 1
ATOM 3532 C C . ARG A 1 423 ? 30.071 9.478 -29.180 1.00 78.19 423 ARG A C 1
ATOM 3534 O O . ARG A 1 423 ? 30.761 10.402 -28.761 1.00 78.19 423 ARG A O 1
ATOM 3541 N N . ASN A 1 424 ? 30.208 8.221 -28.760 1.00 83.62 424 ASN A N 1
ATOM 3542 C CA . ASN A 1 424 ? 31.032 7.837 -27.615 1.00 83.62 424 ASN A CA 1
ATOM 3543 C C . ASN A 1 424 ? 32.531 7.708 -27.935 1.00 83.62 424 ASN A C 1
ATOM 3545 O O . ASN A 1 424 ? 33.322 7.432 -27.039 1.00 83.62 424 ASN A O 1
ATOM 3549 N N . LEU A 1 425 ? 32.955 7.935 -29.183 1.00 80.38 425 LEU A N 1
ATOM 3550 C CA . LEU A 1 425 ? 34.380 8.008 -29.531 1.00 80.38 425 LEU A CA 1
ATOM 3551 C C . LEU A 1 425 ? 35.088 9.184 -28.831 1.00 80.38 425 LEU A C 1
ATOM 3553 O O . LEU A 1 425 ? 36.278 9.102 -28.522 1.00 80.38 425 LEU A O 1
ATOM 3557 N N . ASN A 1 426 ? 34.357 10.267 -28.542 1.00 82.31 426 ASN A N 1
ATOM 3558 C CA . ASN A 1 426 ? 34.849 11.377 -27.729 1.00 82.31 426 ASN A CA 1
ATOM 3559 C C . ASN A 1 426 ? 34.717 11.043 -26.230 1.00 82.31 426 ASN A C 1
ATOM 3561 O O . ASN A 1 426 ? 33.649 10.649 -25.764 1.00 82.31 426 ASN A O 1
ATOM 3565 N N . ALA A 1 427 ? 35.798 11.243 -25.468 1.00 82.94 427 ALA A N 1
ATOM 3566 C CA . ALA A 1 427 ? 35.860 10.945 -24.037 1.00 82.94 427 ALA A CA 1
ATOM 3567 C C . ALA A 1 427 ? 34.841 11.735 -23.195 1.00 82.94 427 ALA A C 1
ATOM 3569 O O . ALA A 1 427 ? 34.240 11.166 -22.287 1.00 82.94 427 ALA A O 1
ATOM 3570 N N . GLU A 1 428 ? 34.622 13.017 -23.497 1.00 85.31 428 GLU A N 1
ATOM 3571 C CA . GLU A 1 428 ? 33.684 13.865 -22.747 1.00 85.31 428 GLU A CA 1
ATOM 3572 C C . GLU A 1 428 ? 32.236 13.423 -22.981 1.00 85.31 428 GLU A C 1
ATOM 3574 O O . GLU A 1 428 ? 31.459 13.273 -22.039 1.00 85.31 428 GLU A O 1
ATOM 3579 N N . VAL A 1 429 ? 31.894 13.134 -24.240 1.00 86.31 429 VAL A N 1
ATOM 3580 C CA . VAL A 1 429 ? 30.563 12.645 -24.627 1.00 86.31 429 VAL A CA 1
ATOM 3581 C C . VAL A 1 429 ? 30.306 11.255 -24.046 1.00 86.31 429 VAL A C 1
ATOM 3583 O O . VAL A 1 429 ? 29.206 10.982 -23.569 1.00 86.31 429 VAL A O 1
ATOM 3586 N N . PHE A 1 430 ? 31.324 10.392 -24.021 1.00 89.62 430 PHE A N 1
ATOM 3587 C CA . PHE A 1 430 ? 31.235 9.078 -23.393 1.00 89.62 430 PHE A CA 1
ATOM 3588 C C . PHE A 1 430 ? 31.007 9.173 -21.881 1.00 89.62 430 PHE A C 1
ATOM 3590 O O . PHE A 1 430 ? 30.163 8.457 -21.347 1.00 89.62 430 PHE A O 1
ATOM 3597 N N . GLN A 1 431 ? 31.704 10.078 -21.190 1.00 89.50 431 GLN A N 1
ATOM 3598 C CA . GLN A 1 431 ? 31.505 10.292 -19.758 1.00 89.50 431 GLN A CA 1
ATOM 3599 C C . GLN A 1 431 ? 30.086 10.794 -19.453 1.00 89.50 431 GLN A C 1
ATOM 3601 O O . GLN A 1 431 ? 29.408 10.219 -18.601 1.00 89.50 431 GLN A O 1
ATOM 3606 N N . GLN A 1 432 ? 29.594 11.782 -20.208 1.00 90.31 432 GLN A N 1
ATOM 3607 C CA . GLN A 1 432 ? 28.210 12.262 -20.091 1.00 90.31 432 GLN A CA 1
ATOM 3608 C C . GLN A 1 432 ? 27.191 11.152 -20.378 1.00 90.31 432 GLN A C 1
ATOM 3610 O O . GLN A 1 432 ? 26.172 11.044 -19.699 1.00 90.31 432 GLN A O 1
ATOM 3615 N N . TRP A 1 433 ? 27.460 10.298 -21.366 1.00 92.31 433 TRP A N 1
ATOM 3616 C CA . TRP A 1 433 ? 26.608 9.153 -21.672 1.00 92.31 433 TRP A CA 1
ATOM 3617 C C . TRP A 1 433 ? 26.566 8.134 -20.524 1.00 92.31 433 TRP A C 1
ATOM 3619 O O . TRP A 1 433 ? 25.483 7.662 -20.183 1.00 92.31 433 TRP A O 1
ATOM 3629 N N . LYS A 1 434 ? 27.702 7.837 -19.873 1.00 92.19 434 LYS A N 1
ATOM 3630 C CA . LYS A 1 434 ? 27.746 6.962 -18.685 1.00 92.19 434 LYS A CA 1
ATOM 3631 C C . LYS A 1 434 ? 26.920 7.524 -17.529 1.00 92.19 434 LYS A C 1
ATOM 3633 O O . LYS A 1 434 ? 26.171 6.783 -16.897 1.00 92.19 434 LYS A O 1
ATOM 3638 N N . GLU A 1 435 ? 27.014 8.828 -17.282 1.00 92.44 435 GLU A N 1
ATOM 3639 C CA . GLU A 1 435 ? 26.214 9.509 -16.256 1.00 92.44 435 GLU A CA 1
ATOM 3640 C C . GLU A 1 435 ? 24.714 9.444 -16.572 1.00 92.44 435 GLU A C 1
ATOM 3642 O O . GLU A 1 435 ? 23.910 9.131 -15.695 1.00 92.44 435 GLU A O 1
ATOM 3647 N N . GLN A 1 436 ? 24.332 9.654 -17.836 1.00 91.69 436 GLN A N 1
ATOM 3648 C CA . GLN A 1 436 ? 22.942 9.521 -18.283 1.00 91.69 436 GLN A CA 1
ATOM 3649 C C . GLN A 1 436 ? 22.412 8.092 -18.129 1.00 91.69 436 GLN A C 1
ATOM 3651 O O . GLN A 1 436 ? 21.280 7.911 -17.680 1.00 91.69 436 GLN A O 1
ATOM 3656 N N . LEU A 1 437 ? 23.210 7.081 -18.484 1.00 91.62 437 LEU A N 1
ATOM 3657 C CA . LEU A 1 437 ? 22.840 5.678 -18.300 1.00 91.62 437 LEU A CA 1
ATOM 3658 C C . LEU A 1 437 ? 22.628 5.345 -16.826 1.00 91.62 437 LEU A C 1
ATOM 3660 O O . LEU A 1 437 ? 21.621 4.729 -16.481 1.00 91.62 437 LEU A O 1
ATOM 3664 N N . LEU A 1 438 ? 23.549 5.777 -15.962 1.00 94.00 438 LEU A N 1
ATOM 3665 C CA . LEU A 1 438 ? 23.451 5.537 -14.529 1.00 94.00 438 LEU A CA 1
ATOM 3666 C C . LEU A 1 438 ? 22.210 6.215 -13.945 1.00 94.00 438 LEU A C 1
ATOM 3668 O O . LEU A 1 438 ? 21.457 5.555 -13.238 1.00 94.00 438 LEU A O 1
ATOM 3672 N N . ALA A 1 439 ? 21.939 7.471 -14.310 1.00 94.12 439 ALA A N 1
ATOM 3673 C CA . ALA A 1 439 ? 20.741 8.186 -13.873 1.00 94.12 439 ALA A CA 1
ATOM 3674 C C . ALA A 1 439 ? 19.440 7.496 -14.330 1.00 94.12 439 ALA A C 1
ATOM 3676 O O . ALA A 1 439 ? 18.493 7.364 -13.558 1.00 94.12 439 ALA A O 1
ATOM 3677 N N . GLN A 1 440 ? 19.378 7.011 -15.574 1.00 92.94 440 GLN A N 1
ATOM 3678 C CA . GLN A 1 440 ? 18.212 6.260 -16.060 1.00 92.94 440 GLN A CA 1
ATOM 3679 C C . GLN A 1 440 ? 18.045 4.923 -15.329 1.00 92.94 440 GLN A C 1
ATOM 3681 O O . GLN A 1 440 ? 16.928 4.543 -14.978 1.00 92.94 440 GLN A O 1
ATOM 3686 N N . ALA A 1 441 ? 19.147 4.215 -15.082 1.00 93.44 441 ALA A N 1
ATOM 3687 C CA . ALA A 1 441 ? 19.139 2.943 -14.377 1.00 93.44 441 ALA A CA 1
ATOM 3688 C C . ALA A 1 441 ? 18.711 3.107 -12.906 1.00 93.44 441 ALA A C 1
ATOM 3690 O O . ALA A 1 441 ? 17.906 2.313 -12.415 1.00 93.44 441 ALA A O 1
ATOM 3691 N N . THR A 1 442 ? 19.168 4.166 -12.224 1.00 94.56 442 THR A N 1
ATOM 3692 C CA . THR A 1 442 ? 18.757 4.472 -10.845 1.00 94.56 442 THR A CA 1
ATOM 3693 C C . THR A 1 442 ? 17.278 4.823 -10.751 1.00 94.56 442 THR A C 1
ATOM 3695 O O . THR A 1 442 ? 16.611 4.308 -9.861 1.00 94.56 442 THR A O 1
ATOM 3698 N N . LEU A 1 443 ? 16.738 5.601 -11.697 1.00 95.69 443 LEU A N 1
ATO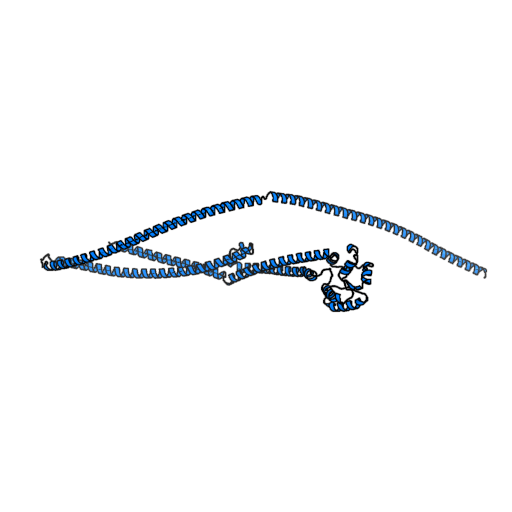M 3699 C CA . LEU A 1 443 ? 15.303 5.913 -11.731 1.00 95.69 443 LEU A CA 1
ATOM 3700 C C . LEU A 1 443 ? 14.449 4.643 -11.869 1.00 95.69 443 LEU A C 1
ATOM 3702 O O . LEU A 1 443 ? 13.503 4.441 -11.114 1.00 95.69 443 LEU A O 1
ATOM 3706 N N . ILE A 1 444 ? 14.811 3.734 -12.780 1.00 93.75 444 ILE A N 1
ATOM 3707 C CA . ILE A 1 444 ? 14.080 2.464 -12.955 1.00 93.75 444 ILE A CA 1
ATOM 3708 C C . ILE A 1 444 ? 14.183 1.588 -11.695 1.00 93.75 444 ILE A C 1
ATOM 3710 O O . ILE A 1 444 ? 13.226 0.905 -11.322 1.00 93.75 444 ILE A O 1
ATOM 3714 N N . LYS A 1 445 ? 15.337 1.602 -11.021 1.00 94.69 445 LYS A N 1
ATOM 3715 C CA . LYS A 1 445 ? 15.532 0.893 -9.753 1.00 94.69 445 LYS A CA 1
ATOM 3716 C C . LYS A 1 445 ? 14.651 1.461 -8.641 1.00 94.69 445 LYS A C 1
ATOM 3718 O O . LYS A 1 445 ? 14.067 0.678 -7.893 1.00 94.69 445 LYS A O 1
ATOM 3723 N N . GLU A 1 446 ? 14.538 2.780 -8.534 1.00 96.69 446 GLU A N 1
ATOM 3724 C CA . GLU A 1 446 ? 13.640 3.446 -7.584 1.00 96.69 446 GLU A CA 1
ATOM 3725 C C . GLU A 1 446 ? 12.179 3.065 -7.855 1.00 96.69 446 GLU A C 1
ATOM 3727 O O . GLU A 1 446 ? 11.507 2.568 -6.950 1.00 96.69 446 GLU A O 1
ATOM 3732 N N . GLU A 1 447 ? 11.729 3.131 -9.114 1.00 95.56 447 GLU A N 1
ATOM 3733 C CA . GLU A 1 447 ? 10.386 2.680 -9.513 1.00 95.56 447 GLU A CA 1
ATOM 3734 C C . GLU A 1 447 ? 10.128 1.211 -9.128 1.00 95.56 447 GLU A C 1
ATOM 3736 O O . GLU A 1 447 ? 9.034 0.854 -8.675 1.00 95.56 447 GLU A O 1
ATOM 3741 N N . ARG A 1 448 ? 11.128 0.330 -9.288 1.00 96.38 448 ARG A N 1
ATOM 3742 C CA . ARG A 1 448 ? 11.022 -1.078 -8.874 1.00 96.38 448 ARG A CA 1
ATOM 3743 C C . ARG A 1 448 ? 10.879 -1.208 -7.360 1.00 96.38 448 ARG A C 1
ATOM 3745 O O . ARG A 1 448 ? 10.057 -2.008 -6.910 1.00 96.38 448 ARG A O 1
ATOM 3752 N N . ILE A 1 449 ? 11.677 -0.475 -6.585 1.00 96.69 449 ILE A N 1
ATOM 3753 C CA . ILE A 1 449 ? 11.636 -0.504 -5.115 1.00 96.69 449 ILE A CA 1
ATOM 3754 C C . ILE A 1 449 ? 10.268 -0.029 -4.619 1.00 96.69 449 ILE A C 1
ATOM 3756 O O . ILE A 1 449 ? 9.669 -0.680 -3.765 1.00 96.69 449 ILE A O 1
ATOM 3760 N N . GLU A 1 450 ? 9.726 1.044 -5.193 1.00 95.88 450 GLU A N 1
ATOM 3761 C CA . GLU A 1 450 ? 8.385 1.532 -4.861 1.00 95.88 450 GLU A CA 1
ATOM 3762 C C . GLU A 1 450 ? 7.291 0.511 -5.209 1.00 95.88 450 GLU A C 1
ATOM 3764 O O . GLU A 1 450 ? 6.379 0.264 -4.410 1.00 95.88 450 GLU A O 1
ATOM 3769 N N . ALA A 1 451 ? 7.386 -0.126 -6.381 1.00 94.94 451 ALA A N 1
ATOM 3770 C CA . ALA A 1 451 ? 6.456 -1.178 -6.787 1.00 94.94 451 ALA A CA 1
ATOM 3771 C C . ALA A 1 451 ? 6.530 -2.405 -5.861 1.00 94.94 451 ALA A C 1
ATOM 3773 O O . ALA A 1 451 ? 5.498 -2.988 -5.524 1.00 94.94 451 ALA A O 1
ATOM 3774 N N . GLU A 1 452 ? 7.729 -2.780 -5.414 1.00 95.88 452 GLU A N 1
ATOM 3775 C CA . GLU A 1 452 ? 7.948 -3.861 -4.453 1.00 95.88 452 GLU A CA 1
ATOM 3776 C C . GLU A 1 452 ? 7.374 -3.530 -3.071 1.00 95.88 452 GLU A C 1
ATOM 3778 O O . GLU A 1 452 ? 6.616 -4.334 -2.530 1.00 95.88 452 GLU A O 1
ATOM 3783 N N . ALA A 1 453 ? 7.641 -2.331 -2.549 1.00 95.75 453 ALA A N 1
ATOM 3784 C CA . ALA A 1 453 ? 7.084 -1.871 -1.278 1.00 95.75 453 ALA A CA 1
ATOM 3785 C C . ALA A 1 453 ? 5.548 -1.816 -1.320 1.00 95.75 453 ALA A C 1
ATOM 3787 O O . ALA A 1 453 ? 4.869 -2.169 -0.355 1.00 95.75 453 ALA A O 1
ATOM 3788 N N . THR A 1 454 ? 4.978 -1.406 -2.456 1.00 94.69 454 THR A N 1
ATOM 3789 C CA . THR A 1 454 ? 3.524 -1.411 -2.661 1.00 94.69 454 THR A CA 1
ATOM 3790 C C . THR A 1 454 ? 2.977 -2.837 -2.656 1.00 94.69 454 THR A C 1
ATOM 3792 O O . THR A 1 454 ? 2.029 -3.122 -1.929 1.00 94.69 454 THR A O 1
ATOM 3795 N N . LEU A 1 455 ? 3.594 -3.757 -3.403 1.00 95.75 455 LEU A N 1
ATOM 3796 C CA . LEU A 1 455 ? 3.201 -5.168 -3.420 1.00 95.75 455 LEU A CA 1
ATOM 3797 C C . LEU A 1 455 ? 3.255 -5.795 -2.018 1.00 95.75 455 LEU A C 1
ATOM 3799 O O . LEU A 1 455 ? 2.376 -6.575 -1.658 1.00 95.75 455 LEU A O 1
ATOM 3803 N N . GLU A 1 456 ? 4.272 -5.465 -1.226 1.00 95.56 456 GLU A N 1
ATOM 3804 C CA . GLU A 1 456 ? 4.429 -5.973 0.135 1.00 95.56 456 GLU A CA 1
ATOM 3805 C C . GLU A 1 456 ? 3.316 -5.479 1.068 1.00 95.56 456 GLU A C 1
ATOM 3807 O O . GLU A 1 456 ? 2.701 -6.292 1.757 1.00 95.56 456 GLU A O 1
ATOM 3812 N N . LYS A 1 457 ? 2.957 -4.188 1.009 1.00 94.56 457 LYS A N 1
ATOM 3813 C CA . LYS A 1 457 ? 1.799 -3.647 1.746 1.00 94.56 457 LYS A CA 1
ATOM 3814 C C . LYS A 1 457 ? 0.507 -4.395 1.406 1.00 94.56 457 LYS A C 1
ATOM 3816 O O . LYS A 1 457 ? -0.235 -4.776 2.309 1.00 94.56 457 LYS A O 1
ATOM 3821 N N . TRP A 1 458 ? 0.263 -4.653 0.119 1.00 95.06 458 TRP A N 1
ATOM 3822 C CA . TRP A 1 458 ? -0.907 -5.416 -0.329 1.00 95.06 458 TRP A CA 1
ATOM 3823 C C . TRP A 1 458 ? -0.901 -6.858 0.190 1.00 95.06 458 TRP A C 1
ATOM 3825 O O . TRP A 1 458 ? -1.937 -7.341 0.641 1.00 95.06 458 TRP A O 1
ATOM 3835 N N . LYS A 1 459 ? 0.257 -7.533 0.186 1.00 95.00 459 LYS A N 1
ATOM 3836 C CA . LYS A 1 459 ? 0.398 -8.892 0.738 1.00 95.00 459 LYS A CA 1
ATOM 3837 C C . LYS A 1 459 ? 0.106 -8.945 2.235 1.00 95.00 459 LYS A C 1
ATOM 3839 O O . LYS A 1 459 ? -0.566 -9.871 2.680 1.00 95.00 459 LYS A O 1
ATOM 3844 N N . THR A 1 460 ? 0.592 -7.970 3.001 1.00 94.81 460 THR A N 1
ATOM 3845 C CA . THR A 1 460 ? 0.367 -7.910 4.451 1.00 94.81 460 THR A CA 1
ATOM 3846 C C . THR A 1 460 ? -1.119 -7.801 4.774 1.00 94.81 460 THR A C 1
ATOM 3848 O O . THR A 1 460 ? -1.639 -8.637 5.511 1.00 94.81 460 THR A O 1
ATOM 3851 N N . VAL A 1 461 ? -1.823 -6.852 4.150 1.00 93.81 461 VAL A N 1
ATOM 3852 C CA . VAL A 1 461 ? -3.267 -6.679 4.382 1.00 93.81 461 VAL A CA 1
ATOM 3853 C C . VAL A 1 461 ? -4.067 -7.859 3.841 1.00 93.81 461 VAL A C 1
ATOM 3855 O O . VAL A 1 461 ? -5.016 -8.292 4.481 1.00 93.81 461 VAL A O 1
ATOM 3858 N N . TYR A 1 462 ? -3.671 -8.446 2.708 1.00 94.12 462 TYR A N 1
ATOM 3859 C CA . TYR A 1 462 ? -4.312 -9.661 2.203 1.00 94.12 462 TYR A CA 1
ATOM 3860 C C . TYR A 1 462 ? -4.198 -10.829 3.192 1.00 94.12 462 TYR A C 1
ATOM 3862 O O . TYR A 1 462 ? -5.166 -11.555 3.407 1.00 94.12 462 TYR A O 1
ATOM 3870 N N . ASN A 1 463 ? -3.035 -11.006 3.825 1.00 93.69 463 ASN A N 1
ATOM 3871 C CA . ASN A 1 463 ? -2.853 -12.038 4.843 1.00 93.69 463 ASN A CA 1
ATOM 3872 C C . ASN A 1 463 ? -3.700 -11.757 6.089 1.00 93.69 463 ASN A C 1
ATOM 3874 O O . ASN A 1 463 ? -4.311 -12.684 6.609 1.00 93.69 463 ASN A O 1
ATOM 3878 N N . GLN A 1 464 ? -3.780 -10.503 6.540 1.00 92.19 464 GLN A N 1
ATOM 3879 C CA . GLN A 1 464 ? -4.651 -10.107 7.656 1.00 92.19 464 GLN A CA 1
ATOM 3880 C C . GLN A 1 464 ? -6.126 -10.363 7.334 1.00 92.19 464 GLN A C 1
ATOM 3882 O O . GLN A 1 464 ? -6.840 -10.950 8.140 1.00 92.19 464 GLN A O 1
ATOM 3887 N N . LEU A 1 465 ? -6.557 -10.012 6.122 1.00 92.62 465 LEU A N 1
ATOM 3888 C CA . LEU A 1 465 ? -7.900 -10.283 5.622 1.00 92.62 465 LEU A CA 1
ATOM 3889 C C . LEU A 1 465 ? -8.192 -11.791 5.581 1.00 92.62 465 LEU A C 1
ATOM 3891 O O . LEU A 1 465 ? -9.273 -12.227 5.967 1.00 92.62 465 LEU A O 1
ATOM 3895 N N . LYS A 1 466 ? -7.226 -12.598 5.133 1.00 92.38 466 LYS A N 1
ATOM 3896 C CA . LYS A 1 466 ? -7.360 -14.056 5.113 1.00 92.38 466 LYS A CA 1
ATOM 3897 C C . LYS A 1 466 ? -7.487 -14.626 6.527 1.00 92.38 466 LYS A C 1
ATOM 3899 O O . LYS A 1 466 ? -8.391 -15.413 6.767 1.00 92.38 466 LYS A O 1
ATOM 3904 N N . VAL A 1 467 ? -6.636 -14.188 7.458 1.00 92.75 467 VAL A N 1
ATOM 3905 C CA . VAL A 1 467 ? -6.705 -14.591 8.872 1.00 92.75 467 VAL A CA 1
ATOM 3906 C C . VAL A 1 467 ? -8.050 -14.206 9.487 1.00 92.75 467 VAL A C 1
ATOM 3908 O O . VAL A 1 467 ? -8.645 -15.024 10.178 1.00 92.75 467 VAL A O 1
ATOM 3911 N N . PHE A 1 468 ? -8.560 -13.009 9.191 1.00 93.38 468 PHE A N 1
ATOM 3912 C CA . PHE A 1 468 ? -9.884 -12.577 9.635 1.00 93.38 468 PHE A CA 1
ATOM 3913 C C . PHE A 1 468 ? -10.985 -13.518 9.138 1.00 93.38 468 PHE A C 1
ATOM 3915 O O . PHE A 1 468 ? -11.792 -13.971 9.939 1.00 93.38 468 PHE A O 1
ATOM 3922 N N . TYR A 1 469 ? -10.996 -13.871 7.850 1.00 91.75 469 TYR A N 1
ATOM 3923 C CA . TYR A 1 469 ? -12.001 -14.793 7.315 1.00 91.75 469 TYR A CA 1
ATOM 3924 C C . TYR A 1 469 ? -11.839 -16.239 7.794 1.00 91.75 469 TYR A C 1
ATOM 3926 O O . TYR A 1 469 ? -12.835 -16.952 7.888 1.00 91.75 469 TYR A O 1
ATOM 3934 N N . ASP A 1 470 ? -10.614 -16.673 8.097 1.00 89.75 470 ASP A N 1
ATOM 3935 C CA . ASP A 1 470 ? -10.352 -17.990 8.684 1.00 89.75 470 ASP A CA 1
ATOM 3936 C C . ASP A 1 470 ? -10.841 -18.059 10.149 1.00 89.75 470 ASP A C 1
ATOM 3938 O O . ASP A 1 470 ? -11.199 -19.133 10.627 1.00 89.75 470 ASP A O 1
ATOM 3942 N N . GLN A 1 471 ? -10.854 -16.927 10.865 1.00 89.38 471 GLN A N 1
ATOM 3943 C CA . GLN A 1 471 ? -11.299 -16.824 12.263 1.00 89.38 471 GLN A CA 1
ATOM 3944 C C . GLN A 1 471 ? -12.787 -16.490 12.410 1.00 89.38 471 GLN A C 1
ATOM 3946 O O . GLN A 1 471 ? -13.415 -16.909 13.381 1.00 89.38 471 GLN A O 1
ATOM 3951 N N . HIS A 1 472 ? -13.337 -15.717 11.475 1.00 88.25 472 HIS A N 1
ATOM 3952 C CA . HIS A 1 472 ? -14.678 -15.156 11.558 1.00 88.25 472 HIS A CA 1
ATOM 3953 C C . HIS A 1 472 ? -15.407 -15.312 10.231 1.00 88.25 472 HIS A C 1
ATOM 3955 O O . HIS A 1 472 ? -15.282 -14.491 9.316 1.00 88.25 472 HIS A O 1
ATOM 3961 N N . THR A 1 473 ? -16.215 -16.365 10.138 1.00 88.81 473 THR A N 1
ATOM 3962 C CA . THR A 1 473 ? -17.088 -16.564 8.984 1.00 88.81 473 THR A CA 1
ATOM 3963 C C . THR A 1 473 ? -18.410 -15.817 9.157 1.00 88.81 473 THR A C 1
ATOM 3965 O O . THR A 1 473 ? -18.817 -15.436 10.257 1.00 88.81 473 THR A O 1
ATOM 3968 N N . LEU A 1 474 ? -19.128 -15.612 8.047 1.00 88.56 474 LEU A N 1
ATOM 3969 C CA . LEU A 1 474 ? -20.478 -15.044 8.090 1.00 88.56 474 LEU A CA 1
ATOM 3970 C C . LEU A 1 474 ? -21.431 -15.895 8.942 1.00 88.56 474 LEU A C 1
ATOM 3972 O O . LEU A 1 474 ? -22.298 -15.334 9.609 1.00 88.56 474 LEU A O 1
ATOM 3976 N N . ALA A 1 475 ? -21.276 -17.221 8.898 1.00 89.06 475 ALA A N 1
ATOM 3977 C CA . ALA A 1 475 ? -22.093 -18.143 9.676 1.00 89.06 475 ALA A CA 1
ATOM 3978 C C . ALA A 1 475 ? -21.885 -17.904 11.177 1.00 89.06 475 ALA A C 1
ATOM 3980 O O . ALA A 1 475 ? -22.861 -17.663 11.881 1.00 89.06 475 ALA A O 1
ATOM 3981 N N . ASP A 1 476 ? -20.628 -17.823 11.625 1.00 89.44 476 ASP A N 1
ATOM 3982 C CA . ASP A 1 476 ? -20.295 -17.582 13.036 1.00 89.44 476 ASP A CA 1
ATOM 3983 C C . ASP A 1 476 ? -20.872 -16.248 13.533 1.00 89.44 476 ASP A C 1
ATOM 3985 O O . ASP A 1 476 ? -21.468 -16.171 14.606 1.00 89.44 476 ASP A O 1
ATOM 3989 N N . TYR A 1 477 ? -20.755 -15.182 12.733 1.00 91.12 477 TYR A N 1
ATOM 3990 C CA . TYR A 1 477 ? -21.325 -13.882 13.093 1.00 91.12 477 TYR A CA 1
ATOM 3991 C C . TYR A 1 477 ? -22.859 -13.932 13.189 1.00 91.12 477 TYR A C 1
ATOM 3993 O O . TYR A 1 477 ? -23.450 -13.344 14.096 1.00 91.12 477 TYR A O 1
ATOM 4001 N N . GLN A 1 478 ? -23.524 -14.641 12.270 1.00 91.69 478 GLN A N 1
ATOM 4002 C CA . GLN A 1 478 ? -24.978 -14.811 12.311 1.00 91.69 478 GLN A CA 1
ATOM 4003 C C . GLN A 1 478 ? -25.427 -15.625 13.525 1.00 91.69 478 GLN A C 1
ATOM 4005 O O . GLN A 1 478 ? -26.426 -15.255 14.141 1.00 91.69 478 GLN A O 1
ATOM 4010 N N . GLU A 1 479 ? -24.693 -16.675 13.894 1.00 93.56 479 GLU A N 1
ATOM 4011 C CA . GLU A 1 479 ? -24.958 -17.473 15.094 1.00 93.56 479 GLU A CA 1
ATOM 4012 C C . GLU A 1 479 ? -24.850 -16.621 16.362 1.00 93.56 479 GLU A C 1
ATOM 4014 O O . GLU A 1 479 ? -25.789 -16.592 17.154 1.00 93.56 479 GLU A O 1
ATOM 4019 N N . VAL A 1 480 ? -23.782 -15.828 16.507 1.00 93.00 480 VAL A N 1
ATOM 4020 C CA . VAL A 1 480 ? -23.607 -14.915 17.652 1.00 93.00 480 VAL A CA 1
ATOM 4021 C C . VAL A 1 480 ? -24.749 -13.894 17.736 1.00 93.00 480 VAL A C 1
ATOM 4023 O O . VAL A 1 480 ? -25.291 -13.634 18.812 1.00 93.00 480 VAL A O 1
ATOM 4026 N N . VAL A 1 481 ? -25.160 -13.314 16.604 1.00 93.06 481 VAL A N 1
ATOM 4027 C CA . VAL A 1 481 ? -26.278 -12.357 16.573 1.00 93.06 481 VAL A CA 1
ATOM 4028 C C . VAL A 1 481 ? -27.606 -13.029 16.940 1.00 93.06 481 VAL A C 1
ATOM 4030 O O . VAL A 1 481 ? -28.413 -12.423 17.651 1.00 93.06 481 VAL A O 1
ATOM 4033 N N . GLN A 1 482 ? -27.842 -14.263 16.487 1.00 94.44 482 GLN A N 1
ATOM 4034 C CA . GLN A 1 482 ? -29.033 -15.037 16.845 1.00 94.44 482 GLN A CA 1
ATOM 4035 C C . GLN A 1 482 ? -29.037 -15.405 18.333 1.00 94.44 482 GLN A C 1
ATOM 4037 O O . GLN A 1 482 ? -30.039 -15.158 19.004 1.00 94.44 482 GLN A O 1
ATOM 4042 N N . GLU A 1 483 ? -27.914 -15.880 18.875 1.00 94.50 483 GLU A N 1
ATOM 4043 C CA . GLU A 1 483 ? -27.763 -16.229 20.292 1.00 94.50 483 GLU A CA 1
ATOM 4044 C C . GLU A 1 483 ? -28.047 -15.014 21.195 1.00 94.50 483 GLU A C 1
ATOM 4046 O O . GLU A 1 483 ? -28.800 -15.114 22.164 1.00 94.50 483 GLU A O 1
ATOM 4051 N N . ILE A 1 484 ? -27.562 -13.820 20.830 1.00 94.12 484 ILE A N 1
ATOM 4052 C CA . ILE A 1 484 ? -27.883 -12.571 21.546 1.00 94.12 484 ILE A CA 1
ATOM 4053 C C . ILE A 1 484 ? -29.388 -12.280 21.521 1.00 94.12 484 ILE A C 1
ATOM 4055 O O . ILE A 1 484 ? -29.954 -11.864 22.535 1.00 94.12 484 ILE A O 1
ATOM 4059 N N . GLN A 1 485 ? -30.057 -12.461 20.378 1.00 94.31 485 GLN A N 1
ATOM 4060 C CA . GLN A 1 485 ? -31.501 -12.226 20.274 1.00 94.31 485 GLN A CA 1
ATOM 4061 C C . GLN A 1 485 ? -32.305 -13.221 21.116 1.00 94.31 485 GLN A C 1
ATOM 4063 O O . GLN A 1 485 ? -33.281 -12.827 21.761 1.00 94.31 485 GLN A O 1
ATOM 4068 N N . GLU A 1 486 ? -31.907 -14.491 21.129 1.00 94.31 486 GLU A N 1
ATOM 4069 C CA . GLU A 1 486 ? -32.540 -15.531 21.939 1.00 94.31 486 GLU A CA 1
ATOM 4070 C C . GLU A 1 486 ? -32.347 -15.277 23.436 1.00 94.31 486 GLU A C 1
ATOM 4072 O O . GLU A 1 486 ? -33.325 -15.291 24.187 1.00 94.31 486 GLU A O 1
ATOM 4077 N N . LEU A 1 487 ? -31.129 -14.937 23.865 1.00 92.56 487 LEU A N 1
ATOM 4078 C CA . LEU A 1 487 ? -30.827 -14.593 25.256 1.00 92.56 487 LEU A CA 1
ATOM 4079 C C . LEU A 1 487 ? -31.558 -13.321 25.710 1.00 92.56 487 LEU A C 1
ATOM 4081 O O . LEU A 1 487 ? -32.060 -13.276 26.835 1.00 92.56 487 LEU A O 1
ATOM 4085 N N . LYS A 1 488 ? -31.702 -12.309 24.841 1.00 93.44 488 LYS A N 1
ATOM 4086 C CA . LYS A 1 488 ? -32.505 -11.104 25.133 1.00 93.44 488 LYS A CA 1
ATOM 4087 C C . LYS A 1 488 ? -33.979 -11.439 25.344 1.00 93.44 488 LYS A C 1
ATOM 4089 O O . LYS A 1 488 ? -34.553 -11.005 26.341 1.00 93.44 488 LYS A O 1
ATOM 4094 N N . LYS A 1 489 ? -34.568 -12.265 24.473 1.00 93.19 489 LYS A N 1
ATOM 4095 C CA . LYS A 1 489 ? -35.952 -12.745 24.635 1.00 93.19 489 LYS A CA 1
ATOM 4096 C C . LYS A 1 489 ? -36.121 -13.578 25.905 1.00 93.19 489 LYS A C 1
ATOM 4098 O O . LYS A 1 489 ? -37.100 -13.401 26.623 1.00 93.19 489 LYS A O 1
ATOM 4103 N N . ALA A 1 490 ? -35.172 -14.467 26.204 1.00 91.31 490 ALA A N 1
ATOM 4104 C CA . ALA A 1 490 ? -35.200 -15.279 27.417 1.00 91.31 490 ALA A CA 1
ATOM 4105 C C . ALA A 1 490 ? -35.134 -14.404 28.678 1.00 91.31 490 ALA A C 1
ATOM 4107 O O . ALA A 1 490 ? -35.896 -14.617 29.620 1.00 91.31 490 ALA A O 1
ATOM 4108 N N . LYS A 1 491 ? -34.277 -13.375 28.680 1.00 91.69 491 LYS A N 1
ATOM 4109 C CA . LYS A 1 491 ? -34.186 -12.404 29.775 1.00 91.69 491 LYS A CA 1
ATOM 4110 C C . LYS A 1 491 ? -35.504 -11.655 29.980 1.00 91.69 491 LYS A C 1
ATOM 4112 O O . LYS A 1 491 ? -35.980 -11.589 31.108 1.00 91.69 491 LYS A O 1
ATOM 4117 N N . GLU A 1 492 ? -36.107 -11.146 28.907 1.00 91.38 492 GLU A N 1
ATOM 4118 C CA . GLU A 1 492 ? -37.380 -10.416 28.956 1.00 91.38 492 GLU A CA 1
ATOM 4119 C C . G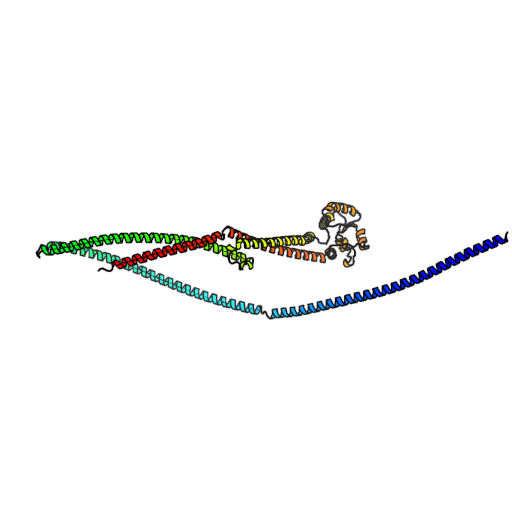LU A 1 492 ? -38.515 -11.294 29.514 1.00 91.38 492 GLU A C 1
ATOM 4121 O O . GLU A 1 492 ? -39.221 -10.887 30.436 1.00 91.38 492 GLU A O 1
ATOM 4126 N N . GLN A 1 493 ? -38.615 -12.553 29.071 1.00 90.81 493 GLN A N 1
ATOM 4127 C CA . GLN A 1 493 ? -39.593 -13.514 29.601 1.00 90.81 493 GLN A CA 1
ATOM 4128 C C . GLN A 1 493 ? -39.403 -13.805 31.098 1.00 90.81 493 GLN A C 1
ATOM 4130 O O . GLN A 1 493 ? -40.380 -13.957 31.838 1.00 90.81 493 GLN A O 1
ATOM 4135 N N . GLU A 1 494 ? -38.161 -13.918 31.573 1.00 88.56 494 GLU A N 1
ATOM 4136 C CA . GLU A 1 494 ? -37.883 -14.144 32.995 1.00 88.56 494 GLU A CA 1
ATOM 4137 C C . GLU A 1 494 ? -38.120 -12.874 33.842 1.00 88.56 494 GLU A C 1
ATOM 4139 O O . GLU A 1 494 ? -38.588 -12.968 34.983 1.00 88.56 494 GLU A O 1
ATOM 4144 N N . GLU A 1 495 ? -37.892 -11.676 33.291 1.00 88.38 495 GLU A N 1
ATOM 4145 C CA . GLU A 1 495 ? -38.244 -10.398 33.929 1.00 88.38 495 GLU A CA 1
ATOM 4146 C C . GLU A 1 495 ? -39.766 -10.211 34.047 1.00 88.38 495 GLU A C 1
ATOM 4148 O O . GLU A 1 495 ? -40.261 -9.823 35.114 1.00 88.38 495 GLU A O 1
ATOM 4153 N N . GLU A 1 496 ? -40.527 -10.573 33.010 1.00 88.69 496 GLU A N 1
ATOM 4154 C CA . GLU A 1 496 ? -41.991 -10.583 33.042 1.00 88.69 496 GLU A CA 1
ATOM 4155 C C . GLU A 1 496 ? -42.517 -11.518 34.138 1.00 88.69 496 GLU A C 1
ATOM 4157 O O . GLU A 1 496 ? -43.303 -11.088 34.989 1.00 88.69 496 GLU A O 1
ATOM 4162 N N . LYS A 1 497 ? -42.029 -12.766 34.206 1.00 87.06 497 LYS A N 1
ATOM 4163 C CA . LYS A 1 497 ? -42.404 -13.730 35.263 1.00 87.06 497 LYS A CA 1
ATOM 4164 C C . LYS A 1 497 ? -42.107 -13.193 36.663 1.00 87.06 497 LYS A C 1
ATOM 4166 O O . LYS A 1 497 ? -42.935 -13.316 37.570 1.00 87.06 497 LYS A O 1
ATOM 4171 N N . LYS A 1 498 ? -40.953 -12.545 36.848 1.00 84.94 498 LYS A N 1
ATOM 4172 C CA . LYS A 1 498 ? -40.581 -11.907 38.119 1.00 84.94 498 LYS A CA 1
ATOM 4173 C C . LYS A 1 498 ? -41.528 -10.762 38.488 1.00 84.94 498 LYS A C 1
ATOM 4175 O O . LYS A 1 498 ? -41.881 -10.615 39.662 1.00 84.94 498 LYS A O 1
ATOM 4180 N N . SER A 1 499 ? -41.958 -9.962 37.509 1.00 81.75 499 SER A N 1
ATOM 4181 C CA . SER A 1 499 ? -42.918 -8.876 37.730 1.00 81.75 499 SER A CA 1
ATOM 4182 C C . SER A 1 499 ? -44.274 -9.416 38.204 1.00 81.75 499 SER A C 1
ATOM 4184 O O . SER A 1 499 ? -44.807 -8.930 39.203 1.00 81.75 499 SER A O 1
ATOM 4186 N N . VAL A 1 500 ? -44.773 -10.491 37.582 1.00 84.25 500 VAL A N 1
ATOM 4187 C CA . VAL A 1 500 ? -46.044 -11.140 37.941 1.00 84.25 500 VAL A CA 1
ATOM 4188 C C . VAL A 1 500 ? -46.019 -11.628 39.390 1.00 84.25 500 VAL A C 1
ATOM 4190 O O . VAL A 1 500 ? -46.946 -11.328 40.142 1.00 84.25 500 VAL A O 1
ATOM 4193 N N . ILE A 1 501 ? -44.930 -12.278 39.819 1.00 80.50 501 ILE A N 1
ATOM 4194 C CA . ILE A 1 501 ? -44.770 -12.751 41.206 1.00 80.50 501 ILE A CA 1
ATOM 4195 C C . ILE A 1 501 ? -44.785 -11.579 42.200 1.00 80.50 501 ILE A C 1
ATOM 4197 O O . ILE A 1 501 ? -45.412 -11.661 43.259 1.00 80.50 501 ILE A O 1
ATOM 4201 N N . LYS A 1 502 ? -44.151 -10.450 41.857 1.00 77.00 502 LYS A N 1
ATOM 4202 C CA . LYS A 1 502 ? -44.161 -9.237 42.692 1.00 77.00 502 LYS A CA 1
ATOM 4203 C C . LYS A 1 502 ? -45.574 -8.654 42.838 1.00 77.00 502 LYS A C 1
ATOM 4205 O O . LYS A 1 502 ? -45.953 -8.253 43.939 1.00 77.00 502 LYS A O 1
ATOM 4210 N N . TYR A 1 503 ? -46.360 -8.635 41.760 1.00 73.88 503 TYR A N 1
ATOM 4211 C CA . TYR A 1 503 ? -47.749 -8.164 41.783 1.00 73.88 503 TYR A CA 1
ATOM 4212 C C . TYR A 1 503 ? -48.685 -9.095 42.565 1.00 73.88 503 TYR A C 1
ATOM 4214 O O . TYR A 1 503 ? -49.543 -8.599 43.298 1.00 73.88 503 TYR A O 1
ATOM 4222 N N . THR A 1 504 ? -48.522 -10.419 42.463 1.00 70.88 504 THR A N 1
ATOM 4223 C CA . THR A 1 504 ? -49.325 -11.377 43.243 1.00 70.88 504 THR A CA 1
ATOM 4224 C C . THR A 1 504 ? -49.046 -11.262 44.737 1.00 70.88 504 THR A C 1
ATOM 4226 O O . THR A 1 504 ? -49.987 -11.109 45.511 1.00 70.88 504 THR A O 1
ATOM 4229 N N . VAL A 1 505 ? -47.769 -11.184 45.136 1.00 67.62 505 VAL A N 1
ATOM 4230 C CA . VAL A 1 505 ? -47.392 -11.012 46.550 1.00 67.62 505 VAL A CA 1
ATOM 4231 C C . VAL A 1 505 ? -47.987 -9.717 47.115 1.00 67.62 505 VAL A C 1
ATOM 4233 O O . VAL A 1 505 ? -48.621 -9.742 48.165 1.00 67.62 505 VAL A O 1
ATOM 4236 N N . ALA A 1 506 ? -47.891 -8.597 46.388 1.00 61.69 506 ALA A N 1
ATOM 4237 C CA . ALA A 1 506 ? -48.443 -7.312 46.830 1.00 61.69 506 ALA A CA 1
ATOM 4238 C C . ALA A 1 506 ? -49.984 -7.285 46.928 1.00 61.69 506 ALA A C 1
ATOM 4240 O O . ALA A 1 506 ? -50.545 -6.521 47.721 1.00 61.69 506 ALA A O 1
ATOM 4241 N N . ARG A 1 507 ? -50.687 -8.087 46.117 1.00 60.47 507 ARG A N 1
ATOM 4242 C CA . ARG A 1 507 ? -52.154 -8.188 46.146 1.00 60.47 507 ARG A CA 1
ATOM 4243 C C . ARG A 1 507 ? -52.637 -8.985 47.355 1.00 60.47 507 ARG A C 1
ATOM 4245 O O . ARG A 1 507 ? -53.611 -8.573 47.987 1.00 60.47 507 ARG A O 1
ATOM 4252 N N . ASP A 1 508 ? -51.954 -10.073 47.689 1.00 59.31 508 ASP A N 1
ATOM 4253 C CA . ASP A 1 508 ? -52.342 -10.929 48.809 1.00 59.31 508 ASP A CA 1
ATOM 4254 C C . ASP A 1 508 ? -52.030 -10.273 50.163 1.00 59.31 508 ASP A C 1
ATOM 4256 O O . ASP A 1 508 ? -52.856 -10.347 51.072 1.00 59.31 508 ASP A O 1
ATOM 4260 N N . SER A 1 509 ? -50.968 -9.457 50.258 1.00 55.88 509 SER A N 1
ATOM 4261 C CA . SER A 1 509 ? -50.710 -8.620 51.447 1.00 55.88 509 SER A CA 1
ATOM 4262 C C . SER A 1 509 ? -51.795 -7.564 51.715 1.00 55.88 509 SER A C 1
ATOM 4264 O O . SER A 1 509 ? -51.946 -7.107 52.843 1.00 55.88 509 SER A O 1
ATOM 4266 N N . ARG A 1 510 ? -52.550 -7.132 50.692 1.00 52.91 510 ARG A N 1
ATOM 4267 C CA . ARG A 1 510 ? -53.632 -6.136 50.848 1.00 52.91 510 ARG A CA 1
ATOM 4268 C C . ARG A 1 510 ? -54.973 -6.753 51.235 1.00 52.91 510 ARG A C 1
ATOM 4270 O O . ARG A 1 510 ? -55.816 -6.047 51.783 1.00 52.91 510 ARG A O 1
ATOM 4277 N N . LYS A 1 511 ? -55.198 -8.040 50.954 1.00 53.03 511 LYS A N 1
ATOM 4278 C CA . LYS A 1 511 ? -56.439 -8.736 51.335 1.00 53.03 511 LYS A CA 1
ATOM 4279 C C . LYS A 1 511 ? -56.496 -9.070 52.828 1.00 53.03 511 LYS A C 1
ATOM 4281 O O . LYS A 1 511 ? -57.591 -9.150 53.368 1.00 53.03 511 LYS A O 1
ATOM 4286 N N . THR A 1 512 ? -55.353 -9.204 53.498 1.00 50.66 512 THR A N 1
ATOM 4287 C CA . THR A 1 512 ? -55.264 -9.528 54.934 1.00 50.66 512 THR A CA 1
ATOM 4288 C C . THR A 1 512 ? -55.496 -8.329 55.866 1.00 50.66 512 THR A C 1
ATOM 4290 O O . THR A 1 512 ? -55.706 -8.520 57.057 1.00 50.66 512 THR A O 1
ATOM 4293 N N . LEU A 1 513 ? -55.515 -7.097 55.339 1.00 42.81 513 LEU A N 1
ATOM 4294 C CA . LEU A 1 513 ? -55.686 -5.852 56.109 1.00 42.81 513 LEU A CA 1
ATOM 4295 C C . LEU A 1 513 ? -57.139 -5.355 56.223 1.00 42.81 513 LEU A C 1
ATOM 4297 O O . LEU A 1 513 ? -57.374 -4.299 56.806 1.00 42.81 513 LEU A O 1
ATOM 4301 N N . LYS A 1 514 ? -58.126 -6.085 55.688 1.00 35.84 514 LYS A N 1
ATOM 4302 C CA . LYS A 1 514 ? -59.549 -5.790 55.923 1.00 35.84 514 LYS A CA 1
ATOM 4303 C C . LYS A 1 514 ? -60.170 -6.864 56.818 1.00 35.84 514 LYS A C 1
ATOM 4305 O O . LYS A 1 514 ? -60.588 -7.894 56.289 1.00 35.84 514 LYS A O 1
ATOM 4310 N N . PRO A 1 515 ? -60.254 -6.641 58.140 1.00 39.56 515 PRO A N 1
ATOM 4311 C CA . PRO A 1 515 ? -61.150 -7.415 58.980 1.00 39.56 515 PRO A CA 1
ATOM 4312 C C . PRO A 1 515 ? -62.589 -6.945 58.718 1.00 39.56 515 PRO A C 1
ATOM 4314 O O . PRO A 1 515 ? -62.856 -5.741 58.677 1.00 39.56 515 PRO A O 1
ATOM 4317 N N . GLY A 1 516 ? -63.477 -7.904 58.460 1.00 36.09 516 GLY A N 1
ATOM 4318 C CA . GLY A 1 516 ? -64.927 -7.722 58.520 1.00 36.09 516 GLY A CA 1
ATOM 4319 C C . GLY A 1 516 ? -65.436 -8.031 59.914 1.00 36.09 516 GLY A C 1
ATOM 4320 O O . GLY A 1 516 ? -64.820 -8.912 60.558 1.00 36.09 516 GLY A O 1
#

Organism: NCBI:txid1236970

Secondary structure (DSSP, 8-state):
-HHHHHHHHHHHHHHHHHHHHHHHHHHHHHHHHHHHHHHHHHHHHHHHHHHHHHHHHHHHHHHHHHHHHHHHHHHHHHHHHHHHHHHHHHHHHH--HHHHHHHHHHHHHHHHHHHHHHHHHHHHHHHHHHHHHHHHHHHHHHHHHHHHHHHHHHHHHHHHHHHHHHHHHHHHHHHHHHHTTT------S-HHHHHHHHHHHHHHHHHHHHHHHHHHHHHHHHHHHHHHHHHHHHHHHHHHHHHHHHHHHHHHHHHHHHHHHHHHHHHH-GGGGG-S-TTT-HHHHHHHHHHHHHHHHHHHHHHHHHHHHHHHHHHHHTT-SS--S-HHHHHHHHHHTTTSS-EEEHHHHHHHHT--GGG-TTTTTGGGEEEE-TTTHHHHHHHHHHTTTT-SS--EEEEHHHHHHHHH----------THHHHTTSHHHHHHHHHHHHHHHHHHHHHHHHHHHHHHHHHHHHHHHHHHHHH--HHHHHHHHHHHHHHHHHHHHHHHHHHHHHHHHHHHHHHTT---

pLDDT: mean 84.58, std 12.61, range [34.06, 96.69]

Radius of gyration: 63.26 Å; chains: 1; bounding box: 128×59×232 Å

Foldseek 3Di:
DVVVVVVVVVVVVVVVVVVVVVVVVVVVVVVVVVVVVVVVVVVVVVVVVVVVVVVVVVVVVVVVVVVVVVVVVVVVVVVVVVVVVVVVVVVVVVCCVVVVVVVVVVVVVVVVVVVVVVVVVVVVVVVVVVVVVVVVVVVVVVVVVVVVVVVVVVVVVVVVVVVVVVVVVVVVVVVVVVVVVVDDDDDDDPCPPVVVVCVVVVVVVVVVVVVVVVVVVVVVVVVVVLVVVLVVLVVVLVVLVVVLVVLVVVLVVLVVLFVVLLVLVCVLDVVSVPDPGLQVCPVVVLVVLVVVLVVLVVVLVVLVVVLCVLCVVLVQPVPPQAAAPWSVVVVVQVVCCVVAPDKDQLLVVCVVVVDDLPPDPPLPQRSQEMEGAPVCQVVVVVVVVVCVVVTPDHHHYYYPVRSVVCRVDPDDDDDDDDPVSSQRSDSVSVVVVSVVSVVVSVVSVVVSVVSVVSSVSSVVSSVSSVVSCVVDHSVNSVVSVVSSVVSVVVSVVSVVVSVVSVVVVVVVVVVVPDDD